Protein AF-0000000079068409 (afdb_homodimer)

Sequence (496 aa):
MTTILVTGATGTLGRQVTERLRGQGADVRGLSRRSPSYAVDLRDGRGLDAAVDGVDAIIHCASAPRGGDDRAAGFLIEAAKRARVPHLVYISIVGVDRVPLGYYTVKHRVERMIEDSGIGATIQRTTQFHDLVLSVVSGAAKLPVLPVPAGVSVQPVDSGEVAGRLAALAAGPPAGRVPDMGGPEVRELTGLAAAYLRATGRKRRVVPVRLAGKAYAAYRSGGHLSPEHAVGTVTFEEFLARRHRRTGMTTILVTGATGTLGRQVTERLRGQGADVRGLSRRSPSYAVDLRDGRGLDAAVDGVDAIIHCASAPRGGDDRAAGFLIEAAKRARVPHLVYISIVGVDRVPLGYYTVKHRVERMIEDSGIGATIQRTTQFHDLVLSVVSGAAKLPVLPVPAGVSVQPVDSGEVAGRLAALAAGPPAGRVPDMGGPEVRELTGLAAAYLRATGRKRRVVPVRLAGKAYAAYRSGGHLSPEHAVGTVTFEEFLARRHRRTG

Secondary structure (DSSP, 8-state):
--EEEEETTTSHHHHHHHHHHHHTT-EEEEEBTT-SS-B--TTT-TTHHHHHTT-SEEEE----TTTTHHHHHHHHHHHHHHHT-S-EEEEEETTTTTS--HHHHHHHHHHHHHHHT-S-EEEEEE--BHHHHHHHHHHHTTSSSEEEETT-EE--B-HHHHHHHHHHHHHS---EEPPPBB-S--EEHHHHHHHHHHHHT----EEEE---SHHHHHHHTTTT--GGGB-----HHHHHHHHHHHH-/--EEEEETTTSHHHHHHHHHHHHTT-EEEEEBTT-SS-B--TTT-TTHHHHHTT-SEEEE----TTTTHHHHHHHHHHHHHHTT-S-EEEEEETTTTTS--HHHHHHHHHHHHHHHH-S-EEEEEE--BHHHHHHHHHHHTTSSSEEEETT-EE--B-HHHHHHHHHHHHHS---EEPPPBB-S--EEHHHHHHHHHHHHT----EEEE---SHHHHHHHTTTT--GGGB-----HHHHHHHHHHHH-

Structure (mmCIF, N/CA/C/O backbone):
data_AF-0000000079068409-model_v1
#
loop_
_entity.id
_entity.type
_entity.pdbx_description
1 polymer 'NAD(P)H-binding protein'
#
loop_
_atom_site.group_PDB
_atom_site.id
_atom_site.type_symbol
_atom_site.label_atom_id
_atom_site.label_alt_id
_atom_site.label_comp_id
_atom_site.label_asym_id
_atom_site.label_entity_id
_atom_site.label_seq_id
_atom_site.pdbx_PDB_ins_code
_atom_site.Cartn_x
_atom_site.Cartn_y
_atom_site.Cartn_z
_atom_site.occupancy
_atom_site.B_iso_or_equiv
_atom_site.auth_seq_id
_atom_site.auth_comp_id
_atom_site.auth_asym_id
_atom_site.auth_atom_id
_atom_site.pdbx_PDB_model_num
ATOM 1 N N . MET A 1 1 ? -12.688 -17.453 -32.406 1 79.94 1 MET A N 1
ATOM 2 C CA . MET A 1 1 ? -12.109 -16.578 -31.406 1 79.94 1 MET A CA 1
ATOM 3 C C . MET A 1 1 ? -12 -17.297 -30.062 1 79.94 1 MET A C 1
ATOM 5 O O . MET A 1 1 ? -12.914 -18.016 -29.656 1 79.94 1 MET A O 1
ATOM 9 N N . THR A 1 2 ? -10.75 -17.391 -29.406 1 92.38 2 THR A N 1
ATOM 10 C CA . THR A 1 2 ? -10.516 -18.109 -28.156 1 92.38 2 THR A CA 1
ATOM 11 C C . THR A 1 2 ? -11.078 -17.312 -26.969 1 92.38 2 THR A C 1
ATOM 13 O O . THR A 1 2 ? -10.875 -16.109 -26.875 1 92.38 2 THR A O 1
ATOM 16 N N . THR A 1 3 ? -11.977 -17.938 -26.219 1 96.69 3 THR A N 1
ATOM 17 C CA . THR A 1 3 ? -12.547 -17.328 -25.031 1 96.69 3 THR A CA 1
ATOM 18 C C . THR A 1 3 ? -11.836 -17.812 -23.766 1 96.69 3 THR A C 1
ATOM 20 O O . THR A 1 3 ? -11.742 -19.031 -23.531 1 96.69 3 THR A O 1
ATOM 23 N N . ILE A 1 4 ? -11.32 -16.891 -23.016 1 97.88 4 ILE A N 1
ATOM 24 C CA . ILE A 1 4 ? -10.555 -17.25 -21.828 1 97.88 4 ILE A CA 1
ATOM 25 C C . ILE A 1 4 ? -11.148 -16.578 -20.594 1 97.88 4 ILE A C 1
ATOM 27 O O . ILE A 1 4 ? -11.43 -15.367 -20.609 1 97.88 4 ILE A O 1
ATOM 31 N N . LEU A 1 5 ? -11.43 -17.344 -19.562 1 97.5 5 LEU A N 1
ATOM 32 C CA . LEU A 1 5 ? -11.852 -16.812 -18.266 1 97.5 5 LEU A CA 1
ATOM 33 C C . LEU A 1 5 ? -10.641 -16.531 -17.375 1 97.5 5 LEU A C 1
ATOM 35 O O . LEU A 1 5 ? -9.773 -17.391 -17.234 1 97.5 5 LEU A O 1
ATOM 39 N N . VAL A 1 6 ? -10.57 -15.359 -16.859 1 97.62 6 VAL A N 1
ATOM 40 C CA . VAL A 1 6 ? -9.523 -14.992 -15.914 1 97.62 6 VAL A CA 1
ATOM 41 C C . VAL A 1 6 ? -10.141 -14.672 -14.562 1 97.62 6 VAL A C 1
ATOM 43 O O . VAL A 1 6 ? -10.938 -13.734 -14.438 1 97.62 6 VAL A O 1
ATOM 46 N N . THR A 1 7 ? -9.812 -15.469 -13.562 1 96.44 7 THR A N 1
ATOM 47 C CA . THR A 1 7 ? -10.234 -15.109 -12.219 1 96.44 7 THR A CA 1
ATOM 48 C C . THR A 1 7 ? -9.227 -14.156 -11.578 1 96.44 7 THR A C 1
ATOM 50 O O . THR A 1 7 ? -8.047 -14.148 -11.945 1 96.44 7 THR A O 1
ATOM 53 N N . GLY A 1 8 ? -9.711 -13.367 -10.609 1 94.62 8 GLY A N 1
ATOM 54 C CA . GLY A 1 8 ? -8.828 -12.352 -10.078 1 94.62 8 GLY A CA 1
ATOM 55 C C . GLY A 1 8 ? -8.438 -11.297 -11.102 1 94.62 8 GLY A C 1
ATOM 56 O O . GLY A 1 8 ? -7.316 -10.797 -11.094 1 94.62 8 GLY A O 1
ATOM 57 N N . ALA A 1 9 ? -9.344 -10.977 -11.953 1 94.12 9 ALA A N 1
ATOM 58 C CA . ALA A 1 9 ? -9.055 -10.188 -13.148 1 94.12 9 ALA A CA 1
ATOM 59 C C . ALA A 1 9 ? -8.719 -8.742 -12.781 1 94.12 9 ALA A C 1
ATOM 61 O O . ALA A 1 9 ? -8.141 -8.016 -13.586 1 94.12 9 ALA A O 1
ATOM 62 N N . THR A 1 10 ? -9 -8.328 -11.57 1 90.44 10 THR A N 1
ATOM 63 C CA . THR A 1 10 ? -8.742 -6.953 -11.172 1 90.44 10 THR A CA 1
ATOM 64 C C . THR A 1 10 ? -7.5 -6.867 -10.289 1 90.44 10 THR A C 1
ATOM 66 O O . THR A 1 10 ? -7.117 -5.781 -9.852 1 90.44 10 THR A O 1
ATOM 69 N N . GLY A 1 11 ? -6.906 -7.973 -10.016 1 92.5 11 GLY A N 1
ATOM 70 C CA . GLY A 1 11 ? -5.715 -7.996 -9.18 1 92.5 11 GLY A CA 1
ATOM 71 C C . GLY A 1 11 ? -4.453 -7.625 -9.93 1 92.5 11 GLY A C 1
ATOM 72 O O . GLY A 1 11 ? -4.496 -7.363 -11.141 1 92.5 11 GLY A O 1
ATOM 73 N N . THR A 1 12 ? -3.357 -7.629 -9.195 1 93.69 12 THR A N 1
ATOM 74 C CA . THR A 1 12 ? -2.051 -7.258 -9.727 1 93.69 12 THR A CA 1
ATOM 75 C C . THR A 1 12 ? -1.719 -8.078 -10.977 1 93.69 12 THR A C 1
ATOM 77 O O . THR A 1 12 ? -1.382 -7.52 -12.023 1 93.69 12 THR A O 1
ATOM 80 N N . LEU A 1 13 ? -1.826 -9.391 -10.852 1 97.19 13 LEU A N 1
ATOM 81 C CA . LEU A 1 13 ? -1.491 -10.273 -11.961 1 97.19 13 LEU A CA 1
ATOM 82 C C . LEU A 1 13 ? -2.646 -10.359 -12.953 1 97.19 13 LEU A C 1
ATOM 84 O O . LEU A 1 13 ? -2.441 -10.242 -14.164 1 97.19 13 LEU A O 1
ATOM 88 N N . GLY A 1 14 ? -3.867 -10.523 -12.469 1 96.81 14 GLY A N 1
ATOM 89 C CA . GLY A 1 14 ? -5.035 -10.734 -13.305 1 96.81 14 GLY A CA 1
ATOM 90 C C . GLY A 1 14 ? -5.266 -9.617 -14.305 1 96.81 14 GLY A C 1
ATOM 91 O O . GLY A 1 14 ? -5.625 -9.875 -15.461 1 96.81 14 GLY A O 1
ATOM 92 N N . ARG A 1 15 ? -5.07 -8.43 -13.883 1 96.19 15 ARG A N 1
ATOM 93 C CA . ARG A 1 15 ? -5.27 -7.297 -14.789 1 96.19 15 ARG A CA 1
ATOM 94 C C . ARG A 1 15 ? -4.297 -7.352 -15.961 1 96.19 15 ARG A C 1
ATOM 96 O O . ARG A 1 15 ? -4.676 -7.078 -17.094 1 96.19 15 ARG A O 1
ATOM 103 N N . GLN A 1 16 ? -3.08 -7.703 -15.688 1 97.69 16 GLN A N 1
ATOM 104 C CA . GLN A 1 16 ? -2.053 -7.77 -16.719 1 97.69 16 GLN A CA 1
ATOM 105 C C . GLN A 1 16 ? -2.307 -8.93 -17.672 1 97.69 16 GLN A C 1
ATOM 107 O O . GLN A 1 16 ? -2.094 -8.805 -18.891 1 97.69 16 GLN A O 1
ATOM 112 N N . VAL A 1 17 ? -2.752 -10.023 -17.109 1 98.19 17 VAL A N 1
ATOM 113 C CA . VAL A 1 17 ? -3.117 -11.164 -17.938 1 98.19 17 VAL A CA 1
ATOM 114 C C . VAL A 1 17 ? -4.258 -10.789 -18.875 1 98.19 17 VAL A C 1
ATOM 116 O O . VAL A 1 17 ? -4.188 -11.039 -20.078 1 98.19 17 VAL A O 1
ATOM 119 N N . THR A 1 18 ? -5.297 -10.148 -18.344 1 96.81 18 THR A N 1
ATOM 120 C CA . THR A 1 18 ? -6.473 -9.75 -19.109 1 96.81 18 THR A CA 1
ATOM 121 C C . THR A 1 18 ? -6.082 -8.797 -20.234 1 96.81 18 THR A C 1
ATOM 123 O O . THR A 1 18 ? -6.488 -8.984 -21.391 1 96.81 18 THR A O 1
ATOM 126 N N . GLU A 1 19 ? -5.25 -7.875 -19.938 1 96.81 19 GLU A N 1
ATOM 127 C CA . GLU A 1 19 ? -4.805 -6.898 -20.922 1 96.81 19 GLU A CA 1
ATOM 128 C C . GLU A 1 19 ? -4.016 -7.566 -22.047 1 96.81 19 GLU A C 1
ATOM 130 O O . GLU A 1 19 ? -4.227 -7.27 -23.234 1 96.81 19 GLU A O 1
ATOM 135 N N . ARG A 1 20 ? -3.162 -8.43 -21.672 1 97.19 20 ARG A N 1
ATOM 136 C CA . ARG A 1 20 ? -2.332 -9.125 -22.641 1 97.19 20 ARG A CA 1
ATOM 137 C C . ARG A 1 20 ? -3.184 -9.984 -23.578 1 97.19 20 ARG A C 1
ATOM 139 O O . ARG A 1 20 ? -2.992 -9.969 -24.797 1 97.19 20 ARG A O 1
ATOM 146 N N . LEU A 1 21 ? -4.078 -10.695 -23.031 1 97.62 21 LEU A N 1
ATOM 147 C CA . LEU A 1 21 ? -4.938 -11.578 -23.812 1 97.62 21 LEU A CA 1
ATOM 148 C C . LEU A 1 21 ? -5.809 -10.781 -24.781 1 97.62 21 LEU A C 1
ATOM 150 O O . LEU A 1 21 ? -5.957 -11.156 -25.938 1 97.62 21 LEU A O 1
ATOM 154 N N . ARG A 1 22 ? -6.348 -9.68 -24.281 1 96.19 22 ARG A N 1
ATOM 155 C CA . ARG A 1 22 ? -7.152 -8.828 -25.141 1 96.19 22 ARG A CA 1
ATOM 156 C C . ARG A 1 22 ? -6.316 -8.266 -26.281 1 96.19 22 ARG A C 1
ATOM 158 O O . ARG A 1 22 ? -6.781 -8.18 -27.422 1 96.19 22 ARG A O 1
ATOM 165 N N . GLY A 1 23 ? -5.137 -7.93 -25.969 1 95.81 23 GLY A N 1
ATOM 166 C CA . GLY A 1 23 ? -4.219 -7.441 -26.984 1 95.81 23 GLY A CA 1
ATOM 167 C C . GLY A 1 23 ? -3.904 -8.477 -28.047 1 95.81 23 GLY A C 1
ATOM 168 O O . GLY A 1 23 ? -3.568 -8.125 -29.172 1 95.81 23 GLY A O 1
ATOM 169 N N . GLN A 1 24 ? -4.059 -9.695 -27.703 1 95.44 24 GLN A N 1
ATOM 170 C CA . GLN A 1 24 ? -3.785 -10.797 -28.625 1 95.44 24 GLN A CA 1
ATOM 171 C C . GLN A 1 24 ? -5.051 -11.227 -29.359 1 95.44 24 GLN A C 1
ATOM 173 O O . GLN A 1 24 ? -5.039 -12.211 -30.109 1 95.44 24 GLN A O 1
ATOM 178 N N . GLY A 1 25 ? -6.148 -10.562 -29.047 1 95 25 GLY A N 1
ATOM 179 C CA . GLY A 1 25 ? -7.375 -10.797 -29.812 1 95 25 GLY A CA 1
ATOM 180 C C . GLY A 1 25 ? -8.297 -11.805 -29.141 1 95 25 GLY A C 1
ATOM 181 O O . GLY A 1 25 ? -9.297 -12.211 -29.734 1 95 25 GLY A O 1
ATOM 182 N N . ALA A 1 26 ? -7.973 -12.227 -27.984 1 96.19 26 ALA A N 1
ATOM 183 C CA . ALA A 1 26 ? -8.828 -13.18 -27.281 1 96.19 26 ALA A CA 1
ATOM 184 C C . ALA A 1 26 ? -10.062 -12.492 -26.703 1 96.19 26 ALA A C 1
ATOM 186 O O . ALA A 1 26 ? -10.031 -11.297 -26.406 1 96.19 26 ALA A O 1
ATOM 187 N N . ASP A 1 27 ? -11.148 -13.18 -26.625 1 96.06 27 ASP A N 1
ATOM 188 C CA . ASP A 1 27 ? -12.297 -12.773 -25.828 1 96.06 27 ASP A CA 1
ATOM 189 C C . ASP A 1 27 ? -12.094 -13.125 -24.359 1 96.06 27 ASP A C 1
ATOM 191 O O . ASP A 1 27 ? -12.062 -14.305 -23.984 1 96.06 27 ASP A O 1
ATOM 195 N N . VAL A 1 28 ? -11.977 -12.094 -23.516 1 96.5 28 VAL A N 1
ATOM 196 C CA . VAL A 1 28 ? -11.625 -12.352 -22.125 1 96.5 28 VAL A CA 1
ATOM 197 C C . VAL A 1 28 ? -12.836 -12.078 -21.234 1 96.5 28 VAL A C 1
ATOM 199 O O . VAL A 1 28 ? -13.438 -11.008 -21.297 1 96.5 28 VAL A O 1
ATOM 202 N N . ARG A 1 29 ? -13.219 -13.031 -20.438 1 95.12 29 ARG A N 1
ATOM 203 C CA . ARG A 1 29 ? -14.156 -12.883 -19.328 1 95.12 29 ARG A CA 1
ATOM 204 C C . ARG A 1 29 ? -13.414 -12.711 -18.016 1 95.12 29 ARG A C 1
ATOM 206 O O . ARG A 1 29 ? -12.789 -13.648 -17.516 1 95.12 29 ARG A O 1
ATOM 213 N N . GLY A 1 30 ? -13.5 -11.539 -17.484 1 94.56 30 GLY A N 1
ATOM 214 C CA . GLY A 1 30 ? -12.836 -11.273 -16.219 1 94.56 30 GLY A CA 1
ATOM 215 C C . GLY A 1 30 ? -13.742 -11.445 -15.023 1 94.56 30 GLY A C 1
ATOM 216 O O . GLY A 1 30 ? -14.789 -10.805 -14.93 1 94.56 30 GLY A O 1
ATOM 217 N N . LEU A 1 31 ? -13.328 -12.344 -14.203 1 91.62 31 LEU A N 1
ATOM 218 C CA . LEU A 1 31 ? -14.086 -12.594 -12.984 1 91.62 31 LEU A CA 1
ATOM 219 C C . LEU A 1 31 ? -13.414 -11.945 -11.773 1 91.62 31 LEU A C 1
ATOM 221 O O . LEU A 1 31 ? -12.211 -12.117 -11.562 1 91.62 31 LEU A O 1
ATOM 225 N N . SER A 1 32 ? -14.102 -11.148 -11.117 1 86.75 32 SER A N 1
ATOM 226 C CA . SER A 1 32 ? -13.695 -10.586 -9.836 1 86.75 32 SER A CA 1
ATOM 227 C C . SER A 1 32 ? -14.898 -10.125 -9.023 1 86.75 32 SER A C 1
ATOM 229 O O . SER A 1 32 ? -16.016 -10.039 -9.547 1 86.75 32 SER A O 1
ATOM 231 N N . ARG A 1 33 ? -14.656 -9.836 -7.711 1 78.38 33 ARG A N 1
ATOM 232 C CA . ARG A 1 33 ? -15.727 -9.297 -6.875 1 78.38 33 ARG A CA 1
ATOM 233 C C . ARG A 1 33 ? -16.141 -7.91 -7.34 1 78.38 33 ARG A C 1
ATOM 235 O O . ARG A 1 33 ? -17.281 -7.484 -7.105 1 78.38 33 ARG A O 1
ATOM 242 N N . ARG A 1 34 ? -15.242 -7.254 -8.18 1 69.62 34 ARG A N 1
ATOM 243 C CA . ARG A 1 34 ? -15.484 -5.863 -8.547 1 69.62 34 ARG A CA 1
ATOM 244 C C . ARG A 1 34 ? -15.797 -5.734 -10.031 1 69.62 34 ARG A C 1
ATOM 246 O O . ARG A 1 34 ? -16.031 -4.633 -10.531 1 69.62 34 ARG A O 1
ATOM 253 N N . SER A 1 35 ? -15.766 -6.879 -10.656 1 71.81 35 SER A N 1
ATOM 254 C CA . SER A 1 35 ? -16.016 -6.852 -12.094 1 71.81 35 SER A CA 1
ATOM 255 C C . SER A 1 35 ? -17.469 -6.52 -12.406 1 71.81 35 SER A C 1
ATOM 257 O O . SER A 1 35 ? -18.375 -7.062 -11.773 1 71.81 35 SER A O 1
ATOM 259 N N . PRO A 1 36 ? -17.656 -5.59 -13.266 1 68.75 36 PRO A N 1
ATOM 260 C CA . PRO A 1 36 ? -19.047 -5.262 -13.617 1 68.75 36 PRO A CA 1
ATOM 261 C C . PRO A 1 36 ? -19.766 -6.41 -14.312 1 68.75 36 PRO A C 1
ATOM 263 O O . PRO A 1 36 ? -20.953 -6.633 -14.078 1 68.75 36 PRO A O 1
ATOM 266 N N . SER A 1 37 ? -19.125 -7.156 -15.164 1 69.81 37 SER A N 1
ATOM 267 C CA . SER A 1 37 ? -19.781 -8.156 -16 1 69.81 37 SER A CA 1
ATOM 268 C C . SER A 1 37 ? -19.906 -9.484 -15.266 1 69.81 37 SER A C 1
ATOM 270 O O . SER A 1 37 ? -20.922 -10.188 -15.414 1 69.81 37 SER A O 1
ATOM 272 N N . TYR A 1 38 ? -18.953 -9.906 -14.531 1 74.69 38 TYR A N 1
ATOM 273 C CA . TYR A 1 38 ? -18.969 -11.18 -13.812 1 74.69 38 TYR A CA 1
ATOM 274 C C . TYR A 1 38 ? -18.531 -10.984 -12.367 1 74.69 38 TYR A C 1
ATOM 276 O O . TYR A 1 38 ? -17.438 -11.398 -11.984 1 74.69 38 TYR A O 1
ATOM 284 N N . ALA A 1 39 ? -19.438 -10.312 -11.625 1 74.19 39 ALA A N 1
ATOM 285 C CA . ALA A 1 39 ? -19.188 -10.086 -10.203 1 74.19 39 ALA A CA 1
ATOM 286 C C . ALA A 1 39 ? -19.453 -11.359 -9.391 1 74.19 39 ALA A C 1
ATOM 288 O O . ALA A 1 39 ? -20.578 -11.602 -8.953 1 74.19 39 ALA A O 1
ATOM 289 N N . VAL A 1 40 ? -18.5 -12.25 -9.391 1 76 40 VAL A N 1
ATOM 290 C CA . VAL A 1 40 ? -18.625 -13.555 -8.742 1 76 40 VAL A CA 1
ATOM 291 C C . VAL A 1 40 ? -17.656 -13.641 -7.57 1 76 40 VAL A C 1
ATOM 293 O O . VAL A 1 40 ? -16.469 -13.336 -7.715 1 76 40 VAL A O 1
ATOM 296 N N . ASP A 1 41 ? -18.25 -13.898 -6.465 1 77.19 41 ASP A N 1
ATOM 297 C CA . ASP A 1 41 ? -17.422 -14.336 -5.352 1 77.19 41 ASP A CA 1
ATOM 298 C C . ASP A 1 41 ? -17.141 -15.836 -5.426 1 77.19 41 ASP A C 1
ATOM 300 O O . ASP A 1 41 ? -18.047 -16.641 -5.203 1 77.19 41 ASP A O 1
ATOM 304 N N . LEU A 1 42 ? -15.914 -16.203 -5.723 1 84.62 42 LEU A N 1
ATOM 305 C CA . LEU A 1 42 ? -15.547 -17.594 -5.945 1 84.62 42 LEU A CA 1
ATOM 306 C C . LEU A 1 42 ? -15.805 -18.422 -4.699 1 84.62 42 LEU A C 1
ATOM 308 O O . LEU A 1 42 ? -15.898 -19.656 -4.781 1 84.62 42 LEU A O 1
ATOM 312 N N . ARG A 1 43 ? -15.992 -17.734 -3.541 1 80.25 43 ARG A N 1
ATOM 313 C CA . ARG A 1 43 ? -16.156 -18.469 -2.293 1 80.25 43 ARG A CA 1
ATOM 314 C C . ARG A 1 43 ? -17.609 -18.922 -2.117 1 80.25 43 ARG A C 1
ATOM 316 O O . ARG A 1 43 ? -17.891 -19.781 -1.278 1 80.25 43 ARG A O 1
ATOM 323 N N . ASP A 1 44 ? -18.438 -18.375 -2.941 1 83.12 44 ASP A N 1
ATOM 324 C CA . ASP A 1 44 ? -19.828 -18.812 -2.84 1 83.12 44 ASP A CA 1
ATOM 325 C C . ASP A 1 44 ? -20.25 -19.578 -4.098 1 83.12 44 ASP A C 1
ATOM 327 O O . ASP A 1 44 ? -21.297 -20.234 -4.113 1 83.12 44 ASP A O 1
ATOM 331 N N . GLY A 1 45 ? -19.516 -19.547 -5.074 1 81.06 45 GLY A N 1
ATOM 332 C CA . GLY A 1 45 ? -19.703 -20.344 -6.277 1 81.06 45 GLY A CA 1
ATOM 333 C C . GLY A 1 45 ? -20.844 -19.859 -7.145 1 81.06 45 GLY A C 1
ATOM 334 O O . GLY A 1 45 ? -21.062 -20.375 -8.242 1 81.06 45 GLY A O 1
ATOM 335 N N . ARG A 1 46 ? -21.547 -18.844 -6.672 1 81.56 46 ARG A N 1
ATOM 336 C CA . ARG A 1 46 ? -22.703 -18.359 -7.418 1 81.56 46 ARG A CA 1
ATOM 337 C C . ARG A 1 46 ? -22.266 -17.672 -8.703 1 81.56 46 ARG A C 1
ATOM 339 O O . ARG A 1 46 ? -21.328 -16.875 -8.703 1 81.56 46 ARG A O 1
ATOM 346 N N . GLY A 1 47 ? -22.859 -18.109 -9.828 1 87.25 47 GLY A N 1
ATOM 347 C CA . GLY A 1 47 ? -22.625 -17.453 -11.102 1 87.25 47 GLY A CA 1
ATOM 348 C C . GLY A 1 47 ? -21.469 -18.062 -11.883 1 87.25 47 GLY A C 1
ATOM 349 O O . GLY A 1 47 ? -21.219 -17.672 -13.023 1 87.25 47 GLY A O 1
ATOM 350 N N . LEU A 1 48 ? -20.891 -19.109 -11.383 1 92.25 48 LEU A N 1
ATOM 351 C CA . LEU A 1 48 ? -19.688 -19.688 -11.992 1 92.25 48 LEU A CA 1
ATOM 352 C C . LEU A 1 48 ? -20.047 -20.469 -13.25 1 92.25 48 LEU A C 1
ATOM 354 O O . LEU A 1 48 ? -19.297 -20.453 -14.227 1 92.25 48 LEU A O 1
ATOM 358 N N . ASP A 1 49 ? -21.203 -21.109 -13.18 1 93.31 49 ASP A N 1
ATOM 359 C CA . ASP A 1 49 ? -21.594 -21.922 -14.32 1 93.31 49 ASP A CA 1
ATOM 360 C C . ASP A 1 49 ? -21.703 -21.062 -15.586 1 93.31 49 ASP A C 1
ATOM 362 O O . ASP A 1 49 ? -21.203 -21.453 -16.641 1 93.31 49 ASP A O 1
ATOM 366 N N . ALA A 1 50 ? -22.328 -19.922 -15.438 1 92.12 50 ALA A N 1
ATOM 367 C CA . ALA A 1 50 ? -22.438 -19.016 -16.578 1 92.12 50 ALA A CA 1
ATOM 368 C C . ALA A 1 50 ? -21.078 -18.484 -17 1 92.12 50 ALA A C 1
ATOM 370 O O . ALA A 1 50 ? -20.812 -18.328 -18.203 1 92.12 50 ALA A O 1
ATOM 371 N N . ALA A 1 51 ? -20.234 -18.281 -16.125 1 93.12 51 ALA A N 1
ATOM 372 C CA . ALA A 1 51 ? -18.922 -17.703 -16.391 1 93.12 51 ALA A CA 1
ATOM 373 C C . ALA A 1 51 ? -18.031 -18.672 -17.156 1 93.12 51 ALA A C 1
ATOM 375 O O . ALA A 1 51 ? -17.266 -18.281 -18.031 1 93.12 51 ALA A O 1
ATOM 376 N N . VAL A 1 52 ? -18.188 -19.969 -16.844 1 95.94 52 VAL A N 1
ATOM 377 C CA . VAL A 1 52 ? -17.266 -20.938 -17.406 1 95.94 52 VAL A CA 1
ATOM 378 C C . VAL A 1 52 ? -17.844 -21.531 -18.688 1 95.94 52 VAL A C 1
ATOM 380 O O . VAL A 1 52 ? -17.156 -22.25 -19.422 1 95.94 52 VAL A O 1
ATOM 383 N N . ASP A 1 53 ? -19.031 -21.203 -18.938 1 95.06 53 ASP A N 1
ATOM 384 C CA . ASP A 1 53 ? -19.719 -21.812 -20.078 1 95.06 53 ASP A CA 1
ATOM 385 C C . ASP A 1 53 ? -19.016 -21.438 -21.391 1 95.06 53 ASP A C 1
ATOM 387 O O . ASP A 1 53 ? -18.859 -20.266 -21.703 1 95.06 53 ASP A O 1
ATOM 391 N N . GLY A 1 54 ? -18.578 -22.469 -22.094 1 96.25 54 GLY A N 1
ATOM 392 C CA . GLY A 1 54 ? -18.062 -22.281 -23.438 1 96.25 54 GLY A CA 1
ATOM 393 C C . GLY A 1 54 ? -16.641 -21.734 -23.469 1 96.25 54 GLY A C 1
ATOM 394 O O . GLY A 1 54 ? -16.141 -21.375 -24.531 1 96.25 54 GLY A O 1
ATOM 395 N N . VAL A 1 55 ? -16.016 -21.625 -22.344 1 96.81 55 VAL A N 1
ATOM 396 C CA . VAL A 1 55 ? -14.672 -21.062 -22.359 1 96.81 55 VAL A CA 1
ATOM 397 C C . VAL A 1 55 ? -13.672 -22.141 -22.797 1 96.81 55 VAL A C 1
ATOM 399 O O . VAL A 1 55 ? -13.867 -23.328 -22.5 1 96.81 55 VAL A O 1
ATOM 402 N N . ASP A 1 56 ? -12.617 -21.609 -23.469 1 97.81 56 ASP A N 1
ATOM 403 C CA . ASP A 1 56 ? -11.586 -22.516 -23.953 1 97.81 56 ASP A CA 1
ATOM 404 C C . ASP A 1 56 ? -10.523 -22.781 -22.891 1 97.81 56 ASP A C 1
ATOM 406 O O . ASP A 1 56 ? -9.875 -23.828 -22.891 1 97.81 56 ASP A O 1
ATOM 410 N N . ALA A 1 57 ? -10.336 -21.859 -22.016 1 98.56 57 ALA A N 1
ATOM 411 C CA . ALA A 1 57 ? -9.367 -22 -20.938 1 98.56 57 ALA A CA 1
ATOM 412 C C . ALA A 1 57 ? -9.734 -21.094 -19.766 1 98.56 57 ALA A C 1
ATOM 414 O O . ALA A 1 57 ? -10.43 -20.094 -19.938 1 98.56 57 ALA A O 1
ATOM 415 N N . ILE A 1 58 ? -9.289 -21.469 -18.594 1 98.5 58 ILE A N 1
ATOM 416 C CA . ILE A 1 58 ? -9.367 -20.672 -17.375 1 98.5 58 ILE A CA 1
ATOM 417 C C . ILE A 1 58 ? -7.961 -20.359 -16.875 1 98.5 58 ILE A C 1
ATOM 419 O O . ILE A 1 58 ? -7.117 -21.25 -16.766 1 98.5 58 ILE A O 1
ATOM 423 N N . ILE A 1 59 ? -7.684 -19.125 -16.688 1 98.75 59 ILE A N 1
ATOM 424 C CA . ILE A 1 59 ? -6.5 -18.734 -15.93 1 98.75 59 ILE A CA 1
ATOM 425 C C . ILE A 1 59 ? -6.91 -18.297 -14.531 1 98.75 59 ILE A C 1
ATOM 427 O O . ILE A 1 59 ? -7.531 -17.234 -14.359 1 98.75 59 ILE A O 1
ATOM 431 N N . HIS A 1 60 ? -6.559 -19.109 -13.57 1 98.31 60 HIS A N 1
ATOM 432 C CA . HIS A 1 60 ? -6.957 -18.875 -12.188 1 98.31 60 HIS A CA 1
ATOM 433 C C . HIS A 1 60 ? -5.902 -18.062 -11.438 1 98.31 60 HIS A C 1
ATOM 435 O O . HIS A 1 60 ? -4.973 -18.625 -10.859 1 98.31 60 HIS A O 1
ATOM 441 N N . CYS A 1 61 ? -6.152 -16.781 -11.336 1 97.44 61 CYS A N 1
ATOM 442 C CA . CYS A 1 61 ? -5.23 -15.859 -10.672 1 97.44 61 CYS A CA 1
ATOM 443 C C . CYS A 1 61 ? -5.781 -15.422 -9.32 1 97.44 61 CYS A C 1
ATOM 445 O O . CYS A 1 61 ? -5.074 -14.789 -8.531 1 97.44 61 CYS A O 1
ATOM 447 N N . ALA A 1 62 ? -6.984 -15.75 -9.086 1 92.06 62 ALA A N 1
ATOM 448 C CA . ALA A 1 62 ? -7.602 -15.32 -7.836 1 92.06 62 ALA A CA 1
ATOM 449 C C . ALA A 1 62 ? -6.906 -15.953 -6.633 1 92.06 62 ALA A C 1
ATOM 451 O O . ALA A 1 62 ? -6.59 -17.141 -6.652 1 92.06 62 ALA A O 1
ATOM 452 N N . SER A 1 63 ? -6.57 -15.164 -5.73 1 85.88 63 SER A N 1
ATOM 453 C CA . SER A 1 63 ? -5.988 -15.625 -4.477 1 85.88 63 SER A CA 1
ATOM 454 C C . SER A 1 63 ? -6.652 -14.961 -3.277 1 85.88 63 SER A C 1
ATOM 456 O O . SER A 1 63 ? -7.094 -13.812 -3.361 1 85.88 63 SER A O 1
ATOM 458 N N . ALA A 1 64 ? -6.922 -15.766 -2.303 1 76.56 64 ALA A N 1
ATOM 459 C CA . ALA A 1 64 ? -7.441 -15.273 -1.028 1 76.56 64 ALA A CA 1
ATOM 460 C C . ALA A 1 64 ? -6.496 -15.617 0.118 1 76.56 64 ALA A C 1
ATOM 462 O O . ALA A 1 64 ? -6.738 -16.562 0.876 1 76.56 64 ALA A O 1
ATOM 463 N N . PRO A 1 65 ? -5.484 -14.758 0.289 1 64.31 65 PRO A N 1
ATOM 464 C CA . PRO A 1 65 ? -4.516 -15.086 1.342 1 64.31 65 PRO A CA 1
ATOM 465 C C . PRO A 1 65 ? -5.141 -15.094 2.734 1 64.31 65 PRO A C 1
ATOM 467 O O . PRO A 1 65 ? -4.555 -15.625 3.676 1 64.31 65 PRO A O 1
ATOM 470 N N . ARG A 1 66 ? -6.359 -14.57 2.785 1 66.06 66 ARG A N 1
ATOM 471 C CA . ARG A 1 66 ? -7.074 -14.516 4.055 1 66.06 66 ARG A CA 1
ATOM 472 C C . ARG A 1 66 ? -7.828 -15.812 4.32 1 66.06 66 ARG A C 1
ATOM 474 O O . ARG A 1 66 ? -8.461 -15.969 5.371 1 66.06 66 ARG A O 1
ATOM 481 N N . GLY A 1 67 ? -7.699 -16.703 3.414 1 75.12 67 GLY A N 1
ATOM 482 C CA . GLY A 1 67 ? -8.398 -17.969 3.527 1 75.12 67 GLY A CA 1
ATOM 483 C C . GLY A 1 67 ? -9.461 -18.172 2.465 1 75.12 67 GLY A C 1
ATOM 484 O O . GLY A 1 67 ? -9.953 -17.203 1.885 1 75.12 67 GLY A O 1
ATOM 485 N N . GLY A 1 68 ? -9.57 -19.453 2.133 1 82.44 68 GLY A N 1
ATOM 486 C CA . GLY A 1 68 ? -10.672 -19.797 1.25 1 82.44 68 GLY A CA 1
ATOM 487 C C . GLY A 1 68 ? -10.227 -20.094 -0.169 1 82.44 68 GLY A C 1
ATOM 488 O O . GLY A 1 68 ? -11.062 -20.328 -1.049 1 82.44 68 GLY A O 1
ATOM 489 N N . ASP A 1 69 ? -8.898 -20.125 -0.319 1 90 69 ASP A N 1
ATOM 490 C CA . ASP A 1 69 ? -8.398 -20.438 -1.653 1 90 69 ASP A CA 1
ATOM 491 C C . ASP A 1 69 ? -8.828 -21.844 -2.088 1 90 69 ASP A C 1
ATOM 493 O O . ASP A 1 69 ? -9.164 -22.062 -3.256 1 90 69 ASP A O 1
ATOM 497 N N . ASP A 1 70 ? -8.766 -22.734 -1.079 1 93.44 70 ASP A N 1
ATOM 498 C CA . ASP A 1 70 ? -9.141 -24.109 -1.406 1 93.44 70 ASP A CA 1
ATOM 499 C C . ASP A 1 70 ? -10.641 -24.203 -1.693 1 93.44 70 ASP A C 1
ATOM 501 O O . ASP A 1 70 ? -11.047 -24.906 -2.629 1 93.44 70 ASP A O 1
ATOM 505 N N . ARG A 1 71 ? -11.461 -23.516 -0.961 1 92.12 71 ARG A N 1
ATOM 506 C CA . ARG A 1 71 ? -12.898 -23.5 -1.204 1 92.12 71 ARG A CA 1
ATOM 507 C C . ARG A 1 71 ? -13.219 -22.875 -2.561 1 92.12 71 ARG A C 1
ATOM 509 O O . ARG A 1 71 ? -13.992 -23.438 -3.338 1 92.12 71 ARG A O 1
ATOM 516 N N . ALA A 1 72 ? -12.633 -21.766 -2.822 1 92.94 72 ALA A N 1
ATOM 517 C CA . ALA A 1 72 ? -12.82 -21.078 -4.094 1 92.94 72 ALA A CA 1
ATOM 518 C C . ALA A 1 72 ? -12.391 -21.969 -5.266 1 92.94 72 ALA A C 1
ATOM 520 O O . ALA A 1 72 ? -13.109 -22.062 -6.266 1 92.94 72 ALA A O 1
ATOM 521 N N . ALA A 1 73 ? -11.266 -22.594 -5.105 1 95.5 73 ALA A N 1
ATOM 522 C CA . ALA A 1 73 ? -10.766 -23.5 -6.141 1 95.5 73 ALA A CA 1
ATOM 523 C C . ALA A 1 73 ? -11.719 -24.672 -6.348 1 95.5 73 ALA A C 1
ATOM 525 O O . ALA A 1 73 ? -11.938 -25.109 -7.48 1 95.5 73 ALA A O 1
ATOM 526 N N . GLY A 1 74 ? -12.258 -25.125 -5.23 1 96.5 74 GLY A N 1
ATOM 527 C CA . GLY A 1 74 ? -13.219 -26.219 -5.34 1 96.5 74 GLY A CA 1
ATOM 528 C C . GLY A 1 74 ? -14.422 -25.859 -6.191 1 96.5 74 GLY A C 1
ATOM 529 O O . GLY A 1 74 ? -14.805 -26.625 -7.082 1 96.5 74 GLY A O 1
ATOM 530 N N . PHE A 1 75 ? -15.016 -24.781 -5.941 1 95.88 75 PHE A N 1
ATOM 531 C CA . PHE A 1 75 ? -16.156 -24.312 -6.727 1 95.88 75 PHE A CA 1
ATOM 532 C C . PHE A 1 75 ? -15.781 -24.156 -8.195 1 95.88 75 PHE A C 1
ATOM 534 O O . PHE A 1 75 ? -16.531 -24.562 -9.078 1 95.88 75 PHE A O 1
ATOM 541 N N . LEU A 1 76 ? -14.648 -23.609 -8.453 1 96.75 76 LEU A N 1
ATOM 542 C CA . LEU A 1 76 ? -14.195 -23.375 -9.812 1 96.75 76 LEU A CA 1
ATOM 543 C C . LEU A 1 76 ? -13.977 -24.688 -10.547 1 96.75 76 LEU A C 1
ATOM 545 O O . LEU A 1 76 ? -14.383 -24.844 -11.695 1 96.75 76 LEU A O 1
ATOM 549 N N . ILE A 1 77 ? -13.32 -25.609 -9.867 1 97.75 77 ILE A N 1
ATOM 550 C CA . ILE A 1 77 ? -13.016 -26.922 -10.445 1 97.75 77 ILE A CA 1
ATOM 551 C C . ILE A 1 77 ? -14.312 -27.641 -10.812 1 97.75 77 ILE A C 1
ATOM 553 O O . ILE A 1 77 ? -14.453 -28.156 -11.922 1 97.75 77 ILE A O 1
ATOM 557 N N . GLU A 1 78 ? -15.234 -27.625 -9.938 1 97.44 78 GLU A N 1
ATOM 558 C CA . GLU A 1 78 ? -16.5 -28.312 -10.188 1 97.44 78 GLU A CA 1
ATOM 559 C C . GLU A 1 78 ? -17.25 -27.672 -11.352 1 97.44 78 GLU A C 1
ATOM 561 O O . GLU A 1 78 ? -17.781 -28.359 -12.219 1 97.44 78 GLU A O 1
ATOM 566 N N . ALA A 1 79 ? -17.297 -26.391 -11.375 1 96.94 79 ALA A N 1
ATOM 567 C CA . ALA A 1 79 ? -17.938 -25.672 -12.484 1 96.94 79 ALA A CA 1
ATOM 568 C C . ALA A 1 79 ? -17.234 -25.984 -13.805 1 96.94 79 ALA A C 1
ATOM 570 O O . ALA A 1 79 ? -17.891 -26.203 -14.828 1 96.94 79 ALA A O 1
ATOM 571 N N . ALA A 1 80 ? -15.953 -25.984 -13.805 1 97.81 80 ALA A N 1
ATOM 572 C CA . ALA A 1 80 ? -15.156 -26.266 -15 1 97.81 80 ALA A CA 1
ATOM 573 C C . ALA A 1 80 ? -15.414 -27.672 -15.516 1 97.81 80 ALA A C 1
ATOM 575 O O . ALA A 1 80 ? -15.5 -27.891 -16.719 1 97.81 80 ALA A O 1
ATOM 576 N N . LYS A 1 81 ? -15.516 -28.594 -14.594 1 97.44 81 LYS A N 1
ATOM 577 C CA . LYS A 1 81 ? -15.82 -29.969 -14.969 1 97.44 81 LYS A CA 1
ATOM 578 C C . LYS A 1 81 ? -17.188 -30.062 -15.648 1 97.44 81 LYS A C 1
ATOM 580 O O . LYS A 1 81 ? -17.312 -30.703 -16.703 1 97.44 81 LYS A O 1
ATOM 585 N N . ARG A 1 82 ? -18.125 -29.438 -15.016 1 96.75 82 ARG A N 1
ATOM 586 C CA . ARG A 1 82 ? -19.469 -29.469 -15.57 1 96.75 82 ARG A CA 1
ATOM 587 C C . ARG A 1 82 ? -19.5 -28.875 -16.969 1 96.75 82 ARG A C 1
ATOM 589 O O . ARG A 1 82 ? -20.234 -29.375 -17.844 1 96.75 82 ARG A O 1
ATOM 596 N N . ALA A 1 83 ? -18.734 -27.906 -17.172 1 97.31 83 ALA A N 1
ATOM 597 C CA . ALA A 1 83 ? -18.719 -27.203 -18.453 1 97.31 83 ALA A CA 1
ATOM 598 C C . ALA A 1 83 ? -17.734 -27.875 -19.422 1 97.31 83 ALA A C 1
ATOM 600 O O . ALA A 1 83 ? -17.625 -27.469 -20.578 1 97.31 83 ALA A O 1
ATOM 601 N N . ARG A 1 84 ? -16.984 -28.859 -18.953 1 97.5 84 ARG A N 1
ATOM 602 C CA . ARG A 1 84 ? -15.992 -29.578 -19.734 1 97.5 84 ARG A CA 1
ATOM 603 C C . ARG A 1 84 ? -14.945 -28.625 -20.297 1 97.5 84 ARG A C 1
ATOM 605 O O . ARG A 1 84 ? -14.609 -28.703 -21.484 1 97.5 84 ARG A O 1
ATOM 612 N N . VAL A 1 85 ? -14.5 -27.734 -19.469 1 97.81 85 VAL A N 1
ATOM 613 C CA . VAL A 1 85 ? -13.438 -26.812 -19.859 1 97.81 85 VAL A CA 1
ATOM 614 C C . VAL A 1 85 ? -12.172 -27.594 -20.203 1 97.81 85 VAL A C 1
ATOM 616 O O . VAL A 1 85 ? -11.727 -28.438 -19.438 1 97.81 85 VAL A O 1
ATOM 619 N N . PRO A 1 86 ? -11.578 -27.234 -21.328 1 97.69 86 PRO A N 1
ATOM 620 C CA . PRO A 1 86 ? -10.453 -28.047 -21.797 1 97.69 86 PRO A CA 1
ATOM 621 C C . PRO A 1 86 ? -9.172 -27.797 -21.016 1 97.69 86 PRO A C 1
ATOM 623 O O . PRO A 1 86 ? -8.305 -28.672 -20.953 1 97.69 86 PRO A O 1
ATOM 626 N N . HIS A 1 87 ? -8.977 -26.625 -20.453 1 98.75 87 HIS A N 1
ATOM 627 C CA . HIS A 1 87 ? -7.66 -26.266 -19.938 1 98.75 87 HIS A CA 1
ATOM 628 C C . HIS A 1 87 ? -7.773 -25.297 -18.75 1 98.75 87 HIS A C 1
ATOM 630 O O . HIS A 1 87 ? -8.414 -24.25 -18.859 1 98.75 87 HIS A O 1
ATOM 636 N N . LEU A 1 88 ? -7.23 -25.656 -17.609 1 98.75 88 LEU A N 1
ATOM 637 C CA . LEU A 1 88 ? -7.145 -24.828 -16.406 1 98.75 88 LEU A CA 1
ATOM 638 C C . LEU A 1 88 ? -5.691 -24.5 -16.094 1 98.75 88 LEU A C 1
ATOM 640 O O . LEU A 1 88 ? -4.895 -25.391 -15.789 1 98.75 88 LEU A O 1
ATOM 644 N N . VAL A 1 89 ? -5.32 -23.188 -16.219 1 98.88 89 VAL A N 1
ATOM 645 C CA . VAL A 1 89 ? -4 -22.688 -15.852 1 98.88 89 VAL A CA 1
ATOM 646 C C . VAL A 1 89 ? -4.047 -22.094 -14.445 1 98.88 89 VAL A C 1
ATOM 648 O O . VAL A 1 89 ? -4.895 -21.25 -14.148 1 98.88 89 VAL A O 1
ATOM 651 N N . TYR A 1 90 ? -3.158 -22.531 -13.578 1 98.75 90 TYR A N 1
ATOM 652 C CA . TYR A 1 90 ? -3.146 -22.125 -12.18 1 98.75 90 TYR A CA 1
ATOM 653 C C . TYR A 1 90 ? -1.81 -21.5 -11.812 1 98.75 90 TYR A C 1
ATOM 655 O O . TYR A 1 90 ? -0.752 -22.078 -12.047 1 98.75 90 TYR A O 1
ATOM 663 N N . ILE A 1 91 ? -1.855 -20.266 -11.289 1 98.62 91 ILE A N 1
ATOM 664 C CA . ILE A 1 91 ? -0.667 -19.594 -10.773 1 98.62 91 ILE A CA 1
ATOM 665 C C . ILE A 1 91 ? -0.42 -20.016 -9.328 1 98.62 91 ILE A C 1
ATOM 667 O O . ILE A 1 91 ? -1.293 -19.859 -8.469 1 98.62 91 ILE A O 1
ATOM 671 N N . SER A 1 92 ? 0.672 -20.609 -9.062 1 98.38 92 SER A N 1
ATOM 672 C CA . SER A 1 92 ? 1.085 -21.062 -7.738 1 98.38 92 SER A CA 1
ATOM 673 C C . SER A 1 92 ? 2.375 -20.375 -7.301 1 98.38 92 SER A C 1
ATOM 675 O O . SER A 1 92 ? 2.732 -19.312 -7.828 1 98.38 92 SER A O 1
ATOM 677 N N . ILE A 1 93 ? 2.926 -20.828 -6.164 1 97.88 93 ILE A N 1
ATOM 678 C CA . ILE A 1 93 ? 4.066 -20.141 -5.562 1 97.88 93 ILE A CA 1
ATOM 679 C C . ILE A 1 93 ? 5.238 -21.109 -5.426 1 97.88 93 ILE A C 1
ATOM 681 O O . ILE A 1 93 ? 5.055 -22.266 -5.02 1 97.88 93 ILE A O 1
ATOM 685 N N . VAL A 1 94 ? 6.41 -20.625 -5.801 1 98.56 94 VAL A N 1
ATOM 686 C CA . VAL A 1 94 ? 7.621 -21.406 -5.562 1 98.56 94 VAL A CA 1
ATOM 687 C C . VAL A 1 94 ? 7.773 -21.688 -4.066 1 98.56 94 VAL A C 1
ATOM 689 O O . VAL A 1 94 ? 7.668 -20.766 -3.246 1 98.56 94 VAL A O 1
ATOM 692 N N . GLY A 1 95 ? 7.98 -22.938 -3.746 1 97.94 95 GLY A N 1
ATOM 693 C CA . GLY A 1 95 ? 8.273 -23.312 -2.371 1 97.94 95 GLY A CA 1
ATOM 694 C C . GLY A 1 95 ? 7.031 -23.656 -1.571 1 97.94 95 GLY A C 1
ATOM 695 O O . GLY A 1 95 ? 7.105 -23.859 -0.355 1 97.94 95 GLY A O 1
ATOM 696 N N . VAL A 1 96 ? 5.867 -23.75 -2.203 1 96.94 96 VAL A N 1
ATOM 697 C CA . VAL A 1 96 ? 4.621 -24.047 -1.499 1 96.94 96 VAL A CA 1
ATOM 698 C C . VAL A 1 96 ? 4.73 -25.391 -0.799 1 96.94 96 VAL A C 1
ATOM 700 O O . VAL A 1 96 ? 4.023 -25.656 0.176 1 96.94 96 VAL A O 1
ATOM 703 N N . ASP A 1 97 ? 5.613 -26.266 -1.255 1 96.94 97 ASP A N 1
ATOM 704 C CA . ASP A 1 97 ? 5.793 -27.594 -0.685 1 96.94 97 ASP A CA 1
ATOM 705 C C . ASP A 1 97 ? 7.023 -27.641 0.221 1 96.94 97 ASP A C 1
ATOM 707 O O . ASP A 1 97 ? 7.402 -28.703 0.704 1 96.94 97 ASP A O 1
ATOM 711 N N . ARG A 1 98 ? 7.691 -26.531 0.465 1 96.5 98 ARG A N 1
ATOM 712 C CA . ARG A 1 98 ? 8.945 -26.516 1.218 1 96.5 98 ARG A CA 1
ATOM 713 C C . ARG A 1 98 ? 8.836 -25.594 2.43 1 96.5 98 ARG A C 1
ATOM 715 O O . ARG A 1 98 ? 9.391 -25.891 3.492 1 96.5 98 ARG A O 1
ATOM 722 N N . VAL A 1 99 ? 8.188 -24.484 2.318 1 95.06 99 VAL A N 1
ATOM 723 C CA . VAL A 1 99 ? 8.086 -23.484 3.373 1 95.06 99 VAL A CA 1
ATOM 724 C C . VAL A 1 99 ? 6.84 -23.75 4.219 1 95.06 99 VAL A C 1
ATOM 726 O O . VAL A 1 99 ? 5.723 -23.781 3.695 1 95.06 99 VAL A O 1
ATOM 729 N N . PRO A 1 100 ? 7.031 -23.969 5.488 1 93.44 100 PRO A N 1
ATOM 730 C CA . PRO A 1 100 ? 5.887 -24.281 6.348 1 93.44 100 PRO A CA 1
ATOM 731 C C . PRO A 1 100 ? 5.078 -23.047 6.727 1 93.44 100 PRO A C 1
ATOM 733 O O . PRO A 1 100 ? 5.102 -22.625 7.883 1 93.44 100 PRO A O 1
ATOM 736 N N . LEU A 1 101 ? 4.383 -22.531 5.852 1 90.56 101 LEU A N 1
ATOM 737 C CA . LEU A 1 101 ? 3.447 -21.422 6.004 1 90.56 101 LEU A CA 1
ATOM 738 C C . LEU A 1 101 ? 2.031 -21.859 5.629 1 90.56 101 LEU A C 1
ATOM 740 O O . LEU A 1 101 ? 1.83 -22.547 4.629 1 90.56 101 LEU A O 1
ATOM 744 N N . GLY A 1 102 ? 1.046 -21.484 6.477 1 88.19 102 GLY A N 1
ATOM 745 C CA . GLY A 1 102 ? -0.335 -21.875 6.242 1 88.19 102 GLY A CA 1
ATOM 746 C C . GLY A 1 102 ? -0.822 -21.531 4.844 1 88.19 102 GLY A C 1
ATOM 747 O O . GLY A 1 102 ? -1.408 -22.375 4.16 1 88.19 102 GLY A O 1
ATOM 748 N N . TYR A 1 103 ? -0.559 -20.391 4.414 1 89.81 103 TYR A N 1
ATOM 749 C CA . TYR A 1 103 ? -0.953 -19.938 3.082 1 89.81 103 TYR A CA 1
ATOM 750 C C . TYR A 1 103 ? -0.341 -20.828 2.006 1 89.81 103 TYR A C 1
ATOM 752 O O . TYR A 1 103 ? -1.019 -21.203 1.05 1 89.81 103 TYR A O 1
ATOM 760 N N . TYR A 1 104 ? 0.933 -21.109 2.135 1 93.56 104 TYR A N 1
ATOM 761 C CA . TYR A 1 104 ? 1.621 -22 1.199 1 93.56 104 TYR A CA 1
ATOM 762 C C . TYR A 1 104 ? 0.984 -23.375 1.187 1 93.56 104 TYR A C 1
ATOM 764 O O . TYR A 1 104 ? 0.767 -23.953 0.12 1 93.56 104 TYR A O 1
ATOM 772 N N . THR A 1 105 ? 0.651 -23.812 2.352 1 93.88 105 THR A N 1
ATOM 773 C CA . THR A 1 105 ? 0.023 -25.125 2.461 1 93.88 105 THR A CA 1
ATOM 774 C C . THR A 1 105 ? -1.295 -25.156 1.693 1 93.88 105 THR A C 1
ATOM 776 O O . THR A 1 105 ? -1.587 -26.141 0.995 1 93.88 105 THR A O 1
ATOM 779 N N . VAL A 1 106 ? -2.049 -24.156 1.802 1 94.12 106 VAL A N 1
ATOM 780 C CA . VAL A 1 106 ? -3.336 -24.062 1.116 1 94.12 106 VAL A CA 1
ATOM 781 C C . VAL A 1 106 ? -3.113 -24.031 -0.394 1 94.12 106 VAL A C 1
ATOM 783 O O . VAL A 1 106 ? -3.807 -24.719 -1.146 1 94.12 106 VAL A O 1
ATOM 786 N N . LYS A 1 107 ? -2.141 -23.25 -0.791 1 96 107 LYS A N 1
ATOM 787 C CA . LYS A 1 107 ? -1.84 -23.188 -2.219 1 96 107 LYS A CA 1
ATOM 788 C C . LYS A 1 107 ? -1.383 -24.547 -2.738 1 96 107 LYS A C 1
ATOM 790 O O . LYS A 1 107 ? -1.742 -24.953 -3.848 1 96 107 LYS A O 1
ATOM 795 N N . HIS A 1 108 ? -0.636 -25.203 -1.969 1 97.56 108 HIS A N 1
ATOM 796 C CA . HIS A 1 108 ? -0.21 -26.547 -2.344 1 97.56 108 HIS A CA 1
ATOM 797 C C . HIS A 1 108 ? -1.399 -27.5 -2.438 1 97.56 108 HIS A C 1
ATOM 799 O O . HIS A 1 108 ? -1.471 -28.328 -3.352 1 97.56 108 HIS A O 1
ATOM 805 N N . ARG A 1 109 ? -2.293 -27.406 -1.541 1 97.25 109 ARG A N 1
ATOM 806 C CA . ARG A 1 109 ? -3.514 -28.203 -1.577 1 97.25 109 ARG A CA 1
ATOM 807 C C . ARG A 1 109 ? -4.312 -27.922 -2.846 1 97.25 109 ARG A C 1
ATOM 809 O O . ARG A 1 109 ? -4.844 -28.844 -3.465 1 97.25 109 ARG A O 1
ATOM 816 N N . VAL A 1 110 ? -4.387 -26.688 -3.242 1 97.81 110 VAL A N 1
ATOM 817 C CA . VAL A 1 110 ? -5.109 -26.312 -4.453 1 97.81 110 VAL A CA 1
ATOM 818 C C . VAL A 1 110 ? -4.445 -26.953 -5.668 1 97.81 110 VAL A C 1
ATOM 820 O O . VAL A 1 110 ? -5.129 -27.438 -6.574 1 97.81 110 VAL A O 1
ATOM 823 N N . GLU A 1 111 ? -3.117 -27 -5.695 1 98.5 111 GLU A N 1
ATOM 824 C CA . GLU A 1 111 ? -2.432 -27.719 -6.762 1 98.5 111 GLU A CA 1
ATOM 825 C C . GLU A 1 111 ? -2.932 -29.156 -6.859 1 98.5 111 GLU A C 1
ATOM 827 O O . GLU A 1 111 ? -3.264 -29.641 -7.949 1 98.5 111 GLU A O 1
ATOM 832 N N . ARG A 1 112 ? -3.002 -29.781 -5.754 1 98.25 112 ARG A N 1
ATOM 833 C CA . ARG A 1 112 ? -3.41 -31.188 -5.715 1 98.25 112 ARG A CA 1
ATOM 834 C C . ARG A 1 112 ? -4.855 -31.344 -6.168 1 98.25 112 ARG A C 1
ATOM 836 O O . ARG A 1 112 ? -5.184 -32.281 -6.898 1 98.25 112 ARG A O 1
ATOM 843 N N . MET A 1 113 ? -5.684 -30.469 -5.691 1 98.31 113 MET A N 1
ATOM 844 C CA . MET A 1 113 ? -7.086 -30.5 -6.105 1 98.31 113 MET A CA 1
ATOM 845 C C . MET A 1 113 ? -7.203 -30.422 -7.625 1 98.31 113 MET A C 1
ATOM 847 O O . MET A 1 113 ? -7.988 -31.156 -8.227 1 98.31 113 MET A O 1
ATOM 851 N N . ILE A 1 114 ? -6.43 -29.594 -8.227 1 98.5 114 ILE A N 1
ATOM 852 C CA . ILE A 1 114 ? -6.461 -29.406 -9.672 1 98.5 114 ILE A CA 1
ATOM 853 C C . ILE A 1 114 ? -5.91 -30.641 -10.367 1 98.5 114 ILE A C 1
ATOM 855 O O . ILE A 1 114 ? -6.516 -31.156 -11.305 1 98.5 114 ILE A O 1
ATOM 859 N N . GLU A 1 115 ? -4.812 -31.141 -9.883 1 97.88 115 GLU A N 1
ATOM 860 C CA . GLU A 1 115 ? -4.188 -32.344 -10.453 1 97.88 115 GLU A CA 1
ATOM 861 C C . GLU A 1 115 ? -5.125 -33.531 -10.391 1 97.88 115 GLU A C 1
ATOM 863 O O . GLU A 1 115 ? -5.18 -34.344 -11.32 1 97.88 115 GLU A O 1
ATOM 868 N N . ASP A 1 116 ? -5.891 -33.562 -9.336 1 97.62 116 ASP A N 1
ATOM 869 C CA . ASP A 1 116 ? -6.758 -34.719 -9.102 1 97.62 116 ASP A CA 1
ATOM 870 C C . ASP A 1 116 ? -8.102 -34.562 -9.797 1 97.62 116 ASP A C 1
ATOM 872 O O . ASP A 1 116 ? -8.898 -35.5 -9.859 1 97.62 116 ASP A O 1
ATOM 876 N N . SER A 1 117 ? -8.383 -33.438 -10.32 1 97.69 117 SER A N 1
ATOM 877 C CA . SER A 1 117 ? -9.703 -33.094 -10.836 1 97.69 117 SER A CA 1
ATOM 878 C C . SER A 1 117 ? -9.984 -33.812 -12.164 1 97.69 117 SER A C 1
ATOM 880 O O . SER A 1 117 ? -11.141 -33.969 -12.562 1 97.69 117 SER A O 1
ATOM 882 N N . GLY A 1 118 ? -8.898 -34.156 -12.891 1 96.94 118 GLY A N 1
ATOM 883 C CA . GLY A 1 118 ? -9.047 -34.719 -14.219 1 96.94 118 GLY A CA 1
ATOM 884 C C . GLY A 1 118 ? -9.133 -33.688 -15.32 1 96.94 118 GLY A C 1
ATOM 885 O O . GLY A 1 118 ? -9.109 -34.031 -16.5 1 96.94 118 GLY A O 1
ATOM 886 N N . ILE A 1 119 ? -9.258 -32.438 -15 1 97.94 119 ILE A N 1
ATOM 887 C CA . ILE A 1 119 ? -9.211 -31.375 -15.984 1 97.94 119 ILE A CA 1
ATOM 888 C C . ILE A 1 119 ? -7.785 -31.234 -16.516 1 97.94 119 ILE A C 1
ATOM 890 O O . ILE A 1 119 ? -6.82 -31.328 -15.758 1 97.94 119 ILE A O 1
ATOM 894 N N . GLY A 1 120 ? -7.621 -31.141 -17.938 1 98.44 120 GLY A N 1
ATOM 895 C CA . GLY A 1 120 ? -6.309 -30.719 -18.422 1 98.44 120 GLY A CA 1
ATOM 896 C C . GLY A 1 120 ? -5.812 -29.453 -17.75 1 98.44 120 GLY A C 1
ATOM 897 O O . GLY A 1 120 ? -6.484 -28.406 -17.797 1 98.44 120 GLY A O 1
ATOM 898 N N . ALA A 1 121 ? -4.602 -29.562 -17.109 1 98.75 121 ALA A N 1
ATOM 899 C CA . ALA A 1 121 ? -4.191 -28.406 -16.312 1 98.75 121 ALA A CA 1
ATOM 900 C C . ALA A 1 121 ? -2.713 -28.094 -16.531 1 98.75 121 ALA A C 1
ATOM 902 O O . ALA A 1 121 ? -1.94 -28.953 -16.953 1 98.75 121 ALA A O 1
ATOM 903 N N . THR A 1 122 ? -2.396 -26.828 -16.344 1 98.88 122 THR A N 1
ATOM 904 C CA . THR A 1 122 ? -1.036 -26.312 -16.266 1 98.88 122 THR A CA 1
ATOM 905 C C . THR A 1 122 ? -0.824 -25.531 -14.977 1 98.88 122 THR A C 1
ATOM 907 O O . THR A 1 122 ? -1.643 -24.688 -14.609 1 98.88 122 THR A O 1
ATOM 910 N N . ILE A 1 123 ? 0.228 -25.906 -14.219 1 98.88 123 ILE A N 1
ATOM 911 C CA . ILE A 1 123 ? 0.549 -25.234 -12.969 1 98.88 123 ILE A CA 1
ATOM 912 C C . ILE A 1 123 ? 1.88 -24.5 -13.102 1 98.88 123 ILE A C 1
ATOM 914 O O . ILE A 1 123 ? 2.904 -25.109 -13.414 1 98.88 123 ILE A O 1
ATOM 918 N N . GLN A 1 124 ? 1.846 -23.172 -12.922 1 98.88 124 GLN A N 1
ATOM 919 C CA . GLN A 1 124 ? 3.029 -22.328 -12.961 1 98.88 124 GLN A CA 1
ATOM 920 C C . GLN A 1 124 ? 3.334 -21.75 -11.586 1 98.88 124 GLN A C 1
ATOM 922 O O . GLN A 1 124 ? 2.553 -20.953 -11.047 1 98.88 124 GLN A O 1
ATOM 927 N N . ARG A 1 125 ? 4.453 -22.203 -11 1 98.88 125 ARG A N 1
ATOM 928 C CA . ARG A 1 125 ? 4.938 -21.578 -9.781 1 98.88 125 ARG A CA 1
ATOM 929 C C . ARG A 1 125 ? 5.852 -20.406 -10.094 1 98.88 125 ARG A C 1
ATOM 931 O O . ARG A 1 125 ? 6.664 -20.469 -11.016 1 98.88 125 ARG A O 1
ATOM 938 N N . THR A 1 126 ? 5.609 -19.344 -9.352 1 98.75 126 THR A N 1
ATOM 939 C CA . THR A 1 126 ? 6.492 -18.203 -9.5 1 98.75 126 THR A CA 1
ATOM 940 C C . THR A 1 126 ? 7.051 -17.766 -8.141 1 98.75 126 THR A C 1
ATOM 942 O O . THR A 1 126 ? 6.48 -18.094 -7.102 1 98.75 126 THR A O 1
ATOM 945 N N . THR A 1 127 ? 8.227 -17.125 -8.188 1 98.69 127 THR A N 1
ATOM 946 C CA . THR A 1 127 ? 8.727 -16.438 -7.004 1 98.69 127 THR A CA 1
ATOM 947 C C . THR A 1 127 ? 7.945 -15.141 -6.758 1 98.69 127 THR A C 1
ATOM 949 O O . THR A 1 127 ? 6.895 -14.922 -7.367 1 98.69 127 THR A O 1
ATOM 952 N N . GLN A 1 128 ? 8.352 -14.375 -5.82 1 97.88 128 GLN A N 1
ATOM 953 C CA . GLN A 1 128 ? 7.602 -13.203 -5.375 1 97.88 128 GLN A CA 1
ATOM 954 C C . GLN A 1 128 ? 7.52 -12.148 -6.477 1 97.88 128 GLN A C 1
ATOM 956 O O . GLN A 1 128 ? 8.453 -12.008 -7.273 1 97.88 128 GLN A O 1
ATOM 961 N N . PHE A 1 129 ? 6.457 -11.422 -6.578 1 98.25 129 PHE A N 1
ATOM 962 C CA . PHE A 1 129 ? 6.363 -10.297 -7.5 1 98.25 129 PHE A CA 1
ATOM 963 C C . PHE A 1 129 ? 7.129 -9.094 -6.961 1 98.25 129 PHE A C 1
ATOM 965 O O . PHE A 1 129 ? 7.137 -8.844 -5.754 1 98.25 129 PHE A O 1
ATOM 972 N N . HIS A 1 130 ? 7.676 -8.312 -7.902 1 98.56 130 HIS A N 1
ATOM 973 C CA . HIS A 1 130 ? 8.258 -7.035 -7.504 1 98.56 130 HIS A CA 1
ATOM 974 C C . HIS A 1 130 ? 7.266 -6.203 -6.703 1 98.56 130 HIS A C 1
ATOM 976 O O . HIS A 1 130 ? 7.645 -5.523 -5.746 1 98.56 130 HIS A O 1
ATOM 982 N N . ASP A 1 131 ? 5.98 -6.289 -7.047 1 97.12 131 ASP A N 1
ATOM 983 C CA . ASP A 1 131 ? 4.922 -5.531 -6.387 1 97.12 131 ASP A CA 1
ATOM 984 C C . ASP A 1 131 ? 4.832 -5.887 -4.906 1 97.12 131 ASP A C 1
ATOM 986 O O . ASP A 1 131 ? 4.578 -5.016 -4.07 1 97.12 131 ASP A O 1
ATOM 990 N N . LEU A 1 132 ? 4.961 -7.152 -4.621 1 96.06 132 LEU A N 1
ATOM 991 C CA . LEU A 1 132 ? 4.898 -7.609 -3.236 1 96.06 132 LEU A CA 1
ATOM 992 C C . LEU A 1 132 ? 6.062 -7.051 -2.426 1 96.06 132 LEU A C 1
ATOM 994 O O . LEU A 1 132 ? 5.867 -6.543 -1.32 1 96.06 132 LEU A O 1
ATOM 998 N N . VAL A 1 133 ? 7.254 -7.137 -2.984 1 97.5 133 VAL A N 1
ATOM 999 C CA . VAL A 1 133 ? 8.445 -6.629 -2.314 1 97.5 133 VAL A CA 1
ATOM 1000 C C . VAL A 1 133 ? 8.305 -5.129 -2.064 1 97.5 133 VAL A C 1
ATOM 1002 O O . VAL A 1 133 ? 8.57 -4.648 -0.961 1 97.5 133 VAL A O 1
ATOM 1005 N N . LEU A 1 134 ? 7.848 -4.449 -3.094 1 97 134 LEU A N 1
ATOM 1006 C CA . LEU A 1 134 ? 7.625 -3.014 -2.951 1 97 134 LEU A CA 1
ATOM 1007 C C . LEU A 1 134 ? 6.66 -2.727 -1.808 1 97 134 LEU A C 1
ATOM 1009 O O . LEU A 1 134 ? 6.891 -1.821 -1.004 1 97 134 LEU A O 1
ATOM 1013 N N . SER A 1 135 ? 5.57 -3.434 -1.752 1 94.88 135 SER A N 1
ATOM 1014 C CA . SER A 1 135 ? 4.57 -3.219 -0.712 1 94.88 135 SER A CA 1
ATOM 1015 C C . SER A 1 135 ? 5.168 -3.406 0.678 1 94.88 135 SER A C 1
ATOM 1017 O O . SER A 1 135 ? 4.891 -2.621 1.588 1 94.88 135 SER A O 1
ATOM 1019 N N . VAL A 1 136 ? 5.996 -4.395 0.88 1 94.69 136 VAL A N 1
ATOM 1020 C CA . VAL A 1 136 ? 6.621 -4.699 2.162 1 94.69 136 VAL A CA 1
ATOM 1021 C C . VAL A 1 136 ? 7.574 -3.574 2.557 1 94.69 136 VAL A C 1
ATOM 1023 O O . VAL A 1 136 ? 7.457 -3.008 3.646 1 94.69 136 VAL A O 1
ATOM 1026 N N . VAL A 1 137 ? 8.438 -3.17 1.618 1 96 137 VAL A N 1
ATOM 1027 C CA . VAL A 1 137 ? 9.484 -2.219 1.987 1 96 137 VAL A CA 1
ATOM 1028 C C . VAL A 1 137 ? 8.891 -0.814 2.086 1 96 137 VAL A C 1
ATOM 1030 O O . VAL A 1 137 ? 9.32 -0.012 2.92 1 96 137 VAL A O 1
ATOM 1033 N N . SER A 1 138 ? 7.965 -0.489 1.223 1 93.94 138 SER A N 1
ATOM 1034 C CA . SER A 1 138 ? 7.359 0.837 1.298 1 93.94 138 SER A CA 1
ATOM 1035 C C . SER A 1 138 ? 6.539 0.998 2.572 1 93.94 138 SER A C 1
ATOM 1037 O O . SER A 1 138 ? 6.5 2.082 3.158 1 93.94 138 SER A O 1
ATOM 1039 N N . GLY A 1 139 ? 5.824 -0.091 2.982 1 91.25 139 GLY A N 1
ATOM 1040 C CA . GLY A 1 139 ? 5.129 -0.069 4.262 1 91.25 139 GLY A CA 1
ATOM 1041 C C . GLY A 1 139 ? 6.062 0.147 5.441 1 91.25 139 GLY A C 1
ATOM 1042 O O . GLY A 1 139 ? 5.781 0.966 6.316 1 91.25 139 GLY A O 1
ATOM 1043 N N . ALA A 1 140 ? 7.172 -0.542 5.387 1 92 140 ALA A N 1
ATOM 1044 C CA . ALA A 1 140 ? 8.172 -0.439 6.449 1 92 140 ALA A CA 1
ATOM 1045 C C . ALA A 1 140 ? 8.82 0.94 6.457 1 92 140 ALA A C 1
ATOM 1047 O O . ALA A 1 140 ? 9.172 1.46 7.52 1 92 140 ALA A O 1
ATOM 1048 N N . ALA A 1 141 ? 8.93 1.535 5.359 1 91.19 141 ALA A N 1
ATOM 1049 C CA . ALA A 1 141 ? 9.617 2.816 5.207 1 91.19 141 ALA A CA 1
ATOM 1050 C C . ALA A 1 141 ? 8.781 3.957 5.781 1 91.19 141 ALA A C 1
ATOM 1052 O O . ALA A 1 141 ? 9.266 5.082 5.91 1 91.19 141 ALA A O 1
ATOM 1053 N N . LYS A 1 142 ? 7.574 3.69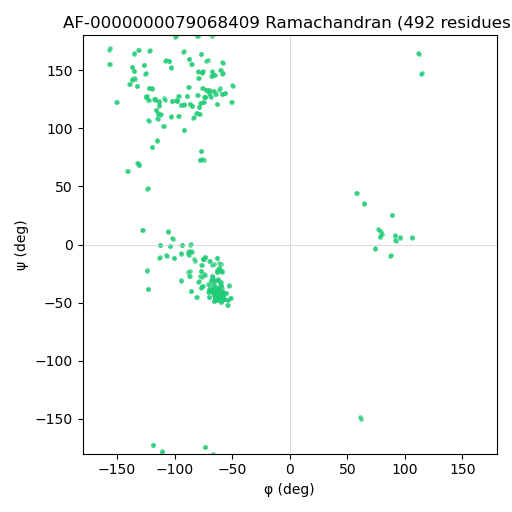9 6.105 1 87.19 142 LYS A N 1
ATOM 1054 C CA . LYS A 1 142 ? 6.738 4.719 6.734 1 87.19 142 LYS A CA 1
ATOM 1055 C C . LYS A 1 142 ? 7.125 4.926 8.195 1 87.19 142 LYS A C 1
ATOM 1057 O O . LYS A 1 142 ? 6.723 5.914 8.812 1 87.19 142 LYS A O 1
ATOM 1062 N N . LEU A 1 143 ? 7.934 4.023 8.734 1 84.62 143 LEU A N 1
ATOM 1063 C CA . LEU A 1 143 ? 8.484 4.121 10.078 1 84.62 143 LEU A CA 1
ATOM 1064 C C . LEU A 1 143 ? 9.781 4.922 10.086 1 84.62 143 LEU A C 1
ATOM 1066 O O . LEU A 1 143 ? 10.391 5.125 9.031 1 84.62 143 LEU A O 1
ATOM 1070 N N . PRO A 1 144 ? 10.203 5.469 11.258 1 84.44 144 PRO A N 1
ATOM 1071 C CA . PRO A 1 144 ? 11.43 6.266 11.328 1 84.44 144 PRO A CA 1
ATOM 1072 C C . PRO A 1 144 ? 12.672 5.457 10.969 1 84.44 144 PRO A C 1
ATOM 1074 O O . PRO A 1 144 ? 13.727 6.035 10.688 1 84.44 144 PRO A O 1
ATOM 1077 N N . VAL A 1 145 ? 12.586 4.207 11.094 1 86.38 145 VAL A N 1
ATOM 1078 C CA . VAL A 1 145 ? 13.547 3.242 10.562 1 86.38 145 VAL A CA 1
ATOM 1079 C C . VAL A 1 145 ? 12.836 2.273 9.617 1 86.38 145 VAL A C 1
ATOM 1081 O O . VAL A 1 145 ? 11.602 2.303 9.5 1 86.38 145 VAL A O 1
ATOM 1084 N N . LEU A 1 146 ? 13.609 1.549 8.891 1 91.81 146 LEU A N 1
ATOM 1085 C CA . LEU A 1 146 ? 13.039 0.575 7.969 1 91.81 146 LEU A CA 1
ATOM 1086 C C . LEU A 1 146 ? 13.422 -0.846 8.375 1 91.81 146 LEU A C 1
ATOM 1088 O O . LEU A 1 146 ? 14.453 -1.361 7.941 1 91.81 146 LEU A O 1
ATOM 1092 N N . PRO A 1 147 ? 12.609 -1.483 9.211 1 90.94 147 PRO A N 1
ATOM 1093 C CA . PRO A 1 147 ? 12.922 -2.852 9.625 1 90.94 147 PRO A CA 1
ATOM 1094 C C . PRO A 1 147 ? 12.617 -3.883 8.539 1 90.94 147 PRO A C 1
ATOM 1096 O O . PRO A 1 147 ? 11.562 -3.824 7.906 1 90.94 147 PRO A O 1
ATOM 1099 N N . VAL A 1 148 ? 13.531 -4.809 8.312 1 93.38 148 VAL A N 1
ATOM 1100 C CA . VAL A 1 148 ? 13.312 -5.938 7.41 1 93.38 148 VAL A CA 1
ATOM 1101 C C . VAL A 1 148 ? 13.82 -7.219 8.062 1 93.38 148 VAL A C 1
ATOM 1103 O O . VAL A 1 148 ? 14.75 -7.188 8.875 1 93.38 148 VAL A O 1
ATOM 1106 N N . PRO A 1 149 ? 13.227 -8.367 7.77 1 93.44 149 PRO A N 1
ATOM 1107 C CA . PRO A 1 149 ? 13.766 -9.617 8.305 1 93.44 149 PRO A CA 1
ATOM 1108 C C . PRO A 1 149 ? 15.234 -9.836 7.945 1 93.44 149 PRO A C 1
ATOM 1110 O O . PRO A 1 149 ? 15.602 -9.742 6.773 1 93.44 149 PRO A O 1
ATOM 1113 N N . ALA A 1 150 ? 15.984 -10.156 8.984 1 94.56 150 ALA A N 1
ATOM 1114 C CA . ALA A 1 150 ? 17.422 -10.344 8.797 1 94.56 150 ALA A CA 1
ATOM 1115 C C . ALA A 1 150 ? 17.703 -11.648 8.055 1 94.56 150 ALA A C 1
ATOM 1117 O O . ALA A 1 150 ? 17.156 -12.695 8.398 1 94.56 150 ALA A O 1
ATOM 1118 N N . GLY A 1 151 ? 18.516 -11.594 7.09 1 95.81 151 GLY A N 1
ATOM 1119 C CA . GLY A 1 151 ? 19.031 -12.797 6.461 1 95.81 151 GLY A CA 1
ATOM 1120 C C . GLY A 1 151 ? 18.078 -13.422 5.477 1 95.81 151 GLY A C 1
ATOM 1121 O O . GLY A 1 151 ? 18.266 -14.57 5.059 1 95.81 151 GLY A O 1
ATOM 1122 N N . VAL A 1 152 ? 17.016 -12.789 5.133 1 95.69 152 VAL A N 1
ATOM 1123 C CA . VAL A 1 152 ? 16.047 -13.328 4.188 1 95.69 152 VAL A CA 1
ATOM 1124 C C . VAL A 1 152 ? 16.312 -12.75 2.797 1 95.69 152 VAL A C 1
ATOM 1126 O O . VAL A 1 152 ? 16.391 -11.531 2.629 1 95.69 152 VAL A O 1
ATOM 1129 N N . SER A 1 153 ? 16.484 -13.633 1.887 1 98 153 SER A N 1
ATOM 1130 C CA . SER A 1 153 ? 16.578 -13.258 0.479 1 98 153 SER A CA 1
ATOM 1131 C C . SER A 1 153 ? 15.281 -13.562 -0.262 1 98 153 SER A C 1
ATOM 1133 O O . SER A 1 153 ? 14.523 -14.438 0.145 1 98 153 SER A O 1
ATOM 1135 N N . VAL A 1 154 ? 15.031 -12.805 -1.317 1 98.31 154 VAL A N 1
ATOM 1136 C CA . VAL A 1 154 ? 13.922 -13.07 -2.223 1 98.31 154 VAL A CA 1
ATOM 1137 C C . VAL A 1 154 ? 14.406 -13.031 -3.668 1 98.31 154 VAL A C 1
ATOM 1139 O O . VAL A 1 154 ? 15.547 -12.633 -3.936 1 98.31 154 VAL A O 1
ATOM 1142 N N . GLN A 1 155 ? 13.625 -13.477 -4.555 1 98.81 155 GLN A N 1
ATOM 1143 C CA . GLN A 1 155 ? 13.891 -13.523 -5.988 1 98.81 155 GLN A CA 1
ATOM 1144 C C . GLN A 1 155 ? 12.727 -12.945 -6.789 1 98.81 155 GLN A C 1
ATOM 1146 O O . GLN A 1 155 ? 12.047 -13.672 -7.516 1 98.81 155 GLN A O 1
ATOM 1151 N N . PRO A 1 156 ? 12.555 -11.648 -6.648 1 98.69 156 PRO A N 1
ATOM 1152 C CA . PRO A 1 156 ? 11.328 -11.07 -7.191 1 98.69 156 PRO A CA 1
ATOM 1153 C C . PRO A 1 156 ? 11.281 -11.109 -8.719 1 98.69 156 PRO A C 1
ATOM 1155 O O . PRO A 1 156 ? 12.312 -10.945 -9.375 1 98.69 156 PRO A O 1
ATOM 1158 N N . VAL A 1 157 ? 10.094 -11.312 -9.234 1 98.88 157 VAL A N 1
ATOM 1159 C CA . VAL A 1 157 ? 9.844 -11.438 -10.664 1 98.88 157 VAL A CA 1
ATOM 1160 C C . VAL A 1 157 ? 8.781 -10.43 -11.102 1 98.88 157 VAL A C 1
ATOM 1162 O O . VAL A 1 157 ? 7.906 -10.062 -10.312 1 98.88 157 VAL A O 1
ATOM 1165 N N . ASP A 1 158 ? 8.883 -9.953 -12.273 1 98.75 158 ASP A N 1
ATOM 1166 C CA . ASP A 1 158 ? 7.953 -8.977 -12.828 1 98.75 158 ASP A CA 1
ATOM 1167 C C . ASP A 1 158 ? 6.613 -9.625 -13.172 1 98.75 158 ASP A C 1
ATOM 1169 O O . ASP A 1 158 ? 6.57 -10.609 -13.914 1 98.75 158 ASP A O 1
ATOM 1173 N N . SER A 1 159 ? 5.543 -9.055 -12.664 1 98.44 159 SER A N 1
ATOM 1174 C CA . SER A 1 159 ? 4.227 -9.648 -12.883 1 98.44 159 SER A CA 1
ATOM 1175 C C . SER A 1 159 ? 3.816 -9.57 -14.344 1 98.44 159 SER A C 1
ATOM 1177 O O . SER A 1 159 ? 3.045 -10.406 -14.82 1 98.44 159 SER A O 1
ATOM 1179 N N . GLY A 1 160 ? 4.32 -8.586 -15.094 1 98.38 160 GLY A N 1
ATOM 1180 C CA . GLY A 1 160 ? 4.082 -8.539 -16.531 1 98.38 160 GLY A CA 1
ATOM 1181 C C . GLY A 1 160 ? 4.684 -9.711 -17.281 1 98.38 160 GLY A C 1
ATOM 1182 O O . GLY A 1 160 ? 4.062 -10.25 -18.188 1 98.38 160 GLY A O 1
ATOM 1183 N N . GLU A 1 161 ? 5.879 -10.031 -16.891 1 98.62 161 GLU A N 1
ATOM 1184 C CA . GLU A 1 161 ? 6.512 -11.203 -17.5 1 98.62 161 GLU A CA 1
ATOM 1185 C C . GLU A 1 161 ? 5.746 -12.477 -17.156 1 98.62 161 GLU A C 1
ATOM 1187 O O . GLU A 1 161 ? 5.578 -13.352 -18.016 1 98.62 161 GLU A O 1
ATOM 1192 N N . VAL A 1 162 ? 5.273 -12.57 -15.93 1 98.81 162 VAL A N 1
ATOM 1193 C CA . VAL A 1 162 ? 4.477 -13.719 -15.516 1 98.81 162 VAL A CA 1
ATOM 1194 C C . VAL A 1 162 ? 3.172 -13.758 -16.312 1 98.81 162 VAL A C 1
ATOM 1196 O O . VAL A 1 162 ? 2.738 -14.828 -16.766 1 98.81 162 VAL A O 1
ATOM 1199 N N . ALA A 1 163 ? 2.568 -12.586 -16.5 1 98.81 163 ALA A N 1
ATOM 1200 C CA . ALA A 1 163 ? 1.34 -12.5 -17.281 1 98.81 163 ALA A CA 1
ATOM 1201 C C . ALA A 1 163 ? 1.555 -13.031 -18.703 1 98.81 163 ALA A C 1
ATOM 1203 O O . ALA A 1 163 ? 0.712 -13.758 -19.234 1 98.81 163 ALA A O 1
ATOM 1204 N N . GLY A 1 164 ? 2.67 -12.633 -19.281 1 98.5 164 GLY A N 1
ATOM 1205 C CA . GLY A 1 164 ? 3.002 -13.148 -20.594 1 98.5 164 GLY A CA 1
ATOM 1206 C C . GLY A 1 164 ? 3.123 -14.656 -20.641 1 98.5 164 GLY A C 1
ATOM 1207 O O . GLY A 1 164 ? 2.619 -15.305 -21.562 1 98.5 164 GLY A O 1
ATOM 1208 N N . ARG A 1 165 ? 3.779 -15.188 -19.641 1 98.62 165 ARG A N 1
ATOM 1209 C CA . ARG A 1 165 ? 3.951 -16.625 -19.547 1 98.62 165 ARG A CA 1
ATOM 1210 C C . ARG A 1 165 ? 2.605 -17.328 -19.406 1 98.62 165 ARG A C 1
ATOM 1212 O O . ARG A 1 165 ? 2.354 -18.344 -20.062 1 98.62 165 ARG A O 1
ATOM 1219 N N . LEU A 1 166 ? 1.733 -16.812 -18.562 1 98.75 166 LEU A N 1
ATOM 1220 C CA . LEU A 1 166 ? 0.428 -17.438 -18.344 1 98.75 166 LEU A CA 1
ATOM 1221 C C . LEU A 1 166 ? -0.412 -17.375 -19.625 1 98.75 166 LEU A C 1
ATOM 1223 O O . LEU A 1 166 ? -1.091 -18.359 -19.969 1 98.75 166 LEU A O 1
ATOM 1227 N N . ALA A 1 167 ? -0.378 -16.266 -20.312 1 98.44 167 ALA A N 1
ATOM 1228 C CA . ALA A 1 167 ? -1.111 -16.125 -21.578 1 98.44 167 ALA A CA 1
ATOM 1229 C C . ALA A 1 167 ? -0.627 -17.141 -22.609 1 98.44 167 ALA A C 1
ATOM 1231 O O . ALA A 1 167 ? -1.435 -17.781 -23.281 1 98.44 167 ALA A O 1
ATOM 1232 N N . ALA A 1 168 ? 0.669 -17.281 -22.688 1 97.94 168 ALA A N 1
ATOM 1233 C CA . ALA A 1 168 ? 1.247 -18.25 -23.625 1 97.94 168 ALA A CA 1
ATOM 1234 C C . ALA A 1 168 ? 0.846 -19.672 -23.266 1 97.94 168 ALA A C 1
ATOM 1236 O O . ALA A 1 168 ? 0.514 -20.469 -24.141 1 97.94 168 ALA A O 1
ATOM 1237 N N . LEU A 1 169 ? 0.898 -19.984 -22 1 98.38 169 LEU A N 1
ATOM 1238 C CA . LEU A 1 169 ? 0.525 -21.328 -21.547 1 98.38 169 LEU A CA 1
ATOM 1239 C C . LEU A 1 169 ? -0.943 -21.609 -21.844 1 98.38 169 LEU A C 1
ATOM 1241 O O . LEU A 1 169 ? -1.294 -22.719 -22.25 1 98.38 169 LEU A O 1
ATOM 1245 N N . ALA A 1 170 ? -1.802 -20.656 -21.625 1 97.94 170 ALA A N 1
ATOM 1246 C CA . ALA A 1 170 ? -3.236 -20.812 -21.844 1 97.94 170 ALA A CA 1
ATOM 1247 C C . ALA A 1 170 ? -3.541 -21.094 -23.328 1 97.94 170 ALA A C 1
ATOM 1249 O O . ALA A 1 170 ? -4.531 -21.75 -23.641 1 97.94 170 ALA A O 1
ATOM 1250 N N . ALA A 1 171 ? -2.717 -20.562 -24.219 1 95.75 171 ALA A N 1
ATOM 1251 C CA . ALA A 1 171 ? -2.906 -20.719 -25.656 1 95.75 171 ALA A CA 1
ATOM 1252 C C . ALA A 1 171 ? -2.48 -22.109 -26.109 1 95.75 171 ALA A C 1
ATOM 1254 O O . ALA A 1 171 ? -2.814 -22.531 -27.219 1 95.75 171 ALA A O 1
ATOM 1255 N N . GLY A 1 172 ? -1.72 -22.781 -25.297 1 96 172 GLY A N 1
ATOM 1256 C CA . GLY A 1 172 ? -1.261 -24.125 -25.609 1 96 172 GLY A CA 1
ATOM 1257 C C . GLY A 1 172 ? -2.074 -25.219 -24.922 1 96 172 GLY A C 1
ATOM 1258 O O . GLY A 1 172 ? -3.037 -24.922 -24.219 1 96 172 GLY A O 1
ATOM 1259 N N . PRO A 1 173 ? -1.714 -26.453 -25.203 1 97.62 173 PRO A N 1
ATOM 1260 C CA . PRO A 1 173 ? -2.381 -27.562 -24.5 1 97.62 173 PRO A CA 1
ATOM 1261 C C . PRO A 1 173 ? -1.974 -27.656 -23.031 1 97.62 173 PRO A C 1
ATOM 1263 O O . PRO A 1 173 ? -0.949 -27.109 -22.641 1 97.62 173 PRO A O 1
ATOM 1266 N N . PRO A 1 174 ? -2.787 -28.297 -22.188 1 98.69 174 PRO A N 1
ATOM 1267 C CA . PRO A 1 174 ? -2.373 -28.547 -20.797 1 98.69 174 PRO A CA 1
ATOM 1268 C C . PRO A 1 174 ? -0.978 -29.156 -20.703 1 98.69 174 PRO A C 1
ATOM 1270 O O . PRO A 1 174 ? -0.644 -30.078 -21.469 1 98.69 174 PRO A O 1
ATOM 1273 N N . ALA A 1 175 ? -0.156 -28.672 -19.766 1 98.62 175 ALA A N 1
ATOM 1274 C CA . ALA A 1 175 ? 1.258 -29.047 -19.75 1 98.62 175 ALA A CA 1
ATOM 1275 C C . ALA A 1 175 ? 1.67 -29.547 -18.375 1 98.62 175 ALA A C 1
ATOM 1277 O O . ALA A 1 175 ? 2.857 -29.734 -18.094 1 98.62 175 ALA A O 1
ATOM 1278 N N . GLY A 1 176 ? 0.728 -29.828 -17.484 1 98.38 176 GLY A N 1
ATOM 1279 C CA . GLY A 1 176 ? 1.069 -30.25 -16.141 1 98.38 176 GLY A CA 1
ATOM 1280 C C . GLY A 1 176 ? 1.849 -29.203 -15.375 1 98.38 176 GLY A C 1
ATOM 1281 O O . GLY A 1 176 ? 1.603 -28 -15.523 1 98.38 176 GLY A O 1
ATOM 1282 N N . ARG A 1 177 ? 2.711 -29.641 -14.445 1 98.44 177 ARG A N 1
ATOM 1283 C CA . ARG A 1 177 ? 3.58 -28.719 -13.711 1 98.44 177 ARG A CA 1
ATOM 1284 C C . ARG A 1 177 ? 4.77 -28.297 -14.57 1 98.44 177 ARG A C 1
ATOM 1286 O O . ARG A 1 177 ? 5.641 -29.109 -14.883 1 98.44 177 ARG A O 1
ATOM 1293 N N . VAL A 1 178 ? 4.773 -27.062 -14.922 1 98.62 178 VAL A N 1
ATOM 1294 C CA . VAL A 1 178 ? 5.848 -26.547 -15.766 1 98.62 178 VAL A CA 1
ATOM 1295 C C . VAL A 1 178 ? 6.961 -25.984 -14.891 1 98.62 178 VAL A C 1
ATOM 1297 O O . VAL A 1 178 ? 6.789 -25.812 -13.68 1 98.62 178 VAL A O 1
ATOM 1300 N N . PRO A 1 179 ? 8.148 -25.703 -15.438 1 98.56 179 PRO A N 1
ATOM 1301 C CA . PRO A 1 179 ? 9.266 -25.188 -14.648 1 98.56 179 PRO A CA 1
ATOM 1302 C C . PRO A 1 179 ? 8.93 -23.875 -13.938 1 98.56 179 PRO A C 1
ATOM 1304 O O . PRO A 1 179 ? 8.219 -23.047 -14.484 1 98.56 179 PRO A O 1
ATOM 1307 N N . ASP A 1 180 ? 9.547 -23.766 -12.773 1 98.69 180 ASP A N 1
ATOM 1308 C CA . ASP A 1 180 ? 9.344 -22.562 -11.984 1 98.69 180 ASP A CA 1
ATOM 1309 C C . ASP A 1 180 ? 9.797 -21.312 -12.75 1 98.69 180 ASP A C 1
ATOM 1311 O O . ASP A 1 180 ? 10.633 -21.406 -13.648 1 98.69 180 ASP A O 1
ATOM 1315 N N . MET A 1 181 ? 9.148 -20.266 -12.438 1 98.62 181 MET A N 1
ATOM 1316 C CA . MET A 1 181 ? 9.562 -18.969 -12.977 1 98.62 181 MET A CA 1
ATOM 1317 C C . MET A 1 181 ? 10.039 -18.047 -11.859 1 98.62 181 MET A C 1
ATOM 1319 O O . MET A 1 181 ? 9.242 -17.578 -11.039 1 98.62 181 MET A O 1
ATOM 1323 N N . GLY A 1 182 ? 11.359 -17.797 -11.805 1 98.69 182 GLY A N 1
ATOM 1324 C CA . GLY A 1 182 ? 11.961 -16.875 -10.852 1 98.69 182 GLY A CA 1
ATOM 1325 C C . GLY A 1 182 ? 12.461 -15.594 -11.5 1 98.69 182 GLY A C 1
ATOM 1326 O O . GLY A 1 182 ? 12.625 -15.531 -12.719 1 98.69 182 GLY A O 1
ATOM 1327 N N . GLY A 1 183 ? 12.594 -14.523 -10.703 1 98.75 183 GLY A N 1
ATOM 1328 C CA . GLY A 1 183 ? 13.195 -13.289 -11.188 1 98.75 183 GLY A CA 1
ATOM 1329 C C . GLY A 1 183 ? 14.672 -13.43 -11.516 1 98.75 183 GLY A C 1
ATOM 1330 O O . GLY A 1 183 ? 15.258 -14.5 -11.328 1 98.75 183 GLY A O 1
ATOM 1331 N N . PRO A 1 184 ? 15.242 -12.344 -11.953 1 98.5 184 PRO A N 1
ATOM 1332 C CA . PRO A 1 184 ? 16.594 -12.438 -12.5 1 98.5 184 PRO A CA 1
ATOM 1333 C C . PRO A 1 184 ? 17.672 -12.555 -11.414 1 98.5 184 PRO A C 1
ATOM 1335 O O . PRO A 1 184 ? 18.766 -13.031 -11.68 1 98.5 184 PRO A O 1
ATOM 1338 N N . GLU A 1 185 ? 17.328 -12.07 -10.141 1 98.31 185 GLU A N 1
ATOM 1339 C CA . GLU A 1 185 ? 18.344 -12 -9.102 1 98.31 185 GLU A CA 1
ATOM 1340 C C . GLU A 1 185 ? 17.781 -12.445 -7.75 1 98.31 185 GLU A C 1
ATOM 1342 O O . GLU A 1 185 ? 16.641 -12.156 -7.426 1 98.31 185 GLU A O 1
ATOM 1347 N N . VAL A 1 186 ? 18.562 -13.203 -7.047 1 98.56 186 VAL A N 1
ATOM 1348 C CA . VAL A 1 186 ? 18.312 -13.414 -5.625 1 98.56 186 VAL A CA 1
ATOM 1349 C C . VAL A 1 186 ? 18.969 -12.305 -4.816 1 98.56 186 VAL A C 1
ATOM 1351 O O . VAL A 1 186 ? 20.188 -12.078 -4.922 1 98.56 186 VAL A O 1
ATOM 1354 N N . ARG A 1 187 ? 18.172 -11.57 -4.059 1 98.19 187 ARG A N 1
ATOM 1355 C CA . ARG A 1 187 ? 18.672 -10.43 -3.303 1 98.19 187 ARG A CA 1
ATOM 1356 C C . ARG A 1 187 ? 18.125 -10.438 -1.875 1 98.19 187 ARG A C 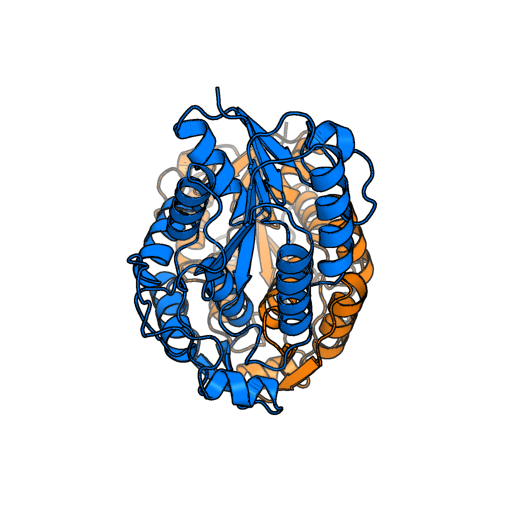1
ATOM 1358 O O . ARG A 1 187 ? 16.969 -10.789 -1.644 1 98.19 187 ARG A O 1
ATOM 1365 N N . GLU A 1 188 ? 19 -10.031 -0.968 1 98 188 GLU A N 1
ATOM 1366 C CA . GLU A 1 188 ? 18.516 -9.852 0.402 1 98 188 GLU A CA 1
ATOM 1367 C C . GLU A 1 188 ? 17.531 -8.695 0.496 1 98 188 GLU A C 1
ATOM 1369 O O . GLU A 1 188 ? 17.688 -7.676 -0.177 1 98 188 GLU A O 1
ATOM 1374 N N . LEU A 1 189 ? 16.562 -8.844 1.442 1 97.38 189 LEU A N 1
ATOM 1375 C CA . LEU A 1 189 ? 15.578 -7.789 1.656 1 97.38 189 LEU A CA 1
ATOM 1376 C C . LEU A 1 189 ? 16.25 -6.484 2.057 1 97.38 189 LEU A C 1
ATOM 1378 O O . LEU A 1 189 ? 15.773 -5.402 1.701 1 97.38 189 LEU A O 1
ATOM 1382 N N . THR A 1 190 ? 17.391 -6.551 2.781 1 96.94 190 THR A N 1
ATOM 1383 C CA . THR A 1 190 ? 18.125 -5.352 3.166 1 96.94 190 THR A CA 1
ATOM 1384 C C . THR A 1 190 ? 18.594 -4.586 1.933 1 96.94 190 THR A C 1
ATOM 1386 O O . THR A 1 190 ? 18.469 -3.359 1.873 1 96.94 190 THR A O 1
ATOM 1389 N N . GLY A 1 191 ? 19.078 -5.332 0.993 1 97.69 191 GLY A N 1
ATOM 1390 C CA . GLY A 1 191 ? 19.531 -4.711 -0.246 1 97.69 191 GLY A CA 1
ATOM 1391 C C . GLY A 1 191 ? 18.391 -4.113 -1.051 1 97.69 191 GLY A C 1
ATOM 1392 O O . GLY A 1 191 ? 18.531 -3.041 -1.641 1 97.69 191 GLY A O 1
ATOM 1393 N N . LEU A 1 192 ? 17.281 -4.777 -1.104 1 98.06 192 LEU A N 1
ATOM 1394 C CA . LEU A 1 192 ? 16.109 -4.285 -1.83 1 98.06 192 LEU A CA 1
ATOM 1395 C C . LEU A 1 192 ? 15.523 -3.059 -1.146 1 98.06 192 LEU A C 1
ATOM 1397 O O . LEU A 1 192 ? 15.07 -2.127 -1.814 1 98.06 192 LEU A O 1
ATOM 1401 N N . ALA A 1 193 ? 15.531 -3.09 0.146 1 97.5 193 ALA A N 1
ATOM 1402 C CA . ALA A 1 193 ? 15.125 -1.908 0.898 1 97.5 193 ALA A CA 1
ATOM 1403 C C . ALA A 1 193 ? 16 -0.709 0.563 1 97.5 193 ALA A C 1
ATOM 1405 O O . ALA A 1 193 ? 15.508 0.396 0.344 1 97.5 193 ALA A O 1
ATOM 1406 N N . ALA A 1 194 ? 17.312 -0.92 0.504 1 97.56 194 ALA A N 1
ATOM 1407 C CA . ALA A 1 194 ? 18.25 0.144 0.155 1 97.56 194 ALA A CA 1
ATOM 1408 C C . ALA A 1 194 ? 17.969 0.674 -1.25 1 97.56 194 ALA A C 1
ATOM 1410 O O . ALA A 1 194 ? 18.016 1.884 -1.483 1 97.56 194 ALA A O 1
ATOM 1411 N N . ALA A 1 195 ? 17.719 -0.205 -2.182 1 97.5 195 ALA A N 1
ATOM 1412 C CA . ALA A 1 195 ? 17.391 0.188 -3.551 1 97.5 195 ALA A CA 1
ATOM 1413 C C . ALA A 1 195 ? 16.141 1.059 -3.592 1 97.5 195 ALA A C 1
ATOM 1415 O O . ALA A 1 195 ? 16.094 2.057 -4.316 1 97.5 195 ALA A O 1
ATOM 1416 N N . TYR A 1 196 ? 15.141 0.675 -2.875 1 97.44 196 TYR A N 1
ATOM 1417 C CA . TYR A 1 196 ? 13.898 1.442 -2.779 1 97.44 196 TYR A CA 1
ATOM 1418 C C . TYR A 1 196 ? 14.164 2.84 -2.236 1 97.44 196 TYR A C 1
ATOM 1420 O O . TYR A 1 196 ? 13.68 3.83 -2.785 1 97.44 196 TYR A O 1
ATOM 1428 N N . LEU A 1 197 ? 14.969 2.881 -1.11 1 95.12 197 LEU A N 1
ATOM 1429 C CA . LEU A 1 197 ? 15.289 4.168 -0.505 1 95.12 197 LEU A CA 1
ATOM 1430 C C . LEU A 1 197 ? 16.031 5.062 -1.491 1 95.12 197 LEU A C 1
ATOM 1432 O O . LEU A 1 197 ? 15.742 6.254 -1.602 1 95.12 197 LEU A O 1
ATOM 1436 N N . ARG A 1 198 ? 16.938 4.492 -2.207 1 95 198 ARG A N 1
ATOM 1437 C CA . ARG A 1 198 ? 17.688 5.254 -3.207 1 95 198 ARG A CA 1
ATOM 1438 C C . ARG A 1 198 ? 16.75 5.77 -4.301 1 95 198 ARG A C 1
ATOM 1440 O O . ARG A 1 198 ? 16.828 6.934 -4.695 1 95 198 ARG A O 1
ATOM 1447 N N . ALA A 1 199 ? 15.891 4.957 -4.758 1 93.56 199 ALA A N 1
ATOM 1448 C CA . ALA A 1 199 ? 14.992 5.293 -5.863 1 93.56 199 ALA A CA 1
ATOM 1449 C C . ALA A 1 199 ? 14.016 6.395 -5.465 1 93.56 199 ALA A C 1
ATOM 1451 O O . ALA A 1 199 ? 13.578 7.184 -6.305 1 93.56 199 ALA A O 1
ATOM 1452 N N . THR A 1 200 ? 13.68 6.406 -4.18 1 90 200 THR A N 1
ATOM 1453 C CA . THR A 1 200 ? 12.648 7.332 -3.729 1 90 200 THR A CA 1
ATOM 1454 C C . THR A 1 200 ? 13.273 8.555 -3.068 1 90 200 THR A C 1
ATOM 1456 O O . THR A 1 200 ? 12.57 9.523 -2.752 1 90 200 THR A O 1
ATOM 1459 N N . GLY A 1 201 ? 14.547 8.484 -2.791 1 88 201 GLY A N 1
ATOM 1460 C CA . GLY A 1 201 ? 15.234 9.594 -2.139 1 88 201 GLY A CA 1
ATOM 1461 C C . GLY A 1 201 ? 14.953 9.672 -0.651 1 88 201 GLY A C 1
ATOM 1462 O O . GLY A 1 201 ? 15.266 10.68 -0.008 1 88 201 GLY A O 1
ATOM 1463 N N . ARG A 1 202 ? 14.383 8.648 -0.127 1 86.19 202 ARG A N 1
ATOM 1464 C CA . ARG A 1 202 ? 14.094 8.609 1.304 1 86.19 202 ARG A CA 1
ATOM 1465 C C . ARG A 1 202 ? 15.352 8.273 2.102 1 86.19 202 ARG A C 1
ATOM 1467 O O . ARG A 1 202 ? 16.172 7.473 1.662 1 86.19 202 ARG A O 1
ATOM 1474 N N . LYS A 1 203 ? 15.398 8.93 3.223 1 86.12 203 LYS A N 1
ATOM 1475 C CA . LYS A 1 203 ? 16.516 8.648 4.109 1 86.12 203 LYS A CA 1
ATOM 1476 C C . LYS A 1 203 ? 16.062 7.887 5.352 1 86.12 203 LYS A C 1
ATOM 1478 O O . LYS A 1 203 ? 15.422 8.461 6.234 1 86.12 203 LYS A O 1
ATOM 1483 N N . ARG A 1 204 ? 16.297 6.594 5.352 1 87.44 204 ARG A N 1
ATOM 1484 C CA . ARG A 1 204 ? 16 5.711 6.473 1 87.44 204 ARG A CA 1
ATOM 1485 C C . ARG A 1 204 ? 17.141 4.73 6.711 1 87.44 204 ARG A C 1
ATOM 1487 O O . ARG A 1 204 ? 17.812 4.305 5.766 1 87.44 204 ARG A O 1
ATOM 1494 N N . ARG A 1 205 ? 17.375 4.504 7.93 1 89.62 205 ARG A N 1
ATOM 1495 C CA . ARG A 1 205 ? 18.297 3.418 8.242 1 89.62 205 ARG A CA 1
ATOM 1496 C C . ARG A 1 205 ? 17.609 2.062 8.086 1 89.62 205 ARG A C 1
ATOM 1498 O O . ARG A 1 205 ? 16.562 1.812 8.695 1 89.62 205 ARG A O 1
ATOM 1505 N N . VAL A 1 206 ? 18.125 1.226 7.262 1 94.12 206 VAL A N 1
ATOM 1506 C CA . VAL A 1 206 ? 17.641 -0.144 7.152 1 94.12 206 VAL A CA 1
ATOM 1507 C C . VAL A 1 206 ? 18.094 -0.958 8.359 1 94.12 206 VAL A C 1
ATOM 1509 O O . VAL A 1 206 ? 19.297 -1.018 8.648 1 94.12 206 VAL A O 1
ATOM 1512 N N . VAL A 1 207 ? 17.188 -1.619 9.055 1 91.12 207 VAL A N 1
ATOM 1513 C CA . VAL A 1 207 ? 17.516 -2.348 10.281 1 91.12 207 VAL A CA 1
ATOM 1514 C C . VAL A 1 207 ? 17.109 -3.812 10.125 1 91.12 207 VAL A C 1
ATOM 1516 O O . VAL A 1 207 ? 15.922 -4.148 10.172 1 91.12 207 VAL A O 1
ATOM 1519 N N . PRO A 1 208 ? 18.109 -4.676 9.977 1 93.38 208 PRO A N 1
ATOM 1520 C CA . PRO A 1 208 ? 17.766 -6.102 9.969 1 93.38 208 PRO A CA 1
ATOM 1521 C C . PRO A 1 208 ? 17.234 -6.594 11.312 1 93.38 208 PRO A C 1
ATOM 1523 O O . PRO A 1 208 ? 17.828 -6.309 12.352 1 93.38 208 PRO A O 1
ATOM 1526 N N . VAL A 1 209 ? 16.141 -7.293 11.242 1 90.94 209 VAL A N 1
ATOM 1527 C CA . VAL A 1 209 ? 15.484 -7.789 12.453 1 90.94 209 VAL A CA 1
ATOM 1528 C C . VAL A 1 209 ? 15.477 -9.312 12.453 1 90.94 209 VAL A C 1
ATOM 1530 O O . VAL A 1 209 ? 14.977 -9.938 11.508 1 90.94 209 VAL A O 1
ATOM 1533 N N . ARG A 1 210 ? 16 -9.867 13.469 1 90.81 210 ARG A N 1
ATOM 1534 C CA . ARG A 1 210 ? 15.953 -11.32 13.594 1 90.81 210 ARG A CA 1
ATOM 1535 C C . ARG A 1 210 ? 14.602 -11.789 14.109 1 90.81 210 ARG A C 1
ATOM 1537 O O . ARG A 1 210 ? 14.062 -11.227 15.062 1 90.81 210 ARG A O 1
ATOM 1544 N N . LEU A 1 211 ? 14.07 -12.734 13.359 1 89.56 211 LEU A N 1
ATOM 1545 C CA . LEU A 1 211 ? 12.797 -13.336 13.742 1 89.56 211 LEU A CA 1
ATOM 1546 C C . LEU A 1 211 ? 12.992 -14.781 14.18 1 89.56 211 LEU A C 1
ATOM 1548 O O . LEU A 1 211 ? 14.125 -15.219 14.406 1 89.56 211 LEU A O 1
ATOM 1552 N N . ALA A 1 212 ? 11.898 -15.406 14.5 1 86.75 212 ALA A N 1
ATOM 1553 C CA . ALA A 1 212 ? 11.969 -16.797 14.93 1 86.75 212 ALA A CA 1
ATOM 1554 C C . ALA A 1 212 ? 10.883 -17.641 14.258 1 86.75 212 ALA A C 1
ATOM 1556 O O . ALA A 1 212 ? 10.031 -17.109 13.547 1 86.75 212 ALA A O 1
ATOM 1557 N N . GLY A 1 213 ? 11.102 -18.969 14.336 1 88.5 213 GLY A N 1
ATOM 1558 C CA . GLY A 1 213 ? 10.078 -19.875 13.844 1 88.5 213 GLY A CA 1
ATOM 1559 C C . GLY A 1 213 ? 10.508 -20.641 12.602 1 88.5 213 GLY A C 1
ATOM 1560 O O . GLY A 1 213 ? 11.469 -20.25 11.93 1 88.5 213 GLY A O 1
ATOM 1561 N N . LYS A 1 214 ? 9.773 -21.641 12.352 1 91.19 214 LYS A N 1
ATOM 1562 C CA . LYS A 1 214 ? 10.109 -22.562 11.266 1 91.19 214 LYS A CA 1
ATOM 1563 C C . LYS A 1 214 ? 9.969 -21.875 9.906 1 91.19 214 LYS A C 1
ATOM 1565 O O . LYS A 1 214 ? 10.758 -22.125 8.992 1 91.19 214 LYS A O 1
ATOM 1570 N N . ALA A 1 215 ? 8.953 -21.109 9.773 1 91.56 215 ALA A N 1
ATOM 1571 C CA . ALA A 1 215 ? 8.766 -20.422 8.508 1 91.56 215 ALA A CA 1
ATOM 1572 C C . ALA A 1 215 ? 9.938 -19.469 8.219 1 91.56 215 ALA A C 1
ATOM 1574 O O . ALA A 1 215 ? 10.477 -19.469 7.109 1 91.56 215 ALA A O 1
ATOM 1575 N N . TYR A 1 216 ? 10.312 -18.703 9.203 1 92.25 216 TYR A N 1
ATOM 1576 C CA . TYR A 1 216 ? 11.453 -17.797 9.062 1 92.25 216 TYR A CA 1
ATOM 1577 C C . TYR A 1 216 ? 12.719 -18.547 8.703 1 92.25 216 TYR A C 1
ATOM 1579 O O . TYR A 1 216 ? 13.461 -18.141 7.805 1 92.25 216 TYR A O 1
ATOM 1587 N N . ALA A 1 217 ? 12.961 -19.656 9.359 1 94.31 217 ALA A N 1
ATOM 1588 C CA . ALA A 1 217 ? 14.125 -20.484 9.062 1 94.31 217 ALA A CA 1
ATOM 1589 C C . ALA A 1 217 ? 14.086 -21 7.625 1 94.31 217 ALA A C 1
ATOM 1591 O O . ALA A 1 217 ? 15.117 -21.031 6.949 1 94.31 217 ALA A O 1
ATOM 1592 N N . ALA A 1 218 ? 12.938 -21.359 7.176 1 95 218 ALA A N 1
ATOM 1593 C CA . ALA A 1 218 ? 12.781 -21.859 5.812 1 95 218 ALA A CA 1
ATOM 1594 C C . ALA A 1 218 ? 13.039 -20.75 4.793 1 95 218 ALA A C 1
ATOM 1596 O O . ALA A 1 218 ? 13.648 -21 3.75 1 95 218 ALA A O 1
ATOM 1597 N N . TYR A 1 219 ? 12.594 -19.578 5.086 1 94.75 219 TYR A N 1
ATOM 1598 C CA . TYR A 1 219 ? 12.875 -18.453 4.215 1 94.75 219 TYR A CA 1
ATOM 1599 C C . TYR A 1 219 ? 14.367 -18.156 4.168 1 94.75 219 TYR A C 1
ATOM 1601 O O . TYR A 1 219 ? 14.922 -17.891 3.098 1 94.75 219 TYR A O 1
ATOM 1609 N N . ARG A 1 220 ? 15 -18.172 5.293 1 95.44 220 ARG A N 1
ATOM 1610 C CA . ARG A 1 220 ? 16.438 -17.906 5.359 1 95.44 220 ARG A CA 1
ATOM 1611 C C . ARG A 1 220 ? 17.219 -18.953 4.574 1 95.44 220 ARG A C 1
ATOM 1613 O O . ARG A 1 220 ? 18.281 -18.641 4.012 1 95.44 220 ARG A O 1
ATOM 1620 N N . SER A 1 221 ? 16.625 -20.125 4.562 1 96.44 221 SER A N 1
ATOM 1621 C CA . SER A 1 221 ? 17.312 -21.203 3.855 1 96.44 221 SER A CA 1
ATOM 1622 C C . SER A 1 221 ? 16.984 -21.188 2.365 1 96.44 221 SER A C 1
ATOM 1624 O O . SER A 1 221 ? 17.547 -21.969 1.593 1 96.44 221 SER A O 1
ATOM 1626 N N . GLY A 1 222 ? 16.094 -20.344 1.932 1 96.69 222 GLY A N 1
ATOM 1627 C CA . GLY A 1 222 ? 15.828 -20.125 0.518 1 96.69 222 GLY A CA 1
ATOM 1628 C C . GLY A 1 222 ? 14.773 -21.078 -0.039 1 96.69 222 GLY A C 1
ATOM 1629 O O . GLY A 1 222 ? 14.758 -21.359 -1.238 1 96.69 222 GLY A O 1
ATOM 1630 N N . GLY A 1 223 ? 13.922 -21.562 0.791 1 96.25 223 GLY A N 1
ATOM 1631 C CA . GLY A 1 223 ? 12.898 -22.5 0.369 1 96.25 223 GLY A CA 1
ATOM 1632 C C . GLY A 1 223 ? 11.945 -21.938 -0.665 1 96.25 223 GLY A C 1
ATOM 1633 O O . GLY A 1 223 ? 11.305 -22.688 -1.402 1 96.25 223 GLY A O 1
ATOM 1634 N N . HIS A 1 224 ? 11.859 -20.656 -0.76 1 97.44 224 HIS A N 1
ATOM 1635 C CA . HIS A 1 224 ? 10.914 -19.969 -1.629 1 97.44 224 HIS A CA 1
ATOM 1636 C C . HIS A 1 224 ? 11.609 -19.375 -2.852 1 97.44 224 HIS A C 1
ATOM 1638 O O . HIS A 1 224 ? 11.047 -18.547 -3.557 1 97.44 224 HIS A O 1
ATOM 1644 N N . LEU A 1 225 ? 12.867 -19.75 -3.086 1 98.44 225 LEU A N 1
ATOM 1645 C CA . LEU A 1 225 ? 13.672 -19.281 -4.211 1 98.44 225 LEU A CA 1
ATOM 1646 C C . LEU A 1 225 ? 13.797 -20.359 -5.281 1 98.44 225 LEU A C 1
ATOM 1648 O O . LEU A 1 225 ? 13.516 -21.531 -5.023 1 98.44 225 LEU A O 1
ATOM 1652 N N . SER A 1 226 ? 14.086 -19.922 -6.48 1 98.44 226 SER A N 1
ATOM 1653 C CA . SER A 1 226 ? 14.359 -20.812 -7.602 1 98.44 226 SER A CA 1
ATOM 1654 C C . SER A 1 226 ? 15.484 -20.281 -8.477 1 98.44 226 SER A C 1
ATOM 1656 O O . SER A 1 226 ? 15.273 -20 -9.664 1 98.44 226 SER A O 1
ATOM 1658 N N . PRO A 1 227 ? 16.719 -20.172 -7.871 1 97.44 227 PRO A N 1
ATOM 1659 C CA . PRO A 1 227 ? 17.828 -19.562 -8.609 1 97.44 227 PRO A CA 1
ATOM 1660 C C . PRO A 1 227 ? 18.141 -20.312 -9.906 1 97.44 227 PRO A C 1
ATOM 1662 O O . PRO A 1 227 ? 18.672 -19.719 -10.852 1 97.44 227 PRO A O 1
ATOM 1665 N N . GLU A 1 228 ? 17.781 -21.578 -10 1 97.12 228 GLU A N 1
ATOM 1666 C CA . GLU A 1 228 ? 18.031 -22.375 -11.203 1 97.12 228 GLU A CA 1
ATOM 1667 C C . GLU A 1 228 ? 17.062 -22 -12.32 1 97.12 228 GLU A C 1
ATOM 1669 O O . GLU A 1 228 ? 17.25 -22.375 -13.477 1 97.12 228 GLU A O 1
ATOM 1674 N N . HIS A 1 229 ? 15.984 -21.234 -12.016 1 97.75 229 HIS A N 1
ATOM 1675 C CA . HIS A 1 229 ? 14.984 -20.797 -12.992 1 97.75 229 HIS A CA 1
ATOM 1676 C C . HIS A 1 229 ? 14.859 -19.281 -13.008 1 97.75 229 HIS A C 1
ATOM 1678 O O . HIS A 1 229 ? 13.75 -18.75 -12.93 1 97.75 229 HIS A O 1
ATOM 1684 N N . ALA A 1 230 ? 15.984 -18.625 -13.086 1 97.44 230 ALA A N 1
ATOM 1685 C CA . ALA A 1 230 ? 16.016 -17.156 -13.188 1 97.44 230 ALA A CA 1
ATOM 1686 C C . ALA A 1 230 ? 15.641 -16.703 -14.594 1 97.44 230 ALA A C 1
ATOM 1688 O O . ALA A 1 230 ? 16.469 -16.141 -15.32 1 97.44 230 ALA A O 1
ATOM 1689 N N . VAL A 1 231 ? 14.367 -16.812 -14.914 1 97.62 231 VAL A N 1
ATOM 1690 C CA . VAL A 1 231 ? 13.914 -16.609 -16.281 1 97.62 231 VAL A CA 1
ATOM 1691 C C . VAL A 1 231 ? 13.453 -15.156 -16.453 1 97.62 231 VAL A C 1
ATOM 1693 O O . VAL A 1 231 ? 13.469 -14.625 -17.562 1 97.62 231 VAL A O 1
ATOM 1696 N N . GLY A 1 232 ? 12.93 -14.539 -15.375 1 98.25 232 GLY A N 1
ATOM 1697 C CA . GLY A 1 232 ? 12.602 -13.125 -15.461 1 98.25 232 GLY A CA 1
ATOM 1698 C C . GLY A 1 232 ? 13.797 -12.258 -15.805 1 98.25 232 GLY A C 1
ATOM 1699 O O . GLY A 1 232 ? 14.938 -12.617 -15.516 1 98.25 232 GLY A O 1
ATOM 1700 N N . THR A 1 233 ? 13.508 -11.055 -16.375 1 98.5 233 THR A N 1
ATOM 1701 C CA . THR A 1 233 ? 14.617 -10.219 -16.828 1 98.5 233 THR A CA 1
ATOM 1702 C C . THR A 1 233 ? 14.547 -8.836 -16.172 1 98.5 233 THR A C 1
ATOM 1704 O O . THR A 1 233 ? 15.539 -8.109 -16.141 1 98.5 233 THR A O 1
ATOM 1707 N N . VAL A 1 234 ? 13.43 -8.43 -15.734 1 98.5 234 VAL A N 1
ATOM 1708 C CA . VAL A 1 234 ? 13.258 -7.098 -15.164 1 98.5 234 VAL A CA 1
ATOM 1709 C C . VAL A 1 234 ? 13.781 -7.078 -13.727 1 98.5 234 VAL A C 1
ATOM 1711 O O . VAL A 1 234 ? 13.281 -7.812 -12.867 1 98.5 234 VAL A O 1
ATOM 1714 N N . THR A 1 235 ? 14.758 -6.289 -13.461 1 98.44 235 THR A N 1
ATOM 1715 C CA . THR A 1 235 ? 15.297 -6.164 -12.109 1 98.44 235 THR A CA 1
ATOM 1716 C C . THR A 1 235 ? 14.375 -5.309 -11.242 1 98.44 235 THR A C 1
ATOM 1718 O O . THR A 1 235 ? 13.492 -4.621 -11.758 1 98.44 235 THR A O 1
ATOM 1721 N N . PHE A 1 236 ? 14.594 -5.41 -9.945 1 98.44 236 PHE A N 1
ATOM 1722 C CA . PHE A 1 236 ? 13.805 -4.594 -9.023 1 98.44 236 PHE A CA 1
ATOM 1723 C C . PHE A 1 236 ? 14.039 -3.109 -9.289 1 98.44 236 PHE A C 1
ATOM 1725 O O . PHE A 1 236 ? 13.094 -2.314 -9.25 1 98.44 236 PHE A O 1
ATOM 1732 N N . GLU A 1 237 ? 15.273 -2.684 -9.586 1 98.12 237 GLU A N 1
ATOM 1733 C CA . GLU A 1 237 ? 15.594 -1.29 -9.883 1 98.12 237 GLU A CA 1
ATOM 1734 C C . GLU A 1 237 ? 14.875 -0.817 -11.148 1 98.12 237 GLU A C 1
ATOM 1736 O O . GLU A 1 237 ? 14.359 0.302 -11.188 1 98.12 237 GLU A O 1
ATOM 1741 N N . GLU A 1 238 ? 14.828 -1.704 -12.141 1 97.88 238 GLU A N 1
ATOM 1742 C CA . GLU A 1 238 ? 14.109 -1.361 -13.367 1 97.88 238 GLU A CA 1
ATOM 1743 C C . GLU A 1 238 ? 12.617 -1.221 -13.109 1 97.88 238 GLU A C 1
ATOM 1745 O O . GLU A 1 238 ? 11.969 -0.308 -13.625 1 97.88 238 GLU A O 1
ATOM 1750 N N . PHE A 1 239 ? 12.086 -2.119 -12.344 1 98.12 239 PHE A N 1
ATOM 1751 C CA . PHE A 1 239 ? 10.68 -2.061 -11.945 1 98.12 239 PHE A CA 1
ATOM 1752 C C . PHE A 1 239 ? 10.383 -0.752 -11.227 1 98.12 239 PHE A C 1
ATOM 1754 O O . PHE A 1 239 ? 9.398 -0.076 -11.539 1 98.12 239 PHE A O 1
ATOM 1761 N N . LEU A 1 240 ? 11.258 -0.341 -10.25 1 97.31 240 LEU A N 1
ATOM 1762 C CA . LEU A 1 240 ? 11.078 0.902 -9.508 1 97.31 240 LEU A CA 1
ATOM 1763 C C . LEU A 1 240 ? 11.141 2.107 -10.445 1 97.31 240 LEU A C 1
ATOM 1765 O O . LEU A 1 240 ? 10.367 3.057 -10.289 1 97.31 240 LEU A O 1
ATOM 1769 N N . ALA A 1 241 ? 12.031 2.07 -11.398 1 94.81 241 ALA A N 1
ATOM 1770 C CA . ALA A 1 241 ? 12.18 3.172 -12.344 1 94.81 241 ALA A CA 1
ATOM 1771 C C . ALA A 1 241 ? 10.922 3.342 -13.195 1 94.81 241 ALA A C 1
ATOM 1773 O O . ALA A 1 241 ? 10.5 4.469 -13.469 1 94.81 241 ALA A O 1
ATOM 1774 N N . ARG A 1 242 ? 10.297 2.234 -13.555 1 92.5 242 ARG A N 1
ATOM 1775 C CA . ARG A 1 242 ? 9.07 2.271 -14.352 1 92.5 242 ARG A CA 1
ATOM 1776 C C . ARG A 1 242 ? 7.902 2.812 -13.531 1 92.5 242 ARG A C 1
ATOM 1778 O O . ARG A 1 242 ? 7.066 3.553 -14.055 1 92.5 242 ARG A O 1
ATOM 1785 N N . ARG A 1 243 ? 7.871 2.383 -12.312 1 87 243 ARG A N 1
ATOM 1786 C CA . ARG A 1 243 ? 6.797 2.826 -11.43 1 87 243 ARG A CA 1
ATOM 1787 C C . ARG A 1 243 ? 6.895 4.324 -11.156 1 87 243 ARG A C 1
ATOM 1789 O O . ARG A 1 243 ? 5.875 5.012 -11.078 1 87 243 ARG A O 1
ATOM 1796 N N . HIS A 1 244 ? 8.047 4.844 -10.906 1 76.44 244 HIS A N 1
ATOM 1797 C CA . HIS A 1 244 ? 8.273 6.266 -10.664 1 76.44 244 HIS A CA 1
ATOM 1798 C C . HIS A 1 244 ? 7.879 7.098 -11.883 1 76.44 244 HIS A C 1
ATOM 1800 O O . HIS A 1 244 ? 7.352 8.203 -11.734 1 76.44 244 HIS A O 1
ATOM 1806 N N . ARG A 1 245 ? 8.164 6.516 -13.031 1 64 245 ARG A N 1
ATOM 1807 C CA . ARG A 1 245 ? 7.793 7.211 -14.266 1 64 245 ARG A CA 1
ATOM 1808 C C . ARG A 1 245 ? 6.277 7.293 -14.414 1 64 245 ARG A C 1
ATOM 1810 O O . ARG A 1 245 ? 5.75 8.281 -14.93 1 64 245 ARG A O 1
ATOM 1817 N N . ARG A 1 246 ? 5.551 6.324 -13.852 1 55.88 246 ARG A N 1
ATOM 1818 C CA . ARG A 1 246 ? 4.094 6.297 -13.969 1 55.88 246 ARG A CA 1
ATOM 1819 C C . ARG A 1 246 ? 3.449 7.262 -12.977 1 55.88 246 ARG A C 1
ATOM 1821 O O . ARG A 1 246 ? 2.363 7.789 -13.234 1 55.88 246 ARG A O 1
ATOM 1828 N N . THR A 1 247 ? 4.09 7.445 -11.797 1 48.16 247 THR A N 1
ATOM 1829 C CA . THR A 1 247 ? 3.537 8.32 -10.773 1 48.16 247 THR A CA 1
ATOM 1830 C C . THR A 1 247 ? 3.982 9.766 -10.992 1 48.16 247 THR A C 1
ATOM 1832 O O . THR A 1 247 ? 3.41 10.688 -10.414 1 48.16 247 THR A O 1
ATOM 1835 N N . GLY A 1 248 ? 5.078 10.078 -11.688 1 41.94 248 GLY A N 1
ATOM 1836 C CA . GLY A 1 248 ? 5.539 11.414 -12.031 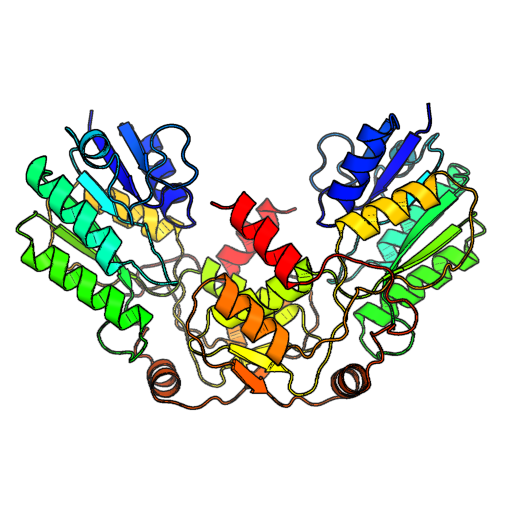1 41.94 248 GLY A CA 1
ATOM 1837 C C . GLY A 1 248 ? 4.848 11.984 -13.25 1 41.94 248 GLY A C 1
ATOM 1838 O O . GLY A 1 248 ? 4.262 11.25 -14.047 1 41.94 248 GLY A O 1
ATOM 1839 N N . MET B 1 1 ? -18.406 33.594 -5.547 1 80 1 MET B N 1
ATOM 1840 C CA . MET B 1 1 ? -18 32.219 -5.367 1 80 1 MET B CA 1
ATOM 1841 C C . MET B 1 1 ? -16.562 32.125 -4.855 1 80 1 MET B C 1
ATOM 1843 O O . MET B 1 1 ? -15.695 32.875 -5.316 1 80 1 MET B O 1
ATOM 1847 N N . THR B 1 2 ? -16.266 31.422 -3.662 1 92.38 2 THR B N 1
ATOM 1848 C CA . THR B 1 2 ? -14.938 31.328 -3.049 1 92.38 2 THR B CA 1
ATOM 1849 C C . THR B 1 2 ? -14.039 30.375 -3.834 1 92.38 2 THR B C 1
ATOM 1851 O O . THR B 1 2 ? -14.469 29.281 -4.211 1 92.38 2 THR B O 1
ATOM 1854 N N . THR B 1 3 ? -12.906 30.875 -4.293 1 96.69 3 THR B N 1
ATOM 1855 C CA . THR B 1 3 ? -11.93 30.062 -5.012 1 96.69 3 THR B CA 1
ATOM 1856 C C . THR B 1 3 ? -10.82 29.609 -4.078 1 96.69 3 THR B C 1
ATOM 1858 O O . THR B 1 3 ? -10.164 30.422 -3.428 1 96.69 3 THR B O 1
ATOM 1861 N N . ILE B 1 4 ? -10.625 28.312 -4.008 1 97.88 4 ILE B N 1
ATOM 1862 C CA . ILE B 1 4 ? -9.641 27.766 -3.088 1 97.88 4 ILE B CA 1
ATOM 1863 C C . ILE B 1 4 ? -8.656 26.891 -3.854 1 97.88 4 ILE B C 1
ATOM 1865 O O . ILE B 1 4 ? -9.062 26.047 -4.656 1 97.88 4 ILE B O 1
ATOM 1869 N N . LEU B 1 5 ? -7.375 27.141 -3.684 1 97.5 5 LEU B N 1
ATOM 1870 C CA . LEU B 1 5 ? -6.328 26.281 -4.219 1 97.5 5 LEU B CA 1
ATOM 1871 C C . LEU B 1 5 ? -5.961 25.188 -3.223 1 97.5 5 LEU B C 1
ATOM 1873 O O . LEU B 1 5 ? -5.727 25.469 -2.045 1 97.5 5 LEU B O 1
ATOM 1877 N N . VAL B 1 6 ? -5.969 23.984 -3.662 1 97.62 6 VAL B N 1
ATOM 1878 C CA . VAL B 1 6 ? -5.543 22.859 -2.846 1 97.62 6 VAL B CA 1
ATOM 1879 C C . VAL B 1 6 ? -4.301 22.203 -3.461 1 97.62 6 VAL B C 1
ATOM 1881 O O . VAL B 1 6 ? -4.348 21.719 -4.59 1 97.62 6 VAL B O 1
ATOM 1884 N N . THR B 1 7 ? -3.197 22.266 -2.75 1 96.44 7 THR B N 1
ATOM 1885 C CA . THR B 1 7 ? -2.031 21.516 -3.203 1 96.44 7 THR B CA 1
ATOM 1886 C C . THR B 1 7 ? -2.09 20.078 -2.707 1 96.44 7 THR B C 1
ATOM 1888 O O . THR B 1 7 ? -2.723 19.781 -1.688 1 96.44 7 THR B O 1
ATOM 1891 N N . GLY B 1 8 ? -1.413 19.188 -3.438 1 94.62 8 GLY B N 1
ATOM 1892 C CA . GLY B 1 8 ? -1.565 17.781 -3.086 1 94.62 8 GLY B CA 1
ATOM 1893 C C . GLY B 1 8 ? -2.977 17.266 -3.295 1 94.62 8 GLY B C 1
ATOM 1894 O O . GLY B 1 8 ? -3.453 16.422 -2.531 1 94.62 8 GLY B O 1
ATOM 1895 N N . ALA B 1 9 ? -3.617 17.75 -4.297 1 94.12 9 ALA B N 1
ATOM 1896 C CA . ALA B 1 9 ? -5.051 17.547 -4.48 1 94.12 9 ALA B CA 1
ATOM 1897 C C . ALA B 1 9 ? -5.367 16.094 -4.824 1 94.12 9 ALA B C 1
ATOM 1899 O O . ALA B 1 9 ? -6.512 15.656 -4.703 1 94.12 9 ALA B O 1
ATOM 1900 N N . THR B 1 10 ? -4.391 15.336 -5.184 1 90.44 10 THR B N 1
ATOM 1901 C CA . THR B 1 10 ? -4.629 13.945 -5.566 1 90.44 10 THR B CA 1
ATOM 1902 C C . THR B 1 10 ? -4.199 12.992 -4.453 1 90.44 10 THR B C 1
ATOM 1904 O O . THR B 1 10 ? -4.328 11.773 -4.582 1 90.44 10 THR B O 1
ATOM 1907 N N . GLY B 1 11 ? -3.686 13.516 -3.404 1 92.38 11 GLY B N 1
ATOM 1908 C CA . GLY B 1 11 ? -3.252 12.695 -2.285 1 92.38 11 GLY B CA 1
ATOM 1909 C C . GLY B 1 11 ? -4.395 12.25 -1.391 1 92.38 11 GLY B C 1
ATOM 1910 O O . GLY B 1 11 ? -5.551 12.617 -1.624 1 92.38 11 GLY B O 1
ATOM 1911 N N . THR B 1 12 ? -4.031 11.5 -0.371 1 93.62 12 THR B N 1
ATOM 1912 C CA . THR B 1 12 ? -4.988 10.938 0.58 1 93.62 12 THR B CA 1
ATOM 1913 C C . THR B 1 12 ? -5.863 12.039 1.173 1 93.62 12 THR B C 1
ATOM 1915 O O . THR B 1 12 ? -7.094 11.945 1.148 1 93.62 12 THR B O 1
ATOM 1918 N N . LEU B 1 13 ? -5.219 13.078 1.685 1 97.19 13 LEU B N 1
ATOM 1919 C CA . LEU B 1 13 ? -5.949 14.164 2.322 1 97.19 13 LEU B CA 1
ATOM 1920 C C . LEU B 1 13 ? -6.488 15.141 1.28 1 97.19 13 LEU B C 1
ATOM 1922 O O . LEU B 1 13 ? -7.66 15.523 1.334 1 97.19 13 LEU B O 1
ATOM 1926 N N . GLY B 1 14 ? -5.684 15.516 0.308 1 96.81 14 GLY B N 1
ATOM 1927 C CA . GLY B 1 14 ? -6.039 16.516 -0.678 1 96.81 14 GLY B CA 1
ATOM 1928 C C . GLY B 1 14 ? -7.293 16.172 -1.461 1 96.81 14 GLY B C 1
ATOM 1929 O O . GLY B 1 14 ? -8.117 17.047 -1.732 1 96.81 14 GLY B O 1
ATOM 1930 N N . ARG B 1 15 ? -7.426 14.961 -1.815 1 96.19 15 ARG B N 1
ATOM 1931 C CA . ARG B 1 15 ? -8.602 14.547 -2.57 1 96.19 15 ARG B CA 1
ATOM 1932 C C . ARG B 1 15 ? -9.875 14.75 -1.756 1 96.19 15 ARG B C 1
ATOM 1934 O O . ARG B 1 15 ? -10.891 15.211 -2.287 1 96.19 15 ARG B O 1
ATOM 1941 N N . GLN B 1 16 ? -9.82 14.438 -0.49 1 97.69 16 GLN B N 1
ATOM 1942 C CA . GLN B 1 16 ? -10.977 14.57 0.384 1 97.69 16 GLN B CA 1
ATOM 1943 C C . GLN B 1 16 ? -11.312 16.031 0.636 1 97.69 16 GLN B C 1
ATOM 1945 O O . GLN B 1 16 ? -12.484 16.406 0.692 1 97.69 16 GLN B O 1
ATOM 1950 N N . VAL B 1 17 ? -10.281 16.812 0.775 1 98.19 17 VAL B N 1
ATOM 1951 C CA . VAL B 1 17 ? -10.469 18.25 0.93 1 98.19 17 VAL B CA 1
ATOM 1952 C C . VAL B 1 17 ? -11.148 18.812 -0.314 1 98.19 17 VAL B C 1
ATOM 1954 O O . VAL B 1 17 ? -12.141 19.547 -0.211 1 98.19 17 VAL B O 1
ATOM 1957 N N . THR B 1 18 ? -10.664 18.469 -1.496 1 96.88 18 THR B N 1
ATOM 1958 C CA . THR B 1 18 ? -11.188 18.953 -2.768 1 96.88 18 THR B CA 1
ATOM 1959 C C . THR B 1 18 ? -12.656 18.562 -2.932 1 96.88 18 THR B C 1
ATOM 1961 O O . THR B 1 18 ? -13.492 19.391 -3.277 1 96.88 18 THR B O 1
ATOM 1964 N N . GLU B 1 19 ? -12.953 17.375 -2.6 1 96.81 19 GLU B N 1
ATOM 1965 C CA . GLU B 1 19 ? -14.32 16.875 -2.719 1 96.81 19 GLU B CA 1
ATOM 1966 C C . GLU B 1 19 ? -15.266 17.625 -1.781 1 96.81 19 GLU B C 1
ATOM 1968 O O . GLU B 1 19 ? -16.375 18 -2.178 1 96.81 19 GLU B O 1
ATOM 1973 N N . ARG B 1 20 ? -14.82 17.797 -0.605 1 97.19 20 ARG B N 1
ATOM 1974 C CA . ARG B 1 20 ? -15.641 18.484 0.389 1 97.19 20 ARG B CA 1
ATOM 1975 C C . ARG B 1 20 ? -15.914 19.938 -0.023 1 97.19 20 ARG B C 1
ATOM 1977 O O . ARG B 1 20 ? -17.047 20.406 0.067 1 97.19 20 ARG B O 1
ATOM 1984 N N . LEU B 1 21 ? -14.93 20.578 -0.449 1 97.62 21 LEU B N 1
ATOM 1985 C CA . LEU B 1 21 ? -15.055 21.984 -0.85 1 97.62 21 LEU B CA 1
ATOM 1986 C C . LEU B 1 21 ? -15.984 22.125 -2.049 1 97.62 21 LEU B C 1
ATOM 1988 O O . LEU B 1 21 ? -16.828 23.016 -2.076 1 97.62 21 LEU B O 1
ATOM 1992 N N . ARG B 1 22 ? -15.82 21.234 -3.01 1 96.19 22 ARG B N 1
ATOM 1993 C CA . ARG B 1 22 ? -16.703 21.25 -4.168 1 96.19 22 ARG B CA 1
ATOM 1994 C C . ARG B 1 22 ? -18.156 21 -3.76 1 96.19 22 ARG B C 1
ATOM 1996 O O . ARG B 1 22 ? -19.062 21.641 -4.277 1 96.19 22 ARG B O 1
ATOM 2003 N N . GLY B 1 23 ? -18.297 20.125 -2.84 1 95.88 23 GLY B N 1
ATOM 2004 C CA . GLY B 1 23 ? -19.625 19.859 -2.314 1 95.88 23 GLY B CA 1
ATOM 2005 C C . GLY B 1 23 ? -20.266 21.047 -1.625 1 95.88 23 GLY B C 1
ATOM 2006 O O . GLY B 1 23 ? -21.484 21.156 -1.561 1 95.88 23 GLY B O 1
ATOM 2007 N N . GLN B 1 24 ? -19.453 21.922 -1.186 1 95.44 24 GLN B N 1
ATOM 2008 C CA . GLN B 1 24 ? -19.922 23.125 -0.49 1 95.44 24 GLN B CA 1
ATOM 2009 C C . GLN B 1 24 ? -20.078 24.297 -1.457 1 95.44 24 GLN B C 1
ATOM 2011 O O . GLN B 1 24 ? -20.359 25.422 -1.037 1 95.44 24 GLN B O 1
ATOM 2016 N N . GLY B 1 25 ? -19.766 24.031 -2.719 1 95 25 GLY B N 1
ATOM 2017 C CA . GLY B 1 25 ? -20.031 25.031 -3.738 1 95 25 GLY B CA 1
ATOM 2018 C C . GLY B 1 25 ? -18.812 25.891 -4.055 1 95 25 GLY B C 1
ATOM 2019 O O . GLY B 1 25 ? -18.922 26.875 -4.785 1 95 25 GLY B O 1
ATOM 2020 N N . ALA B 1 26 ? -17.703 25.578 -3.508 1 96.25 26 ALA B N 1
ATOM 2021 C CA . ALA B 1 26 ? -16.484 26.344 -3.785 1 96.25 26 ALA B CA 1
ATOM 2022 C C . ALA B 1 26 ? -15.93 26.016 -5.16 1 96.25 26 ALA B C 1
ATOM 2024 O O . ALA B 1 26 ? -16.125 24.906 -5.664 1 96.25 26 ALA B O 1
ATOM 2025 N N . ASP B 1 27 ? -15.297 26.938 -5.797 1 96.06 27 ASP B N 1
ATOM 2026 C CA . ASP B 1 27 ? -14.445 26.688 -6.953 1 96.06 27 ASP B CA 1
ATOM 2027 C C . ASP B 1 27 ? -13.055 26.219 -6.523 1 96.06 27 ASP B C 1
ATOM 2029 O O . ASP B 1 27 ? -12.297 26.984 -5.926 1 96.06 27 ASP B O 1
ATOM 2033 N N . VAL B 1 28 ? -12.75 24.969 -6.84 1 96.5 28 VAL B N 1
ATOM 2034 C CA . VAL B 1 28 ? -11.508 24.391 -6.324 1 96.5 28 VAL B CA 1
ATOM 2035 C C . VAL B 1 28 ? -10.5 24.234 -7.461 1 96.5 28 VAL B C 1
ATOM 2037 O O . VAL B 1 28 ? -10.812 23.641 -8.5 1 96.5 28 VAL B O 1
ATOM 2040 N N . ARG B 1 29 ? -9.344 24.797 -7.312 1 95.06 29 ARG B N 1
ATOM 2041 C CA . ARG B 1 29 ? -8.172 24.516 -8.141 1 95.06 29 ARG B CA 1
ATOM 2042 C C . ARG B 1 29 ? -7.262 23.484 -7.484 1 95.06 29 ARG B C 1
ATOM 2044 O O . ARG B 1 29 ? -6.625 23.781 -6.469 1 95.06 29 ARG B O 1
ATOM 2051 N N . GLY B 1 30 ? -7.227 22.344 -8.062 1 94.5 30 GLY B N 1
ATOM 2052 C CA . GLY B 1 30 ? -6.383 21.297 -7.512 1 94.5 30 GLY B CA 1
ATOM 2053 C C . GLY B 1 30 ? -5.012 21.234 -8.164 1 94.5 30 GLY B C 1
ATOM 2054 O O . GLY B 1 30 ? -4.902 21.062 -9.383 1 94.5 30 GLY B O 1
ATOM 2055 N N . LEU B 1 31 ? -4.047 21.422 -7.332 1 91.62 31 LEU B N 1
ATOM 2056 C CA . LEU B 1 31 ? -2.674 21.344 -7.816 1 91.62 31 LEU B CA 1
ATOM 2057 C C . LEU B 1 31 ? -2.033 20.016 -7.441 1 91.62 31 LEU B C 1
ATOM 2059 O O . LEU B 1 31 ? -2.09 19.594 -6.285 1 91.62 31 LEU B O 1
ATOM 2063 N N . SER B 1 32 ? -1.584 19.328 -8.383 1 86.88 32 SER B N 1
ATOM 2064 C CA . SER B 1 32 ? -0.767 18.141 -8.195 1 86.88 32 SER B CA 1
ATOM 2065 C C . SER B 1 32 ? 0.084 17.859 -9.43 1 86.88 32 SER B C 1
ATOM 2067 O O . SER B 1 32 ? -0.129 18.453 -10.492 1 86.88 32 SER B O 1
ATOM 2069 N N . ARG B 1 33 ? 1.064 16.906 -9.281 1 78.25 33 ARG B N 1
ATOM 2070 C CA . ARG B 1 33 ? 1.877 16.516 -10.43 1 78.25 33 ARG B CA 1
ATOM 2071 C C . ARG B 1 33 ? 1.038 15.781 -11.469 1 78.25 33 ARG B C 1
ATOM 2073 O O . ARG B 1 33 ? 1.375 15.766 -12.648 1 78.25 33 ARG B O 1
ATOM 2080 N N . ARG B 1 34 ? -0.185 15.281 -11.016 1 69.5 34 ARG B N 1
ATOM 2081 C CA . ARG B 1 34 ? -0.98 14.43 -11.891 1 69.5 34 ARG B CA 1
ATOM 2082 C C . ARG B 1 34 ? -2.268 15.125 -12.312 1 69.5 34 ARG B C 1
ATOM 2084 O O . ARG B 1 34 ? -3.076 14.562 -13.055 1 69.5 34 ARG B O 1
ATOM 2091 N N . SER B 1 35 ? -2.385 16.312 -11.805 1 71.88 35 SER B N 1
ATOM 2092 C CA . SER B 1 35 ? -3.605 17.062 -12.125 1 71.88 35 SER B CA 1
ATOM 2093 C C . SER B 1 35 ? -3.625 17.484 -13.586 1 71.88 35 SER B C 1
ATOM 2095 O O . SER B 1 35 ? -2.625 17.984 -14.102 1 71.88 35 SER B O 1
ATOM 2097 N N . PRO B 1 36 ? -4.688 17.219 -14.227 1 68.69 36 PRO B N 1
ATOM 2098 C CA . PRO B 1 36 ? -4.766 17.656 -15.625 1 68.69 36 PRO B CA 1
ATOM 2099 C C . PRO B 1 36 ? -4.758 19.172 -15.773 1 68.69 36 PRO B C 1
ATOM 2101 O O . PRO B 1 36 ? -4.16 19.703 -16.719 1 68.69 36 PRO B O 1
ATOM 2104 N N . SER B 1 37 ? -5.391 19.906 -14.906 1 69.94 37 SER B N 1
ATOM 2105 C CA . SER B 1 37 ? -5.578 21.344 -15.078 1 69.94 37 SER B CA 1
ATOM 2106 C C . SER B 1 37 ? -4.383 22.125 -14.53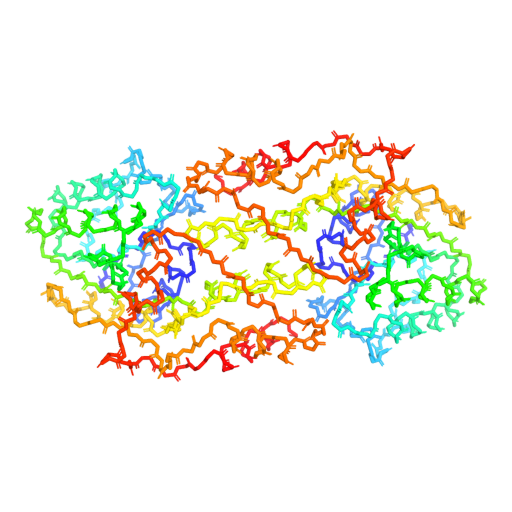9 1 69.94 37 SER B C 1
ATOM 2108 O O . SER B 1 37 ? -3.979 23.125 -15.117 1 69.94 37 SER B O 1
ATOM 2110 N N . TYR B 1 38 ? -3.816 21.766 -13.453 1 74.56 38 TYR B N 1
ATOM 2111 C CA . TYR B 1 38 ? -2.686 22.453 -12.836 1 74.56 38 TYR B CA 1
ATOM 2112 C C . TYR B 1 38 ? -1.592 21.469 -12.445 1 74.56 38 TYR B C 1
ATOM 2114 O O . TYR B 1 38 ? -1.372 21.219 -11.266 1 74.56 38 TYR B O 1
ATOM 2122 N N . ALA B 1 39 ? -0.959 20.938 -13.516 1 74.25 39 ALA B N 1
ATOM 2123 C CA . ALA B 1 39 ? 0.147 20 -13.312 1 74.25 39 ALA B CA 1
ATOM 2124 C C . ALA B 1 39 ? 1.419 20.75 -12.906 1 74.25 39 ALA B C 1
ATOM 2126 O O . ALA B 1 39 ? 2.199 21.172 -13.766 1 74.25 39 ALA B O 1
ATOM 2127 N N . VAL B 1 40 ? 1.515 21.109 -11.648 1 76.06 40 VAL B N 1
ATOM 2128 C CA . VAL B 1 40 ? 2.623 21.891 -11.117 1 76.06 40 VAL B CA 1
ATOM 2129 C C . VAL B 1 40 ? 3.441 21.047 -10.148 1 76.06 40 VAL B C 1
ATOM 2131 O O . VAL B 1 40 ? 2.887 20.406 -9.25 1 76.06 40 VAL B O 1
ATOM 2134 N N . ASP B 1 41 ? 4.676 20.984 -10.477 1 77.38 41 ASP B N 1
ATOM 2135 C CA . ASP B 1 41 ? 5.617 20.5 -9.477 1 77.38 41 ASP B CA 1
ATOM 2136 C C . ASP B 1 41 ? 6.055 21.641 -8.547 1 77.38 41 ASP B C 1
ATOM 2138 O O . ASP B 1 41 ? 6.793 22.531 -8.961 1 77.38 41 ASP B O 1
ATOM 2142 N N . LEU B 1 42 ? 5.602 21.594 -7.32 1 84.88 42 LEU B N 1
ATOM 2143 C CA . LEU B 1 42 ? 5.844 22.672 -6.363 1 84.88 42 LEU B CA 1
ATOM 2144 C C . LEU B 1 42 ? 7.34 22.875 -6.137 1 84.88 42 LEU B C 1
ATOM 2146 O O . LEU B 1 42 ? 7.762 23.938 -5.668 1 84.88 42 LEU B O 1
ATOM 2150 N N . ARG B 1 43 ? 8.148 21.859 -6.535 1 80.88 43 ARG B N 1
ATOM 2151 C CA . ARG B 1 43 ? 9.586 21.938 -6.273 1 80.88 43 ARG B CA 1
ATOM 2152 C C . ARG B 1 43 ? 10.289 22.781 -7.336 1 80.88 43 ARG B C 1
ATOM 2154 O O . ARG B 1 43 ? 11.438 23.188 -7.148 1 80.88 43 ARG B O 1
ATOM 2161 N N . ASP B 1 44 ? 9.57 23.016 -8.391 1 83.19 44 ASP B N 1
ATOM 2162 C CA . ASP B 1 44 ? 10.188 23.859 -9.406 1 83.19 44 ASP B CA 1
ATOM 2163 C C . ASP B 1 44 ? 9.469 25.203 -9.516 1 83.19 44 ASP B C 1
ATOM 2165 O O . ASP B 1 44 ? 9.977 26.125 -10.148 1 83.19 44 ASP B O 1
ATOM 2169 N N . GLY B 1 45 ? 8.398 25.344 -8.945 1 81 45 GLY B N 1
ATOM 2170 C CA . GLY B 1 45 ? 7.676 26.609 -8.812 1 81 45 GLY B CA 1
ATOM 2171 C C . GLY B 1 45 ? 7.02 27.047 -10.102 1 81 45 GLY B C 1
ATOM 2172 O O . GLY B 1 45 ? 6.305 28.062 -10.125 1 81 45 GLY B O 1
ATOM 2173 N N . ARG B 1 46 ? 7.246 26.297 -11.164 1 81.62 46 ARG B N 1
ATOM 2174 C CA . ARG B 1 46 ? 6.691 26.688 -12.461 1 81.62 46 ARG B CA 1
ATOM 2175 C C . ARG B 1 46 ? 5.172 26.562 -12.469 1 81.62 46 ARG B C 1
ATOM 2177 O O . ARG B 1 46 ? 4.629 25.562 -11.992 1 81.62 46 ARG B O 1
ATOM 2184 N N . GLY B 1 47 ? 4.5 27.672 -12.852 1 87.25 47 GLY B N 1
ATOM 2185 C CA . GLY B 1 47 ? 3.055 27.641 -13.016 1 87.25 47 GLY B CA 1
ATOM 2186 C C . GLY B 1 47 ? 2.305 28.047 -11.758 1 87.25 47 GLY B C 1
ATOM 2187 O O . GLY B 1 47 ? 1.078 28.156 -11.773 1 87.25 47 GLY B O 1
ATOM 2188 N N . LEU B 1 48 ? 2.994 28.422 -10.734 1 92.19 48 LEU B N 1
ATOM 2189 C CA . LEU B 1 48 ? 2.369 28.703 -9.445 1 92.19 48 LEU B CA 1
ATOM 2190 C C . LEU B 1 48 ? 1.647 30.047 -9.469 1 92.19 48 LEU B C 1
ATOM 2192 O O . LEU B 1 48 ? 0.583 30.203 -8.867 1 92.19 48 LEU B O 1
ATOM 2196 N N . ASP B 1 49 ? 2.264 30.969 -10.211 1 93.19 49 ASP B N 1
ATOM 2197 C CA . ASP B 1 49 ? 1.665 32.312 -10.258 1 93.19 49 ASP B CA 1
ATOM 2198 C C . ASP B 1 49 ? 0.248 32.25 -10.828 1 93.19 49 ASP B C 1
ATOM 2200 O O . ASP B 1 49 ? -0.671 32.844 -10.273 1 93.19 49 ASP B O 1
ATOM 2204 N N . ALA B 1 50 ? 0.093 31.484 -11.891 1 92 50 ALA B N 1
ATOM 2205 C CA . ALA B 1 50 ? -1.232 31.328 -12.484 1 92 50 ALA B CA 1
ATOM 2206 C C . ALA B 1 50 ? -2.172 30.594 -11.539 1 92 50 ALA B C 1
ATOM 2208 O O . ALA B 1 50 ? -3.357 30.906 -11.445 1 92 50 ALA B O 1
ATOM 2209 N N . ALA B 1 51 ? -1.686 29.703 -10.828 1 93 51 ALA B N 1
ATOM 2210 C CA . ALA B 1 51 ? -2.492 28.859 -9.953 1 93 51 ALA B CA 1
ATOM 2211 C C . ALA B 1 51 ? -3.016 29.641 -8.758 1 93 51 ALA B C 1
ATOM 2213 O O . ALA B 1 51 ? -4.145 29.438 -8.312 1 93 51 ALA B O 1
ATOM 2214 N N . VAL B 1 52 ? -2.207 30.594 -8.289 1 95.88 52 VAL B N 1
ATOM 2215 C CA . VAL B 1 52 ? -2.568 31.266 -7.051 1 95.88 52 VAL B CA 1
ATOM 2216 C C . VAL B 1 52 ? -3.334 32.562 -7.371 1 95.88 52 VAL B C 1
ATOM 2218 O O . VAL B 1 52 ? -3.885 33.188 -6.477 1 95.88 52 VAL B O 1
ATOM 2221 N N . ASP B 1 53 ? -3.361 32.875 -8.594 1 95.06 53 ASP B N 1
ATOM 2222 C CA . ASP B 1 53 ? -3.961 34.156 -8.977 1 95.06 53 ASP B CA 1
ATOM 2223 C C . ASP B 1 53 ? -5.445 34.188 -8.625 1 95.06 53 ASP B C 1
ATOM 2225 O O . ASP B 1 53 ? -6.215 33.312 -9.047 1 95.06 53 ASP B O 1
ATOM 2229 N N . GLY B 1 54 ? -5.801 35.156 -7.789 1 96.25 54 GLY B N 1
ATOM 2230 C CA . GLY B 1 54 ? -7.195 35.438 -7.5 1 96.25 54 GLY B CA 1
ATOM 2231 C C . GLY B 1 54 ? -7.809 34.469 -6.512 1 96.25 54 GLY B C 1
ATOM 2232 O O . GLY B 1 54 ? -9.023 34.469 -6.285 1 96.25 54 GLY B O 1
ATOM 2233 N N . VAL B 1 55 ? -7.012 33.625 -5.938 1 96.81 55 VAL B N 1
ATOM 2234 C CA . VAL B 1 55 ? -7.598 32.656 -5.004 1 96.81 55 VAL B CA 1
ATOM 2235 C C . VAL B 1 55 ? -7.828 33.344 -3.652 1 96.81 55 VAL B C 1
ATOM 2237 O O . VAL B 1 55 ? -7.07 34.219 -3.258 1 96.81 55 VAL B O 1
ATOM 2240 N N . ASP B 1 56 ? -8.898 32.812 -2.992 1 97.81 56 ASP B N 1
ATOM 2241 C CA . ASP B 1 56 ? -9.258 33.375 -1.689 1 97.81 56 ASP B CA 1
ATOM 2242 C C . ASP B 1 56 ? -8.492 32.688 -0.567 1 97.81 56 ASP B C 1
ATOM 2244 O O . ASP B 1 56 ? -8.273 33.25 0.496 1 97.81 56 ASP B O 1
ATOM 2248 N N . ALA B 1 57 ? -8.109 31.453 -0.781 1 98.56 57 ALA B N 1
ATOM 2249 C CA . ALA B 1 57 ? -7.348 30.703 0.202 1 98.56 57 ALA B CA 1
ATOM 2250 C C . ALA B 1 57 ? -6.562 29.578 -0.466 1 98.56 57 ALA B C 1
ATOM 2252 O O . ALA B 1 57 ? -6.922 29.109 -1.554 1 98.56 57 ALA B O 1
ATOM 2253 N N . ILE B 1 58 ? -5.492 29.172 0.174 1 98.5 58 ILE B N 1
ATOM 2254 C CA . ILE B 1 58 ? -4.699 28 -0.19 1 98.5 58 ILE B CA 1
ATOM 2255 C C . ILE B 1 58 ? -4.734 26.984 0.944 1 98.5 58 ILE B C 1
ATOM 2257 O O . ILE B 1 58 ? -4.523 27.328 2.107 1 98.5 58 ILE B O 1
ATOM 2261 N N . ILE B 1 59 ? -5.125 25.812 0.63 1 98.75 59 ILE B N 1
ATOM 2262 C CA . ILE B 1 59 ? -4.914 24.703 1.543 1 98.75 59 ILE B CA 1
ATOM 2263 C C . ILE B 1 59 ? -3.734 23.859 1.062 1 98.75 59 ILE B C 1
ATOM 2265 O O . ILE B 1 59 ? -3.828 23.172 0.038 1 98.75 59 ILE B O 1
ATOM 2269 N N . HIS B 1 60 ? -2.666 23.922 1.803 1 98.31 60 HIS B N 1
ATOM 2270 C CA . HIS B 1 60 ? -1.424 23.25 1.43 1 98.31 60 HIS B CA 1
ATOM 2271 C C . HIS B 1 60 ? -1.349 21.859 2.035 1 98.31 60 HIS B C 1
ATOM 2273 O O . HIS B 1 60 ? -0.865 21.688 3.156 1 98.31 60 HIS B O 1
ATOM 2279 N N . CYS B 1 61 ? -1.681 20.875 1.232 1 97.38 61 CYS B N 1
ATOM 2280 C CA . CYS B 1 61 ? -1.684 19.484 1.668 1 97.38 61 CYS B CA 1
ATOM 2281 C C . CYS B 1 61 ? -0.514 18.719 1.06 1 97.38 61 CYS B C 1
ATOM 2283 O O . CYS B 1 61 ? -0.253 17.578 1.434 1 97.38 61 CYS B O 1
ATOM 2285 N N . ALA B 1 62 ? 0.131 19.344 0.163 1 92 62 ALA B N 1
ATOM 2286 C CA . ALA B 1 62 ? 1.235 18.656 -0.503 1 92 62 ALA B CA 1
ATOM 2287 C C . ALA B 1 62 ? 2.359 18.344 0.48 1 92 62 ALA B C 1
ATOM 2289 O O . ALA B 1 62 ? 2.717 19.188 1.312 1 92 62 ALA B O 1
ATOM 2290 N N . SER B 1 63 ? 2.77 17.156 0.472 1 86.06 63 SER B N 1
ATOM 2291 C CA . SER B 1 63 ? 3.904 16.734 1.281 1 86.06 63 SER B CA 1
ATOM 2292 C C . SER B 1 63 ? 4.887 15.906 0.46 1 86.06 63 SER B C 1
ATOM 2294 O O . SER B 1 63 ? 4.488 15.195 -0.467 1 86.06 63 SER B O 1
ATOM 2296 N N . ALA B 1 64 ? 6.133 16.203 0.657 1 76.75 64 ALA B N 1
ATOM 2297 C CA . ALA B 1 64 ? 7.207 15.414 0.05 1 76.75 64 ALA B CA 1
ATOM 2298 C C . ALA B 1 64 ? 8.109 14.797 1.117 1 76.75 64 ALA B C 1
ATOM 2300 O O . ALA B 1 64 ? 9.203 15.297 1.38 1 76.75 64 ALA B O 1
ATOM 2301 N N . PRO B 1 65 ? 7.672 13.648 1.633 1 64.81 65 PRO B N 1
ATOM 2302 C CA . PRO B 1 65 ? 8.484 13.055 2.699 1 64.81 65 PRO B CA 1
ATOM 2303 C C . PRO B 1 65 ? 9.883 12.664 2.23 1 64.81 65 PRO B C 1
ATOM 2305 O O . PRO B 1 65 ? 10.773 12.438 3.055 1 64.81 65 PRO B O 1
ATOM 2308 N N . ARG B 1 66 ? 10.039 12.703 0.925 1 66.31 66 ARG B N 1
ATOM 2309 C CA . ARG B 1 66 ? 11.328 12.344 0.336 1 66.31 66 ARG B CA 1
ATOM 2310 C C . ARG B 1 66 ? 12.258 13.555 0.276 1 66.31 66 ARG B C 1
ATOM 2312 O O . ARG B 1 66 ? 13.406 13.438 -0.149 1 66.31 66 ARG B O 1
ATOM 2319 N N . GLY B 1 67 ? 11.75 14.641 0.735 1 75.44 67 GLY B N 1
ATOM 2320 C CA . GLY B 1 67 ? 12.523 15.867 0.706 1 75.44 67 GLY B CA 1
ATOM 2321 C C . GLY B 1 67 ? 11.93 16.922 -0.208 1 75.44 67 GLY B C 1
ATOM 2322 O O . GLY B 1 67 ? 11.156 16.609 -1.112 1 75.44 67 GLY B O 1
ATOM 2323 N N . GLY B 1 68 ? 12.156 18.141 0.25 1 82.81 68 GLY B N 1
ATOM 2324 C CA . GLY B 1 68 ? 11.789 19.234 -0.625 1 82.81 68 GLY B CA 1
ATOM 2325 C C . GLY B 1 68 ? 10.531 19.969 -0.173 1 82.81 68 GLY B C 1
ATOM 2326 O O . GLY B 1 68 ? 10.055 20.875 -0.853 1 82.81 68 GLY B O 1
ATOM 2327 N N . ASP B 1 69 ? 10.078 19.547 1.012 1 90.06 69 ASP B N 1
ATOM 2328 C CA . ASP B 1 69 ? 8.883 20.234 1.523 1 90.06 69 ASP B CA 1
ATOM 2329 C C . ASP B 1 69 ? 9.148 21.719 1.755 1 90.06 69 ASP B C 1
ATOM 2331 O O . ASP B 1 69 ? 8.289 22.547 1.492 1 90.06 69 ASP B O 1
ATOM 2335 N N . ASP B 1 70 ? 10.359 21.938 2.281 1 93.44 70 ASP B N 1
ATOM 2336 C CA . ASP B 1 70 ? 10.703 23.328 2.562 1 93.44 70 ASP B CA 1
ATOM 2337 C C . ASP B 1 70 ? 10.875 24.125 1.27 1 93.44 70 ASP B C 1
ATOM 2339 O O . ASP B 1 70 ? 10.422 25.266 1.17 1 93.44 70 ASP B O 1
ATOM 2343 N N . ARG B 1 71 ? 11.469 23.547 0.262 1 92.25 71 ARG B N 1
ATOM 2344 C CA . ARG B 1 71 ? 11.625 24.203 -1.034 1 92.25 71 ARG B CA 1
ATOM 2345 C C . ARG B 1 71 ? 10.266 24.453 -1.683 1 92.25 71 ARG B C 1
ATOM 2347 O O . ARG B 1 71 ? 9.992 25.547 -2.16 1 92.25 71 ARG B O 1
ATOM 2354 N N . ALA B 1 72 ? 9.461 23.453 -1.69 1 93 72 ALA B N 1
ATOM 2355 C CA . ALA B 1 72 ? 8.117 23.562 -2.246 1 93 72 ALA B CA 1
ATOM 2356 C C . ALA B 1 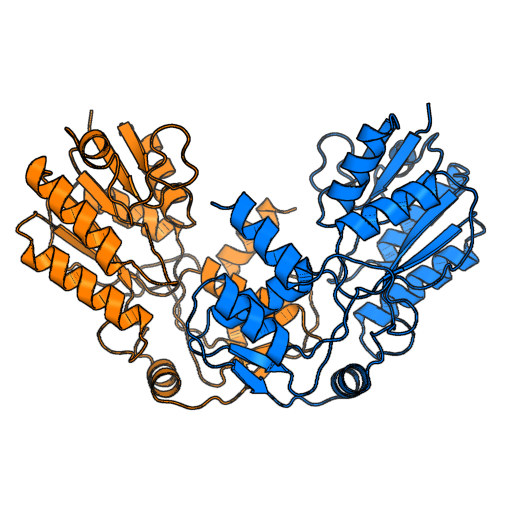72 ? 7.312 24.641 -1.532 1 93 72 ALA B C 1
ATOM 2358 O O . ALA B 1 72 ? 6.652 25.469 -2.178 1 93 72 ALA B O 1
ATOM 2359 N N . ALA B 1 73 ? 7.395 24.641 -0.233 1 95.5 73 ALA B N 1
ATOM 2360 C CA . ALA B 1 73 ? 6.695 25.656 0.561 1 95.5 73 ALA B CA 1
ATOM 2361 C C . ALA B 1 73 ? 7.211 27.047 0.247 1 95.5 73 ALA B C 1
ATOM 2363 O O . ALA B 1 73 ? 6.434 28 0.182 1 95.5 73 ALA B O 1
ATOM 2364 N N . GLY B 1 74 ? 8.516 27.109 0.046 1 96.5 74 GLY B N 1
ATOM 2365 C CA . GLY B 1 74 ? 9.094 28.391 -0.306 1 96.5 74 GLY B CA 1
ATOM 2366 C C . GLY B 1 74 ? 8.516 28.969 -1.586 1 96.5 74 GLY B C 1
ATOM 2367 O O . GLY B 1 74 ? 8.125 30.141 -1.623 1 96.5 74 GLY B O 1
ATOM 2368 N N . PHE B 1 75 ? 8.469 28.219 -2.602 1 95.88 75 PHE B N 1
ATOM 2369 C CA . PHE B 1 75 ? 7.898 28.656 -3.871 1 95.88 75 PHE B CA 1
ATOM 2370 C C . PHE B 1 75 ? 6.438 29.047 -3.699 1 95.88 75 PHE B C 1
ATOM 2372 O O . PHE B 1 75 ? 6.004 30.078 -4.23 1 95.88 75 PHE B O 1
ATOM 2379 N N . LEU B 1 76 ? 5.703 28.297 -2.967 1 96.75 76 LEU B N 1
ATOM 2380 C CA . LEU B 1 76 ? 4.285 28.562 -2.748 1 96.75 76 LEU B CA 1
ATOM 2381 C C . LEU B 1 76 ? 4.086 29.859 -1.99 1 96.75 76 LEU B C 1
ATOM 2383 O O . LEU B 1 76 ? 3.234 30.672 -2.355 1 96.75 76 LEU B O 1
ATOM 2387 N N . ILE B 1 77 ? 4.871 30.031 -0.946 1 97.75 77 ILE B N 1
ATOM 2388 C CA . ILE B 1 77 ? 4.785 31.234 -0.11 1 97.75 77 ILE B CA 1
ATOM 2389 C C . ILE B 1 77 ? 5.07 32.469 -0.951 1 97.75 77 ILE B C 1
ATOM 2391 O O . ILE B 1 77 ? 4.32 33.438 -0.901 1 97.75 77 ILE B O 1
ATOM 2395 N N . GLU B 1 78 ? 6.082 32.406 -1.725 1 97.38 78 GLU B N 1
ATOM 2396 C CA . GLU B 1 78 ? 6.449 33.562 -2.543 1 97.38 78 GLU B CA 1
ATOM 2397 C C . GLU B 1 78 ? 5.367 33.875 -3.574 1 97.38 78 GLU B C 1
ATOM 2399 O O . GLU B 1 78 ? 5.008 35.031 -3.775 1 97.38 78 GLU B O 1
ATOM 2404 N N . ALA B 1 79 ? 4.867 32.875 -4.211 1 96.94 79 ALA B N 1
ATOM 2405 C CA . ALA B 1 79 ? 3.783 33.062 -5.172 1 96.94 79 ALA B CA 1
ATOM 2406 C C . ALA B 1 79 ? 2.543 33.656 -4.492 1 96.94 79 ALA B C 1
ATOM 2408 O O . ALA B 1 79 ? 1.892 34.531 -5.035 1 96.94 79 ALA B O 1
ATOM 2409 N N . ALA B 1 80 ? 2.209 33.156 -3.352 1 97.81 80 ALA B N 1
ATOM 2410 C CA . ALA B 1 80 ? 1.052 33.625 -2.592 1 97.81 80 ALA B CA 1
ATOM 2411 C C . ALA B 1 80 ? 1.204 35.094 -2.201 1 97.81 80 ALA B C 1
ATOM 2413 O O . ALA B 1 80 ? 0.239 35.844 -2.25 1 97.81 80 ALA B O 1
ATOM 2414 N N . LYS B 1 81 ? 2.396 35.438 -1.82 1 97.44 81 LYS B N 1
ATOM 2415 C CA . LYS B 1 81 ? 2.676 36.844 -1.475 1 97.44 81 LYS B CA 1
ATOM 2416 C C . LYS B 1 81 ? 2.467 37.75 -2.676 1 97.44 81 LYS B C 1
ATOM 2418 O O . LYS B 1 81 ? 1.822 38.781 -2.562 1 97.44 81 LYS B O 1
ATOM 2423 N N . ARG B 1 82 ? 3.023 37.312 -3.758 1 96.75 82 ARG B N 1
ATOM 2424 C CA . ARG B 1 82 ? 2.904 38.094 -4.973 1 96.75 82 ARG B CA 1
ATOM 2425 C C . ARG B 1 82 ? 1.44 38.312 -5.359 1 96.75 82 ARG B C 1
ATOM 2427 O O . ARG B 1 82 ? 1.052 39.375 -5.832 1 96.75 82 ARG B O 1
ATOM 2434 N N . ALA B 1 83 ? 0.692 37.312 -5.137 1 97.31 83 ALA B N 1
ATOM 2435 C CA . ALA B 1 83 ? -0.718 37.344 -5.516 1 97.31 83 ALA B CA 1
ATOM 2436 C C . ALA B 1 83 ? -1.573 37.938 -4.398 1 97.31 83 ALA B C 1
ATOM 2438 O O . ALA B 1 83 ? -2.785 38.094 -4.559 1 97.31 83 ALA B O 1
ATOM 2439 N N . ARG B 1 84 ? -0.97 38.219 -3.254 1 97.5 84 ARG B N 1
ATOM 2440 C CA . ARG B 1 84 ? -1.647 38.781 -2.086 1 97.5 84 ARG B CA 1
ATOM 2441 C C . ARG B 1 84 ? -2.787 37.875 -1.633 1 97.5 84 ARG B C 1
ATOM 2443 O O . ARG B 1 84 ? -3.896 38.344 -1.372 1 97.5 84 ARG B O 1
ATOM 2450 N N . VAL B 1 85 ? -2.506 36.594 -1.595 1 97.81 85 VAL B N 1
ATOM 2451 C CA . VAL B 1 85 ? -3.48 35.625 -1.11 1 97.81 85 VAL B CA 1
ATOM 2452 C C . VAL B 1 85 ? -3.826 35.938 0.347 1 97.81 85 VAL B C 1
ATOM 2454 O O . VAL B 1 85 ? -2.934 36.094 1.184 1 97.81 85 VAL B O 1
ATOM 2457 N N . PRO B 1 86 ? -5.117 35.906 0.634 1 97.69 86 PRO B N 1
ATOM 2458 C CA . PRO B 1 86 ? -5.523 36.375 1.971 1 97.69 86 PRO B CA 1
ATOM 2459 C C . PRO B 1 86 ? -5.258 35.312 3.045 1 97.69 86 PRO B C 1
ATOM 2461 O O . PRO B 1 86 ? -5.102 35.656 4.219 1 97.69 86 PRO B O 1
ATOM 2464 N N . HIS B 1 87 ? -5.246 34.031 2.709 1 98.75 87 HIS B N 1
ATOM 2465 C CA . HIS B 1 87 ? -5.273 33 3.738 1 98.75 87 HIS B CA 1
ATOM 2466 C C . HIS B 1 87 ? -4.562 31.734 3.27 1 98.75 87 HIS B C 1
ATOM 2468 O O . HIS B 1 87 ? -4.891 31.188 2.213 1 98.75 87 HIS B O 1
ATOM 2474 N N . LEU B 1 88 ? -3.547 31.281 3.99 1 98.75 88 LEU B N 1
ATOM 2475 C CA . LEU B 1 88 ? -2.828 30.031 3.758 1 98.75 88 LEU B CA 1
ATOM 2476 C C . LEU B 1 88 ? -3.051 29.062 4.906 1 98.75 88 LEU B C 1
ATOM 2478 O O . LEU B 1 88 ? -2.66 29.328 6.043 1 98.75 88 LEU B O 1
ATOM 2482 N N . VAL B 1 89 ? -3.775 27.938 4.617 1 98.88 89 VAL B N 1
ATOM 2483 C CA . VAL B 1 89 ? -3.979 26.859 5.582 1 98.88 89 VAL B CA 1
ATOM 2484 C C . VAL B 1 89 ? -2.945 25.75 5.352 1 98.88 89 VAL B C 1
ATOM 2486 O O . VAL B 1 89 ? -2.781 25.266 4.23 1 98.88 89 VAL B O 1
ATOM 2489 N N . TYR B 1 90 ? -2.246 25.359 6.398 1 98.75 90 TYR B N 1
ATOM 2490 C CA . TYR B 1 90 ? -1.169 24.391 6.305 1 98.75 90 TYR B CA 1
ATOM 2491 C C . TYR B 1 90 ? -1.431 23.203 7.223 1 98.75 90 TYR B C 1
ATOM 2493 O O . TYR B 1 90 ? -1.688 23.375 8.414 1 98.75 90 TYR B O 1
ATOM 2501 N N . ILE B 1 91 ? -1.433 21.984 6.648 1 98.62 91 ILE B N 1
ATOM 2502 C CA . ILE B 1 91 ? -1.543 20.766 7.422 1 98.62 91 ILE B CA 1
ATOM 2503 C C . ILE B 1 91 ? -0.163 20.344 7.922 1 98.62 91 ILE B C 1
ATOM 2505 O O . ILE B 1 91 ? 0.762 20.156 7.129 1 98.62 91 ILE B O 1
ATOM 2509 N N . SER B 1 92 ? 0.021 20.281 9.188 1 98.38 92 SER B N 1
ATOM 2510 C CA . SER B 1 92 ? 1.261 19.875 9.836 1 98.38 92 SER B CA 1
ATOM 2511 C C . SER B 1 92 ? 1.051 18.625 10.688 1 98.38 92 SER B C 1
ATOM 2513 O O . SER B 1 92 ? 0.086 17.891 10.484 1 98.38 92 SER B O 1
ATOM 2515 N N . ILE B 1 93 ? 2.084 18.25 11.445 1 97.88 93 ILE B N 1
ATOM 2516 C CA . ILE B 1 93 ? 2.057 16.984 12.18 1 97.88 93 ILE B CA 1
ATOM 2517 C C . ILE B 1 93 ? 2.244 17.25 13.672 1 97.88 93 ILE B C 1
ATOM 2519 O O . ILE B 1 93 ? 3.09 18.062 14.062 1 97.88 93 ILE B O 1
ATOM 2523 N N . VAL B 1 94 ? 1.424 16.594 14.461 1 98.56 94 VAL B N 1
ATOM 2524 C CA . VAL B 1 94 ? 1.618 16.641 15.906 1 98.56 94 VAL B CA 1
ATOM 2525 C C . VAL B 1 94 ? 3.01 16.109 16.25 1 98.56 94 VAL B C 1
ATOM 2527 O O . VAL B 1 94 ? 3.412 15.047 15.789 1 98.56 94 VAL B O 1
ATOM 2530 N N . GLY B 1 95 ? 3.719 16.891 17.047 1 97.94 95 GLY B N 1
ATOM 2531 C CA . GLY B 1 95 ? 5.004 16.438 17.547 1 97.94 95 GLY B CA 1
ATOM 2532 C C . GLY B 1 95 ? 6.172 16.828 16.672 1 97.94 95 GLY B C 1
ATOM 2533 O O . GLY B 1 95 ? 7.305 16.406 16.906 1 97.94 95 GLY B O 1
ATOM 2534 N N . VAL B 1 96 ? 5.953 17.641 15.641 1 96.94 96 VAL B N 1
ATOM 2535 C CA . VAL B 1 96 ? 7.016 18.031 14.727 1 96.94 96 VAL B CA 1
ATOM 2536 C C . VAL B 1 96 ? 8.125 18.766 15.492 1 96.94 96 VAL B C 1
ATOM 2538 O O . VAL B 1 96 ? 9.273 18.797 15.047 1 96.94 96 VAL B O 1
ATOM 2541 N N . ASP B 1 97 ? 7.816 19.312 16.641 1 96.88 97 ASP B N 1
ATOM 2542 C CA . ASP B 1 97 ? 8.781 20.047 17.453 1 96.88 97 ASP B CA 1
ATOM 2543 C C . ASP B 1 97 ? 9.273 19.203 18.625 1 96.88 97 ASP B C 1
ATOM 2545 O O . ASP B 1 97 ? 10.008 19.688 19.484 1 96.88 97 ASP B O 1
ATOM 2549 N N . ARG B 1 98 ? 8.891 17.922 18.719 1 96.5 98 ARG B N 1
ATOM 2550 C CA . ARG B 1 98 ? 9.219 17.078 19.859 1 96.5 98 ARG B CA 1
ATOM 2551 C C . ARG B 1 98 ? 9.969 15.828 19.422 1 96.5 98 ARG B C 1
ATOM 2553 O O . ARG B 1 98 ? 10.875 15.359 20.125 1 96.5 98 ARG B O 1
ATOM 2560 N N . VAL B 1 99 ? 9.625 15.258 18.328 1 95.06 99 VAL B N 1
ATOM 2561 C CA . VAL B 1 99 ? 10.203 14.008 17.828 1 95.06 99 VAL B CA 1
ATOM 2562 C C . VAL B 1 99 ? 11.375 14.312 16.906 1 95.06 99 VAL B C 1
ATOM 2564 O O . VAL B 1 99 ? 11.219 15.008 15.891 1 95.06 99 VAL B O 1
ATOM 2567 N N . PRO B 1 100 ? 12.539 13.844 17.25 1 93.44 100 PRO B N 1
ATOM 2568 C CA . PRO B 1 100 ? 13.719 14.141 16.438 1 93.44 100 PRO B CA 1
ATOM 2569 C C . PRO B 1 100 ? 13.797 13.289 15.172 1 93.44 100 PRO B C 1
ATOM 2571 O O . PRO B 1 100 ? 14.641 12.391 15.07 1 93.44 100 PRO B O 1
ATOM 2574 N N . LEU B 1 101 ? 13.008 13.547 14.266 1 90.62 101 LEU B N 1
ATOM 2575 C CA . LEU B 1 101 ? 12.961 12.945 12.938 1 90.62 101 LEU B CA 1
ATOM 2576 C C . LEU B 1 101 ? 13.156 14 11.859 1 90.62 101 LEU B C 1
ATOM 2578 O O . LEU B 1 101 ? 12.57 15.086 11.922 1 90.62 101 LEU B O 1
ATOM 2582 N N . GLY B 1 102 ? 14.023 13.711 10.867 1 88.38 102 GLY B N 1
ATOM 2583 C CA . GLY B 1 102 ? 14.32 14.656 9.805 1 88.38 102 GLY B CA 1
ATOM 2584 C C . GLY B 1 102 ? 13.078 15.211 9.133 1 88.38 102 GLY B C 1
ATOM 2585 O O . GLY B 1 102 ? 12.945 16.422 8.961 1 88.38 102 GLY B O 1
ATOM 2586 N N . TYR B 1 103 ? 12.195 14.383 8.82 1 89.88 103 TYR B N 1
ATOM 2587 C CA . TYR B 1 103 ? 10.945 14.789 8.18 1 89.88 103 TYR B CA 1
ATOM 2588 C C . TYR B 1 103 ? 10.172 15.758 9.07 1 89.88 103 TYR B C 1
ATOM 2590 O O . TYR B 1 103 ? 9.648 16.766 8.594 1 89.88 103 TYR B O 1
ATOM 2598 N N . TYR B 1 104 ? 10.062 15.438 10.336 1 93.62 104 TYR B N 1
ATOM 2599 C CA . TYR B 1 104 ? 9.398 16.312 11.297 1 93.62 104 TYR B CA 1
ATOM 2600 C C . TYR B 1 104 ? 10.078 17.672 11.367 1 93.62 104 TYR B C 1
ATOM 2602 O O . TYR B 1 104 ? 9.414 18.703 11.383 1 93.62 104 TYR B O 1
ATOM 2610 N N . THR B 1 105 ? 11.359 17.609 11.336 1 93.94 105 THR B N 1
ATOM 2611 C CA . THR B 1 105 ? 12.125 18.844 11.391 1 93.94 105 THR B CA 1
ATOM 2612 C C . THR B 1 105 ? 11.805 19.734 10.195 1 93.94 105 THR B C 1
ATOM 2614 O O . THR B 1 105 ? 11.633 20.953 10.344 1 93.94 105 THR B O 1
ATOM 2617 N N . VAL B 1 106 ? 11.711 19.172 9.07 1 94.12 106 VAL B N 1
ATOM 2618 C CA . VAL B 1 106 ? 11.406 19.906 7.848 1 94.12 106 VAL B CA 1
ATOM 2619 C C . VAL B 1 106 ? 10 20.484 7.934 1 94.12 106 VAL B C 1
ATOM 2621 O O . VAL B 1 106 ? 9.773 21.656 7.59 1 94.12 106 VAL B O 1
ATOM 2624 N N . LYS B 1 107 ? 9.086 19.672 8.414 1 96.06 107 LYS B N 1
ATOM 2625 C CA . LYS B 1 107 ? 7.723 20.172 8.562 1 96.06 107 LYS B CA 1
ATOM 2626 C C . LYS B 1 107 ? 7.664 21.312 9.562 1 96.06 107 LYS B C 1
ATOM 2628 O O . LYS B 1 107 ? 6.93 22.281 9.359 1 96.06 107 LYS B O 1
ATOM 2633 N N . HIS B 1 108 ? 8.398 21.203 10.57 1 97.5 108 HIS B N 1
ATOM 2634 C CA . HIS B 1 108 ? 8.469 22.297 11.547 1 97.5 108 HIS B CA 1
ATOM 2635 C C . HIS B 1 108 ? 9.062 23.547 10.93 1 97.5 108 HIS B C 1
ATOM 2637 O O . HIS B 1 108 ? 8.586 24.656 11.188 1 97.5 108 HIS B O 1
ATOM 2643 N N . ARG B 1 109 ? 10.055 23.391 10.141 1 97.25 109 ARG B N 1
ATOM 2644 C CA . ARG B 1 109 ? 10.648 24.516 9.43 1 97.25 109 ARG B CA 1
ATOM 2645 C C . ARG B 1 109 ? 9.625 25.188 8.516 1 97.25 109 ARG B C 1
ATOM 2647 O O . ARG B 1 109 ? 9.57 26.422 8.43 1 97.25 109 ARG B O 1
ATOM 2654 N N . VAL B 1 110 ? 8.812 24.406 7.859 1 97.81 110 VAL B N 1
ATOM 2655 C CA . VAL B 1 110 ? 7.789 24.953 6.973 1 97.81 110 VAL B CA 1
ATOM 2656 C C . VAL B 1 110 ? 6.785 25.766 7.781 1 97.81 110 VAL B C 1
ATOM 2658 O O . VAL B 1 110 ? 6.344 26.828 7.34 1 97.81 110 VAL B O 1
ATOM 2661 N N . GLU B 1 111 ? 6.43 25.297 8.969 1 98.5 111 GLU B N 1
ATOM 2662 C CA . GLU B 1 111 ? 5.586 26.109 9.852 1 98.5 111 GLU B CA 1
ATOM 2663 C C . GLU B 1 111 ? 6.184 27.5 10.062 1 98.5 111 GLU B C 1
ATOM 2665 O O . GLU B 1 111 ? 5.488 28.5 9.922 1 98.5 111 GLU B O 1
ATOM 2670 N N . ARG B 1 112 ? 7.418 27.516 10.352 1 98.25 112 ARG B N 1
ATOM 2671 C CA . ARG B 1 112 ? 8.094 28.766 10.641 1 98.25 112 ARG B CA 1
ATOM 2672 C C . ARG B 1 112 ? 8.133 29.672 9.406 1 98.25 112 ARG B C 1
ATOM 2674 O O . ARG B 1 112 ? 7.934 30.875 9.5 1 98.25 112 ARG B O 1
ATOM 2681 N N . MET B 1 113 ? 8.438 29.062 8.297 1 98.31 113 MET B N 1
ATOM 2682 C CA . MET B 1 113 ? 8.445 29.812 7.043 1 98.31 113 MET B CA 1
ATOM 2683 C C . MET B 1 113 ? 7.102 30.5 6.812 1 98.31 113 MET B C 1
ATOM 2685 O O . MET B 1 113 ? 7.055 31.672 6.414 1 98.31 113 MET B O 1
ATOM 2689 N N . ILE B 1 114 ? 6.055 29.812 7.086 1 98.5 114 ILE B N 1
ATOM 2690 C CA . ILE B 1 114 ? 4.707 30.344 6.883 1 98.5 114 ILE B CA 1
ATOM 2691 C C . ILE B 1 114 ? 4.422 31.438 7.898 1 98.5 114 ILE B C 1
ATOM 2693 O O . ILE B 1 114 ? 3.939 32.531 7.535 1 98.5 114 ILE B O 1
ATOM 2697 N N . GLU B 1 115 ? 4.758 31.203 9.125 1 97.88 115 GLU B N 1
ATOM 2698 C CA . GLU B 1 115 ? 4.551 32.188 10.188 1 97.88 115 GLU B CA 1
ATOM 2699 C C . GLU B 1 115 ? 5.316 33.469 9.906 1 97.88 115 GLU B C 1
ATOM 2701 O O . GLU B 1 115 ? 4.816 34.562 10.172 1 97.88 115 GLU B O 1
ATOM 2706 N N . ASP B 1 116 ? 6.449 33.312 9.312 1 97.62 116 ASP B N 1
ATOM 2707 C CA . ASP B 1 116 ? 7.328 34.469 9.094 1 97.62 116 ASP B CA 1
ATOM 2708 C C . ASP B 1 116 ? 6.992 35.156 7.777 1 97.62 116 ASP B C 1
ATOM 2710 O O . ASP B 1 116 ? 7.512 36.25 7.5 1 97.62 116 ASP B O 1
ATOM 2714 N N . SER B 1 117 ? 6.176 34.625 6.984 1 97.62 117 SER B N 1
ATOM 2715 C CA . SER B 1 117 ? 5.93 35.094 5.629 1 97.62 117 SER B CA 1
ATOM 2716 C C . SER B 1 117 ? 5.098 36.375 5.633 1 97.62 117 SER B C 1
ATOM 2718 O O . SER B 1 117 ? 5.105 37.125 4.656 1 97.62 117 SER B O 1
ATOM 2720 N N . GLY B 1 118 ? 4.305 36.562 6.707 1 96.94 118 GLY B N 1
ATOM 2721 C CA . GLY B 1 118 ? 3.395 37.688 6.762 1 96.94 118 GLY B CA 1
ATOM 2722 C C . GLY B 1 118 ? 2.041 37.406 6.141 1 96.94 118 GLY B C 1
ATOM 2723 O O . GLY B 1 118 ? 1.114 38.219 6.254 1 96.94 118 GLY B O 1
ATOM 2724 N N . ILE B 1 119 ? 1.88 36.312 5.484 1 98 119 ILE B N 1
ATOM 2725 C CA . ILE B 1 119 ? 0.58 35.875 4.973 1 98 119 ILE B CA 1
ATOM 2726 C C . ILE B 1 119 ? -0.318 35.469 6.133 1 98 119 ILE B C 1
ATOM 2728 O O . ILE B 1 119 ? 0.141 34.812 7.082 1 98 119 ILE B O 1
ATOM 2732 N N . GLY B 1 120 ? -1.653 35.969 6.148 1 98.44 120 GLY B N 1
ATOM 2733 C CA . GLY B 1 120 ? -2.576 35.344 7.086 1 98.44 120 GLY B CA 1
ATOM 2734 C C . GLY B 1 120 ? -2.604 33.844 6.984 1 98.44 120 GLY B C 1
ATOM 2735 O O . GLY B 1 120 ? -2.863 33.281 5.91 1 98.44 120 GLY B O 1
ATOM 2736 N N . ALA B 1 121 ? -2.311 33.156 8.141 1 98.75 121 ALA B N 1
ATOM 2737 C CA . ALA B 1 121 ? -2.15 31.719 8.023 1 98.75 121 ALA B CA 1
ATOM 2738 C C . ALA B 1 121 ? -2.854 31 9.172 1 98.75 121 ALA B C 1
ATOM 2740 O O . ALA B 1 121 ? -3.1 31.594 10.227 1 98.75 121 ALA B O 1
ATOM 2741 N N . THR B 1 122 ? -3.248 29.797 8.883 1 98.88 122 THR B N 1
ATOM 2742 C CA . THR B 1 122 ? -3.738 28.812 9.852 1 98.88 122 THR B CA 1
ATOM 2743 C C . THR B 1 122 ? -2.939 27.516 9.758 1 98.88 122 THR B C 1
ATOM 2745 O O . THR B 1 122 ? -2.727 26.984 8.664 1 98.88 122 THR B O 1
ATOM 2748 N N . ILE B 1 123 ? -2.406 27.062 10.906 1 98.88 123 ILE B N 1
ATOM 2749 C CA . ILE B 1 123 ? -1.641 25.812 10.953 1 98.88 123 ILE B CA 1
ATOM 2750 C C . ILE B 1 123 ? -2.391 24.781 11.789 1 98.88 123 ILE B C 1
ATOM 2752 O O . ILE B 1 123 ? -2.699 25.016 12.953 1 98.88 123 ILE B O 1
ATOM 2756 N N . GLN B 1 124 ? -2.725 23.656 11.156 1 98.88 124 GLN B N 1
ATOM 2757 C CA . GLN B 1 124 ? -3.393 22.547 11.805 1 98.88 124 GLN B CA 1
ATOM 2758 C C . GLN B 1 124 ? -2.473 21.328 11.891 1 98.88 124 GLN B C 1
ATOM 2760 O O . GLN B 1 124 ? -2.104 20.75 10.867 1 98.88 124 GLN B O 1
ATOM 2765 N N . ARG B 1 125 ? -2.074 21 13.133 1 98.88 125 ARG B N 1
ATOM 2766 C CA . ARG B 1 125 ? -1.356 19.75 13.352 1 98.88 125 ARG B CA 1
ATOM 2767 C C . ARG B 1 125 ? -2.326 18.594 13.594 1 98.88 125 ARG B C 1
ATOM 2769 O O . ARG B 1 125 ? -3.332 18.766 14.289 1 98.88 125 ARG B O 1
ATOM 2776 N N . THR B 1 126 ? -2.012 17.516 12.945 1 98.75 126 THR B N 1
ATOM 2777 C CA . THR B 1 126 ? -2.812 16.312 13.195 1 98.75 126 THR B CA 1
ATOM 2778 C C . THR B 1 126 ? -1.922 15.141 13.578 1 98.75 126 THR B C 1
ATOM 2780 O O . THR B 1 126 ? -0.724 15.141 13.289 1 98.75 126 THR B O 1
ATOM 2783 N N . THR B 1 127 ? -2.51 14.18 14.32 1 98.69 127 THR B N 1
ATOM 2784 C CA . THR B 1 127 ? -1.858 12.891 14.516 1 98.69 127 THR B CA 1
ATOM 2785 C C . THR B 1 127 ? -1.935 12.047 13.25 1 98.69 127 THR B C 1
ATOM 2787 O O . THR B 1 127 ? -2.281 12.555 12.18 1 98.69 127 THR B O 1
ATOM 2790 N N . GLN B 1 128 ? -1.504 10.836 13.305 1 97.81 128 GLN B N 1
ATOM 2791 C CA . GLN B 1 128 ? -1.362 9.984 12.125 1 97.81 128 GLN B CA 1
ATOM 2792 C C . GLN B 1 128 ? -2.721 9.68 11.5 1 97.81 128 GLN B C 1
ATOM 2794 O O . GLN B 1 128 ? -3.725 9.57 12.211 1 97.81 128 GLN B O 1
ATOM 2799 N N . PHE B 1 129 ? -2.811 9.562 10.219 1 98.25 129 PHE B N 1
ATOM 2800 C CA . PHE B 1 129 ? -4.035 9.117 9.562 1 98.25 129 PHE B CA 1
ATOM 2801 C C . PHE B 1 129 ? -4.219 7.613 9.719 1 98.25 129 PHE B C 1
ATOM 2803 O O . PHE B 1 129 ? -3.244 6.855 9.688 1 98.25 129 PHE B O 1
ATOM 2810 N N . HIS B 1 130 ? -5.496 7.203 9.781 1 98.56 130 HIS B N 1
ATOM 2811 C CA . HIS B 1 130 ? -5.785 5.773 9.734 1 98.56 130 HIS B CA 1
ATOM 2812 C C . HIS B 1 130 ? -5.129 5.117 8.523 1 98.56 130 HIS B C 1
ATOM 2814 O O . HIS B 1 130 ? -4.645 3.986 8.609 1 98.56 130 HIS B O 1
ATOM 2820 N N . ASP B 1 131 ? -5.062 5.84 7.406 1 97.19 131 ASP B N 1
ATOM 2821 C CA . ASP B 1 131 ? -4.492 5.336 6.16 1 97.19 131 ASP B CA 1
ATOM 2822 C C . ASP B 1 131 ? -3.02 4.969 6.336 1 97.19 131 ASP B C 1
ATOM 2824 O O . ASP B 1 131 ? -2.545 3.986 5.766 1 97.19 131 ASP B O 1
ATOM 2828 N N . LEU B 1 132 ? -2.316 5.809 7.055 1 96 132 LEU B N 1
ATOM 2829 C CA . LEU B 1 132 ? -0.899 5.562 7.297 1 96 132 LEU B CA 1
ATOM 2830 C C . LEU B 1 132 ? -0.7 4.297 8.125 1 96 132 LEU B C 1
ATOM 2832 O O . LEU B 1 132 ? 0.135 3.455 7.781 1 96 132 LEU B O 1
ATOM 2836 N N . VAL B 1 133 ? -1.475 4.168 9.18 1 97.5 133 VAL B N 1
ATOM 2837 C CA . VAL B 1 133 ? -1.389 2.994 10.047 1 97.5 133 VAL B CA 1
ATOM 2838 C C . VAL B 1 133 ? -1.703 1.734 9.242 1 97.5 133 VAL B C 1
ATOM 2840 O O . VAL B 1 133 ? -0.981 0.739 9.328 1 97.5 133 VAL B O 1
ATOM 2843 N N . LEU B 1 134 ? -2.752 1.825 8.461 1 97 134 LEU B N 1
ATOM 2844 C CA . LEU B 1 134 ? -3.117 0.694 7.613 1 97 134 LEU B CA 1
ATOM 2845 C C . LEU B 1 134 ? -1.963 0.31 6.691 1 97 134 LEU B C 1
ATOM 2847 O O . LEU B 1 134 ? -1.66 -0.874 6.527 1 97 134 LEU B O 1
ATOM 2851 N N . SER B 1 135 ? -1.36 1.272 6.062 1 94.88 135 SER B N 1
ATOM 2852 C CA . SER B 1 135 ? -0.26 1.007 5.141 1 94.88 135 SER B CA 1
ATOM 2853 C C . SER B 1 135 ? 0.886 0.287 5.844 1 94.88 135 SER B C 1
ATOM 2855 O O . SER B 1 135 ? 1.463 -0.655 5.297 1 94.88 135 SER B O 1
ATOM 2857 N N . VAL B 1 136 ? 1.238 0.672 7.043 1 94.69 136 VAL B N 1
ATOM 2858 C CA . VAL B 1 136 ? 2.328 0.086 7.816 1 94.69 136 VAL B CA 1
ATOM 2859 C C . VAL B 1 136 ? 1.992 -1.362 8.164 1 94.69 136 VAL B C 1
ATOM 2861 O O . VAL B 1 136 ? 2.77 -2.273 7.875 1 94.69 136 VAL B O 1
ATOM 2864 N N . VAL B 1 137 ? 0.78 -1.591 8.688 1 96 137 VAL B N 1
ATOM 2865 C CA . VAL B 1 137 ? 0.469 -2.922 9.195 1 96 137 VAL B CA 1
ATOM 2866 C C . VAL B 1 137 ? 0.174 -3.865 8.031 1 96 137 VAL B C 1
ATOM 2868 O O . VAL B 1 137 ? 0.495 -5.055 8.086 1 96 137 VAL B O 1
ATOM 2871 N N . SER B 1 138 ? -0.47 -3.371 7.008 1 93.94 138 SER B N 1
ATOM 2872 C CA . SER B 1 138 ? -0.752 -4.234 5.867 1 93.94 138 SER B CA 1
ATOM 2873 C C . SER B 1 138 ? 0.53 -4.633 5.145 1 93.94 138 SER B C 1
ATOM 2875 O O . SER B 1 138 ? 0.646 -5.754 4.645 1 93.94 138 SER B O 1
ATOM 2877 N N . GLY B 1 139 ? 1.495 -3.672 5.035 1 91.25 139 GLY B N 1
ATOM 2878 C CA . GLY B 1 139 ? 2.801 -4.012 4.492 1 91.25 139 GLY B CA 1
ATOM 2879 C C . GLY B 1 139 ? 3.518 -5.086 5.293 1 91.25 139 GLY B C 1
ATOM 2880 O O . GLY B 1 139 ? 4.051 -6.039 4.723 1 91.25 139 GLY B O 1
ATOM 2881 N N . ALA B 1 140 ? 3.445 -4.93 6.594 1 92 140 ALA B N 1
ATOM 2882 C CA . ALA B 1 140 ? 4.086 -5.887 7.492 1 92 140 ALA B CA 1
ATOM 2883 C C . ALA B 1 140 ? 3.395 -7.242 7.438 1 92 140 ALA B C 1
ATOM 2885 O O . ALA B 1 140 ? 4.043 -8.281 7.578 1 92 140 ALA B O 1
ATOM 2886 N N . ALA B 1 141 ? 2.172 -7.258 7.188 1 91.25 141 ALA B N 1
ATOM 2887 C CA . ALA B 1 141 ? 1.363 -8.477 7.191 1 91.25 141 ALA B CA 1
ATOM 2888 C C . ALA B 1 141 ? 1.655 -9.336 5.965 1 91.25 141 ALA B C 1
ATOM 2890 O O . ALA B 1 141 ? 1.211 -10.484 5.883 1 91.25 141 ALA B O 1
ATOM 2891 N N . LYS B 1 142 ? 2.355 -8.812 5.035 1 87.25 142 LYS B N 1
ATOM 2892 C CA . LYS B 1 142 ? 2.738 -9.602 3.865 1 87.25 142 LYS B CA 1
ATOM 2893 C C . LYS B 1 142 ? 3.852 -10.586 4.203 1 87.25 142 LYS B C 1
ATOM 2895 O O . LYS B 1 142 ? 4.129 -11.508 3.436 1 87.25 142 LYS B O 1
ATOM 2900 N N . LEU B 1 143 ? 4.465 -10.422 5.371 1 84.69 143 LEU B N 1
ATOM 2901 C CA . LEU B 1 143 ? 5.477 -11.328 5.895 1 84.69 143 LEU B CA 1
ATOM 2902 C C . LEU B 1 143 ? 4.832 -12.469 6.676 1 84.69 143 LEU B C 1
ATOM 2904 O O . LEU B 1 143 ? 3.66 -12.383 7.055 1 84.69 143 LEU B O 1
ATOM 2908 N N . PRO B 1 144 ? 5.543 -13.617 6.875 1 84.44 144 PRO B N 1
ATOM 2909 C CA . PRO B 1 144 ? 4.98 -14.758 7.602 1 84.44 144 PRO B CA 1
ATOM 2910 C C . PRO B 1 144 ? 4.656 -14.422 9.055 1 84.44 144 PRO B C 1
ATOM 2912 O O . PRO B 1 144 ? 3.908 -15.164 9.711 1 84.44 144 PRO B O 1
ATOM 2915 N N . VAL B 1 145 ? 5.262 -13.445 9.562 1 86.44 145 VAL B N 1
ATOM 2916 C CA . VAL B 1 145 ? 4.914 -12.797 10.82 1 86.44 145 VAL B CA 1
ATOM 2917 C C . VAL B 1 145 ? 4.637 -11.312 10.578 1 86.44 145 VAL B C 1
ATOM 2919 O O . VAL B 1 145 ? 4.832 -10.812 9.461 1 86.44 145 VAL B O 1
ATOM 2922 N N . LEU B 1 146 ? 4.07 -10.695 11.547 1 91.81 146 LEU B N 1
ATOM 2923 C CA . LEU B 1 146 ? 3.773 -9.273 11.43 1 91.81 146 LEU B CA 1
ATOM 2924 C C . LEU B 1 146 ? 4.574 -8.469 12.445 1 91.81 146 LEU B C 1
ATOM 2926 O O . LEU B 1 146 ? 4.121 -8.25 13.57 1 91.81 146 LEU B O 1
ATOM 2930 N N . PRO B 1 147 ? 5.781 -8.031 12.078 1 91 147 PRO B N 1
ATOM 2931 C CA . PRO B 1 147 ? 6.59 -7.246 13.008 1 91 147 PRO B CA 1
ATOM 2932 C C . PRO B 1 147 ? 6.105 -5.805 13.148 1 91 147 PRO B C 1
ATOM 2934 O O . PRO B 1 147 ? 5.801 -5.156 12.141 1 91 147 PRO B O 1
ATOM 2937 N N . VAL B 1 148 ? 6.016 -5.305 14.359 1 93.38 148 VAL B N 1
ATOM 2938 C CA . VAL B 1 148 ? 5.711 -3.904 14.633 1 93.38 148 VAL B CA 1
ATOM 2939 C C . VAL B 1 148 ? 6.645 -3.369 15.719 1 93.38 148 VAL B C 1
ATOM 2941 O O . VAL B 1 148 ? 7.105 -4.125 16.578 1 93.38 148 VAL B O 1
ATOM 2944 N N . PRO B 1 149 ? 6.98 -2.086 15.703 1 93.5 149 PRO B N 1
ATOM 2945 C CA . PRO B 1 149 ? 7.793 -1.535 16.781 1 93.5 149 PRO B CA 1
ATOM 2946 C C . PRO B 1 149 ? 7.176 -1.76 18.156 1 93.5 149 PRO B C 1
ATOM 2948 O O . PRO B 1 149 ? 6 -1.44 18.375 1 93.5 149 PRO B O 1
ATOM 2951 N N . ALA B 1 150 ? 8.023 -2.271 19.031 1 94.56 150 ALA B N 1
ATOM 2952 C CA . ALA B 1 150 ? 7.547 -2.584 20.375 1 94.56 150 ALA B CA 1
ATOM 2953 C C . ALA B 1 150 ? 7.312 -1.312 21.188 1 94.56 150 ALA B C 1
ATOM 2955 O O . ALA B 1 150 ? 8.164 -0.416 21.203 1 94.56 150 ALA B O 1
ATOM 2956 N N . GLY B 1 151 ? 6.234 -1.224 21.812 1 95.81 151 GLY B N 1
ATOM 2957 C CA . GLY B 1 151 ? 5.996 -0.177 22.797 1 95.81 151 GLY B CA 1
ATOM 2958 C C . GLY B 1 151 ? 5.625 1.154 22.172 1 95.81 151 GLY B C 1
ATOM 2959 O O . GLY B 1 151 ? 5.652 2.189 22.844 1 95.81 151 GLY B O 1
ATOM 2960 N N . VAL B 1 152 ? 5.344 1.207 20.922 1 95.75 152 VAL B N 1
ATOM 2961 C CA . VAL B 1 152 ? 4.965 2.447 20.25 1 95.75 152 VAL B CA 1
ATOM 2962 C C . VAL B 1 152 ? 3.445 2.525 20.125 1 95.75 152 VAL B C 1
ATOM 2964 O O . VAL B 1 152 ? 2.809 1.599 19.625 1 95.75 152 VAL B O 1
ATOM 2967 N N . SER B 1 153 ? 2.934 3.584 20.641 1 98 153 SER B N 1
ATOM 2968 C CA . SER B 1 153 ? 1.518 3.895 20.469 1 98 153 SER B CA 1
ATOM 2969 C C . SER B 1 153 ? 1.314 4.977 19.422 1 98 153 SER B C 1
ATOM 2971 O O . SER B 1 153 ? 2.211 5.785 19.172 1 98 153 SER B O 1
ATOM 2973 N N . VAL B 1 154 ? 0.151 4.941 18.781 1 98.31 154 VAL B N 1
ATOM 2974 C CA . VAL B 1 154 ? -0.261 5.996 17.859 1 98.31 154 VAL B CA 1
ATOM 2975 C C . VAL B 1 154 ? -1.686 6.438 18.188 1 98.31 154 VAL B C 1
ATOM 2977 O O . VAL B 1 154 ? -2.371 5.805 19 1 98.31 154 VAL B O 1
ATOM 2980 N N . GLN B 1 155 ? -2.098 7.508 17.641 1 98.81 155 GLN B N 1
ATOM 2981 C CA . GLN B 1 155 ? -3.42 8.102 17.812 1 98.81 155 GLN B CA 1
ATOM 2982 C C . GLN B 1 155 ? -4.047 8.453 16.469 1 98.81 155 GLN B C 1
ATOM 2984 O O . GLN B 1 155 ? -4.238 9.625 16.156 1 98.81 155 GLN B O 1
ATOM 2989 N N . PRO B 1 156 ? -4.371 7.41 15.727 1 98.69 156 PRO B N 1
ATOM 2990 C CA . PRO B 1 156 ? -4.758 7.668 14.336 1 98.69 156 PRO B CA 1
ATOM 2991 C C . PRO B 1 156 ? -6.078 8.422 14.219 1 98.69 156 PRO B C 1
ATOM 2993 O O . PRO B 1 156 ? -6.992 8.203 15.016 1 98.69 156 PRO B O 1
ATOM 2996 N N . VAL B 1 157 ? -6.16 9.273 13.227 1 98.88 157 VAL B N 1
ATOM 2997 C CA . VAL B 1 157 ? -7.309 10.141 12.977 1 98.88 157 VAL B CA 1
ATOM 2998 C C . VAL B 1 157 ? -7.805 9.938 11.547 1 98.88 157 VAL B C 1
ATOM 3000 O O . VAL B 1 157 ? -7.02 9.625 10.648 1 98.88 157 VAL B O 1
ATOM 3003 N N . ASP B 1 158 ? -9.055 10.055 11.336 1 98.75 158 ASP B N 1
ATOM 3004 C CA . ASP B 1 158 ? -9.672 9.891 10.031 1 98.75 158 ASP B CA 1
ATOM 3005 C C . ASP B 1 158 ? -9.375 11.086 9.125 1 98.75 158 ASP B C 1
ATOM 3007 O O . ASP B 1 158 ? -9.656 12.234 9.492 1 98.75 158 ASP B O 1
ATOM 3011 N N . SER B 1 159 ? -8.867 10.812 7.957 1 98.44 159 SER B N 1
ATOM 3012 C CA . SER B 1 159 ? -8.492 11.891 7.051 1 98.44 159 SER B CA 1
ATOM 3013 C C . SER B 1 159 ? -9.711 12.656 6.559 1 98.44 159 SER B C 1
ATOM 3015 O O . SER B 1 159 ? -9.617 13.844 6.234 1 98.44 159 SER B O 1
ATOM 3017 N N . GLY B 1 160 ? -10.883 12.023 6.5 1 98.38 160 GLY B N 1
ATOM 3018 C CA . GLY B 1 160 ? -12.117 12.734 6.176 1 98.38 160 GLY B CA 1
ATOM 3019 C C . GLY B 1 160 ? -12.484 13.781 7.203 1 98.38 160 GLY B C 1
ATOM 3020 O O . GLY B 1 160 ? -12.93 14.875 6.848 1 98.38 160 GLY B O 1
ATOM 3021 N N . GLU B 1 161 ? -12.328 13.406 8.43 1 98.69 161 GLU B N 1
ATOM 3022 C CA . GLU B 1 161 ? -12.578 14.375 9.5 1 98.69 161 GLU B CA 1
ATOM 3023 C C . GLU B 1 161 ? -11.594 15.539 9.43 1 98.69 161 GLU B C 1
ATOM 3025 O O . GLU B 1 161 ? -11.977 16.703 9.625 1 98.69 161 GLU B O 1
ATOM 3030 N N . VAL B 1 162 ? -10.352 15.227 9.125 1 98.81 162 VAL B N 1
ATOM 3031 C CA . VAL B 1 162 ? -9.336 16.266 8.977 1 98.81 162 VAL B CA 1
ATOM 3032 C C . VAL B 1 162 ? -9.68 17.172 7.789 1 98.81 162 VAL B C 1
ATOM 3034 O O . VAL B 1 162 ? -9.555 18.391 7.871 1 98.81 162 VAL B O 1
ATOM 3037 N N . ALA B 1 163 ? -10.133 16.547 6.711 1 98.81 163 ALA B N 1
ATOM 3038 C CA . ALA B 1 163 ? -10.539 17.312 5.535 1 98.81 163 ALA B 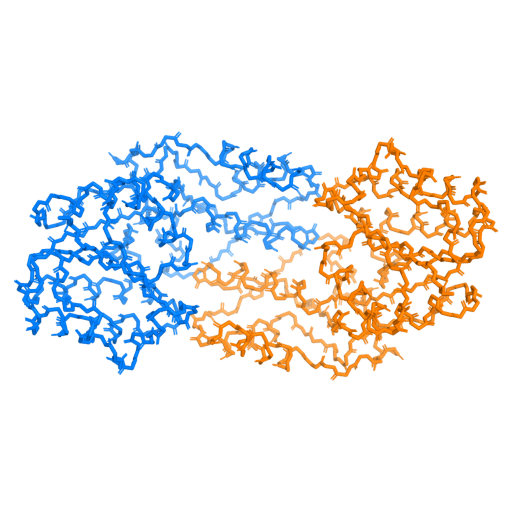CA 1
ATOM 3039 C C . ALA B 1 163 ? -11.656 18.312 5.879 1 98.81 163 ALA B C 1
ATOM 3041 O O . ALA B 1 163 ? -11.625 19.453 5.438 1 98.81 163 ALA B O 1
ATOM 3042 N N . GLY B 1 164 ? -12.602 17.812 6.645 1 98.5 164 GLY B N 1
ATOM 3043 C CA . GLY B 1 164 ? -13.664 18.703 7.09 1 98.5 164 GLY B CA 1
ATOM 3044 C C . GLY B 1 164 ? -13.156 19.891 7.895 1 98.5 164 GLY B C 1
ATOM 3045 O O . GLY B 1 164 ? -13.602 21.016 7.688 1 98.5 164 GLY B O 1
ATOM 3046 N N . ARG B 1 165 ? -12.25 19.609 8.781 1 98.62 165 ARG B N 1
ATOM 3047 C CA . ARG B 1 165 ? -11.648 20.641 9.609 1 98.62 165 ARG B CA 1
ATOM 3048 C C . ARG B 1 165 ? -10.906 21.672 8.75 1 98.62 165 ARG B C 1
ATOM 3050 O O . ARG B 1 165 ? -11.047 22.875 8.953 1 98.62 165 ARG B O 1
ATOM 3057 N N . LEU B 1 166 ? -10.125 21.203 7.793 1 98.75 166 LEU B N 1
ATOM 3058 C CA . LEU B 1 166 ? -9.367 22.109 6.934 1 98.75 166 LEU B CA 1
ATOM 3059 C C . LEU B 1 166 ? -10.289 22.969 6.086 1 98.75 166 LEU B C 1
ATOM 3061 O O . LEU B 1 166 ? -10.047 24.156 5.914 1 98.75 166 LEU B O 1
ATOM 3065 N N . ALA B 1 167 ? -11.344 22.375 5.559 1 98.44 167 ALA B N 1
ATOM 3066 C CA . ALA B 1 167 ? -12.32 23.141 4.773 1 98.44 167 ALA B CA 1
ATOM 3067 C C . ALA B 1 167 ? -12.969 24.234 5.605 1 98.44 167 ALA B C 1
ATOM 3069 O O . ALA B 1 167 ? -13.117 25.375 5.141 1 98.44 167 ALA B O 1
ATOM 3070 N N . ALA B 1 168 ? -13.328 23.891 6.809 1 97.94 168 ALA B N 1
ATOM 3071 C CA . ALA B 1 168 ? -13.938 24.875 7.703 1 97.94 168 ALA B CA 1
ATOM 3072 C C . ALA B 1 168 ? -12.961 26 8.031 1 97.94 168 ALA B C 1
ATOM 3074 O O . ALA B 1 168 ? -13.352 27.172 8.055 1 97.94 168 ALA B O 1
ATOM 3075 N N . LEU B 1 169 ? -11.734 25.641 8.297 1 98.38 169 LEU B N 1
ATOM 3076 C CA . LEU B 1 169 ? -10.727 26.641 8.609 1 98.38 169 LEU B CA 1
ATOM 3077 C C . LEU B 1 169 ? -10.492 27.578 7.426 1 98.38 169 LEU B C 1
ATOM 3079 O O . LEU B 1 169 ? -10.344 28.781 7.602 1 98.38 169 LEU B O 1
ATOM 3083 N N . ALA B 1 170 ? -10.453 27.047 6.238 1 97.94 170 ALA B N 1
ATOM 3084 C CA . ALA B 1 170 ? -10.211 27.828 5.031 1 97.94 170 ALA B CA 1
ATOM 3085 C C . ALA B 1 170 ? -11.328 28.844 4.797 1 97.94 170 ALA B C 1
ATOM 3087 O O . ALA B 1 170 ? -11.109 29.891 4.207 1 97.94 170 ALA B O 1
ATOM 3088 N N . ALA B 1 171 ? -12.531 28.516 5.23 1 95.88 171 ALA B N 1
ATOM 3089 C CA . ALA B 1 171 ? -13.703 29.375 5.047 1 95.88 171 ALA B CA 1
ATOM 3090 C C . ALA B 1 171 ? -13.688 30.531 6.039 1 95.88 171 ALA B C 1
ATOM 3092 O O . ALA B 1 171 ? -14.422 31.5 5.871 1 95.88 171 ALA B O 1
ATOM 3093 N N . GLY B 1 172 ? -12.906 30.391 7.078 1 96.12 172 GLY B N 1
ATOM 3094 C CA . GLY B 1 172 ? -12.789 31.438 8.086 1 96.12 172 GLY B CA 1
ATOM 3095 C C . GLY B 1 172 ? -11.562 32.312 7.906 1 96.12 172 GLY B C 1
ATOM 3096 O O . GLY B 1 172 ? -10.789 32.125 6.957 1 96.12 172 GLY B O 1
ATOM 3097 N N . PRO B 1 173 ? -11.422 33.281 8.781 1 97.62 173 PRO B N 1
ATOM 3098 C CA . PRO B 1 173 ? -10.211 34.094 8.742 1 97.62 173 PRO B CA 1
ATOM 3099 C C . PRO B 1 173 ? -8.969 33.375 9.234 1 97.62 173 PRO B C 1
ATOM 3101 O O . PRO B 1 173 ? -9.094 32.344 9.914 1 97.62 173 PRO B O 1
ATOM 3104 N N . PRO B 1 174 ? -7.75 33.812 8.859 1 98.62 174 PRO B N 1
ATOM 3105 C CA . PRO B 1 174 ? -6.539 33.188 9.422 1 98.62 174 PRO B CA 1
ATOM 3106 C C . PRO B 1 174 ? -6.578 33.094 10.945 1 98.62 174 PRO B C 1
ATOM 3108 O O . PRO B 1 174 ? -6.988 34.062 11.617 1 98.62 174 PRO B O 1
ATOM 3111 N N . ALA B 1 175 ? -6.168 31.984 11.508 1 98.62 175 ALA B N 1
ATOM 3112 C CA . ALA B 1 175 ? -6.371 31.719 12.93 1 98.62 175 ALA B CA 1
ATOM 3113 C C . ALA B 1 175 ? -5.062 31.328 13.609 1 98.62 175 ALA B C 1
ATOM 3115 O O . ALA B 1 175 ? -5.059 30.906 14.766 1 98.62 175 ALA B O 1
ATOM 3116 N N . GLY B 1 176 ? -3.932 31.516 12.961 1 98.38 176 GLY B N 1
ATOM 3117 C CA . GLY B 1 176 ? -2.662 31.109 13.531 1 98.38 176 GLY B CA 1
ATOM 3118 C C . GLY B 1 176 ? -2.586 29.609 13.789 1 98.38 176 GLY B C 1
ATOM 3119 O O . GLY B 1 176 ? -3.115 28.812 13.008 1 98.38 176 GLY B O 1
ATOM 3120 N N . ARG B 1 177 ? -1.836 29.219 14.82 1 98.44 177 ARG B N 1
ATOM 3121 C CA . ARG B 1 177 ? -1.761 27.812 15.219 1 98.44 177 ARG B CA 1
ATOM 3122 C C . ARG B 1 177 ? -2.992 27.406 16.016 1 98.44 177 ARG B C 1
ATOM 3124 O O . ARG B 1 177 ? -3.191 27.859 17.141 1 98.44 177 ARG B O 1
ATOM 3131 N N . VAL B 1 178 ? -3.764 26.578 15.43 1 98.62 178 VAL B N 1
ATOM 3132 C CA . VAL B 1 178 ? -4.988 26.141 16.078 1 98.62 178 VAL B CA 1
ATOM 3133 C C . VAL B 1 178 ? -4.723 24.859 16.859 1 98.62 178 VAL B C 1
ATOM 3135 O O . VAL B 1 178 ? -3.666 24.234 16.703 1 98.62 178 VAL B O 1
ATOM 3138 N N . PRO B 1 179 ? -5.629 24.422 17.766 1 98.56 179 PRO B N 1
ATOM 3139 C CA . PRO B 1 179 ? -5.41 23.219 18.562 1 98.56 179 PRO B CA 1
ATOM 3140 C C . PRO B 1 179 ? -5.199 21.969 17.703 1 98.56 179 PRO B C 1
ATOM 3142 O O . PRO B 1 179 ? -5.824 21.828 16.641 1 98.56 179 PRO B O 1
ATOM 3145 N N . ASP B 1 180 ? -4.371 21.094 18.25 1 98.69 180 ASP B N 1
ATOM 3146 C CA . ASP B 1 180 ? -4.078 19.844 17.562 1 98.69 180 ASP B CA 1
ATOM 3147 C C . ASP B 1 180 ? -5.352 19.031 17.359 1 98.69 180 ASP B C 1
ATOM 3149 O O . ASP B 1 180 ? -6.332 19.188 18.078 1 98.69 180 ASP B O 1
ATOM 3153 N N . MET B 1 181 ? -5.309 18.297 16.312 1 98.62 181 MET B N 1
ATOM 3154 C CA . MET B 1 181 ? -6.391 17.344 16.047 1 98.62 181 MET B CA 1
ATOM 3155 C C . MET B 1 181 ? -5.887 15.906 16.125 1 98.62 181 MET B C 1
ATOM 3157 O O . MET B 1 181 ? -5.133 15.469 15.25 1 98.62 181 MET B O 1
ATOM 3161 N N . GLY B 1 182 ? -6.27 15.188 17.188 1 98.69 182 GLY B N 1
ATOM 3162 C CA . GLY B 1 182 ? -5.945 13.781 17.344 1 98.69 182 GLY B CA 1
ATOM 3163 C C . GLY B 1 182 ? -7.137 12.867 17.141 1 98.69 182 GLY B C 1
ATOM 3164 O O . GLY B 1 182 ? -8.281 13.312 17.172 1 98.69 182 GLY B O 1
ATOM 3165 N N . GLY B 1 183 ? -6.871 11.586 16.828 1 98.75 183 GLY B N 1
ATOM 3166 C CA . GLY B 1 183 ? -7.926 10.586 16.766 1 98.75 183 GLY B CA 1
ATOM 3167 C C . GLY B 1 183 ? -8.547 10.281 18.109 1 98.75 183 GLY B C 1
ATOM 3168 O O . GLY B 1 183 ? -8.125 10.828 19.125 1 98.75 183 GLY B O 1
ATOM 3169 N N . PRO B 1 184 ? -9.5 9.398 18.094 1 98.5 184 PRO B N 1
ATOM 3170 C CA . PRO B 1 184 ? -10.305 9.195 19.297 1 98.5 184 PRO B CA 1
ATOM 3171 C C . PRO B 1 184 ? -9.578 8.375 20.359 1 98.5 184 PRO B C 1
ATOM 3173 O O . PRO B 1 184 ? -9.914 8.453 21.547 1 98.5 184 PRO B O 1
ATOM 3176 N N . GLU B 1 185 ? -8.539 7.539 19.906 1 98.38 185 GLU B N 1
ATOM 3177 C CA . GLU B 1 185 ? -7.914 6.609 20.844 1 98.38 185 GLU B CA 1
ATOM 3178 C C . GLU B 1 185 ? -6.402 6.562 20.641 1 98.38 185 GLU B C 1
ATOM 3180 O O . GLU B 1 185 ? -5.918 6.629 19.516 1 98.38 185 GLU B O 1
ATOM 3185 N N . VAL B 1 186 ? -5.691 6.547 21.734 1 98.56 186 VAL B N 1
ATOM 3186 C CA . VAL B 1 186 ? -4.285 6.16 21.703 1 98.56 186 VAL B CA 1
ATOM 3187 C C . VAL B 1 186 ? -4.164 4.641 21.828 1 98.56 186 VAL B C 1
ATOM 3189 O O . VAL B 1 186 ? -4.656 4.051 22.781 1 98.56 186 VAL B O 1
ATOM 3192 N N . ARG B 1 187 ? -3.555 4.02 20.828 1 98.19 187 ARG B N 1
ATOM 3193 C CA . ARG B 1 187 ? -3.451 2.564 20.797 1 98.19 187 ARG B CA 1
ATOM 3194 C C . ARG B 1 187 ? -2.047 2.123 20.406 1 98.19 187 ARG B C 1
ATOM 3196 O O . ARG B 1 187 ? -1.411 2.746 19.547 1 98.19 187 ARG B O 1
ATOM 3203 N N . GLU B 1 188 ? -1.618 1.047 21.031 1 98.06 188 GLU B N 1
ATOM 3204 C CA . GLU B 1 188 ? -0.351 0.459 20.609 1 98.06 188 GLU B CA 1
ATOM 3205 C C . GLU B 1 188 ? -0.455 -0.126 19.203 1 98.06 188 GLU B C 1
ATOM 3207 O O . GLU B 1 188 ? -1.488 -0.688 18.844 1 98.06 188 GLU B O 1
ATOM 3212 N N . LEU B 1 189 ? 0.68 -0.088 18.484 1 97.44 189 LEU B N 1
ATOM 3213 C CA . LEU B 1 189 ? 0.722 -0.648 17.125 1 97.44 189 LEU B CA 1
ATOM 3214 C C . LEU B 1 189 ? 0.398 -2.139 17.156 1 97.44 189 LEU B C 1
ATOM 3216 O O . LEU B 1 189 ? -0.208 -2.66 16.219 1 97.44 189 LEU B O 1
ATOM 3220 N N . THR B 1 190 ? 0.765 -2.857 18.25 1 96.94 190 THR B N 1
ATOM 3221 C CA . THR B 1 190 ? 0.45 -4.277 18.375 1 96.94 190 THR B CA 1
ATOM 3222 C C . THR B 1 190 ? -1.06 -4.5 18.359 1 96.94 190 THR B C 1
ATOM 3224 O O . THR B 1 190 ? -1.554 -5.406 17.688 1 96.94 190 THR B O 1
ATOM 3227 N N . GLY B 1 191 ? -1.727 -3.656 19.078 1 97.69 191 GLY B N 1
ATOM 3228 C CA . GLY B 1 191 ? -3.178 -3.75 19.109 1 97.69 191 GLY B CA 1
ATOM 3229 C C . GLY B 1 191 ? -3.822 -3.424 17.766 1 97.69 191 GLY B C 1
ATOM 3230 O O . GLY B 1 191 ? -4.797 -4.066 17.375 1 97.69 191 GLY B O 1
ATOM 3231 N N . LEU B 1 192 ? -3.324 -2.439 17.094 1 98.06 192 LEU B N 1
ATOM 3232 C CA . LEU B 1 192 ? -3.852 -2.051 15.789 1 98.06 192 LEU B CA 1
ATOM 3233 C C . LEU B 1 192 ? -3.562 -3.123 14.742 1 98.06 192 LEU B C 1
ATOM 3235 O O . LEU B 1 192 ? -4.395 -3.389 13.875 1 98.06 192 LEU B O 1
ATOM 3239 N N . ALA B 1 193 ? -2.406 -3.695 14.852 1 97.5 193 ALA B N 1
ATOM 3240 C CA . ALA B 1 193 ? -2.086 -4.832 13.992 1 97.5 193 ALA B CA 1
ATOM 3241 C C . ALA B 1 193 ? -3.076 -5.973 14.203 1 97.5 193 ALA B C 1
ATOM 3243 O O . ALA B 1 193 ? -3.564 -6.566 13.234 1 97.5 193 ALA B O 1
ATOM 3244 N N . ALA B 1 194 ? -3.391 -6.289 15.453 1 97.56 194 ALA B N 1
ATOM 3245 C CA . ALA B 1 194 ? -4.355 -7.336 15.773 1 97.56 194 ALA B CA 1
ATOM 3246 C C . ALA B 1 194 ? -5.73 -7.012 15.203 1 97.56 194 ALA B C 1
ATOM 3248 O O . ALA B 1 194 ? -6.414 -7.891 14.672 1 97.56 194 ALA B O 1
ATOM 3249 N N . ALA B 1 195 ? -6.156 -5.777 15.312 1 97.5 195 ALA B N 1
ATOM 3250 C CA . ALA B 1 195 ? -7.438 -5.34 14.766 1 97.5 195 ALA B CA 1
ATOM 3251 C C . ALA B 1 195 ? -7.48 -5.535 13.25 1 97.5 195 ALA B C 1
ATOM 3253 O O . ALA B 1 195 ? -8.492 -5.984 12.703 1 97.5 195 ALA B O 1
ATOM 3254 N N . TYR B 1 196 ? -6.438 -5.176 12.578 1 97.38 196 TYR B N 1
ATOM 3255 C CA . TYR B 1 196 ? -6.324 -5.359 11.141 1 97.38 196 TYR B CA 1
ATOM 3256 C C . TYR B 1 196 ? -6.449 -6.832 10.766 1 97.38 196 TYR B C 1
ATOM 3258 O O . TYR B 1 196 ? -7.188 -7.184 9.844 1 97.38 196 TYR B O 1
ATOM 3266 N N . LEU B 1 197 ? -5.676 -7.684 11.523 1 95.12 197 LEU B N 1
ATOM 3267 C CA . LEU B 1 197 ? -5.719 -9.117 11.25 1 95.12 197 LEU B CA 1
ATOM 3268 C C . LEU B 1 197 ? -7.129 -9.664 11.445 1 95.12 197 LEU B C 1
ATOM 3270 O O . LEU B 1 197 ? -7.609 -10.453 10.625 1 95.12 197 LEU B O 1
ATOM 3274 N N . ARG B 1 198 ? -7.777 -9.227 12.469 1 94.94 198 ARG B N 1
ATOM 3275 C CA . ARG B 1 198 ? -9.148 -9.656 12.711 1 94.94 198 ARG B CA 1
ATOM 3276 C C . ARG B 1 198 ? -10.07 -9.211 11.586 1 94.94 198 ARG B C 1
ATOM 3278 O O . ARG B 1 198 ? -10.891 -10 11.094 1 94.94 198 ARG B O 1
ATOM 3285 N N . ALA B 1 199 ? -9.938 -8.016 11.164 1 93.44 199 ALA B N 1
ATOM 3286 C CA . ALA B 1 199 ? -10.812 -7.438 10.148 1 93.44 199 ALA B CA 1
ATOM 3287 C C . ALA B 1 199 ? -10.625 -8.125 8.805 1 93.44 199 ALA B C 1
ATOM 3289 O O . ALA B 1 199 ? -11.562 -8.203 8 1 93.44 199 ALA B O 1
ATOM 3290 N N . THR B 1 200 ? -9.414 -8.594 8.57 1 90 200 THR B N 1
ATOM 3291 C CA . THR B 1 200 ? -9.102 -9.148 7.258 1 90 200 THR B CA 1
ATOM 3292 C C . THR B 1 200 ? -9.148 -10.672 7.289 1 90 200 THR B C 1
ATOM 3294 O O . THR B 1 200 ? -9.055 -11.328 6.246 1 90 200 THR B O 1
ATOM 3297 N N . GLY B 1 201 ? -9.211 -11.234 8.469 1 87.94 201 GLY B N 1
ATOM 3298 C CA . GLY B 1 201 ? -9.234 -12.68 8.609 1 87.94 201 GLY B CA 1
ATOM 3299 C C . GLY B 1 201 ? -7.875 -13.32 8.414 1 87.94 201 GLY B C 1
ATOM 3300 O O . GLY B 1 201 ? -7.777 -14.539 8.242 1 87.94 201 GLY B O 1
ATOM 3301 N N . ARG B 1 202 ? -6.867 -12.523 8.43 1 86.19 202 ARG B N 1
ATOM 3302 C CA . ARG B 1 202 ? -5.508 -13.047 8.281 1 86.19 202 ARG B CA 1
ATOM 3303 C C . ARG B 1 202 ? -4.996 -13.625 9.602 1 86.19 202 ARG B C 1
ATOM 3305 O O . ARG B 1 202 ? -5.301 -13.102 10.672 1 86.19 202 ARG B O 1
ATOM 3312 N N . LYS B 1 203 ? -4.266 -14.672 9.398 1 86.12 203 LYS B N 1
ATOM 3313 C CA . LYS B 1 203 ? -3.664 -15.289 10.586 1 86.12 203 LYS B CA 1
ATOM 3314 C C . LYS B 1 203 ? -2.154 -15.078 10.602 1 86.12 203 LYS B C 1
ATOM 3316 O O . LYS B 1 203 ? -1.426 -15.688 9.82 1 86.12 203 LYS B O 1
ATOM 3321 N N . ARG B 1 204 ? -1.715 -14.133 11.398 1 87.44 204 ARG B N 1
ATOM 3322 C CA . ARG B 1 204 ? -0.303 -13.836 11.617 1 87.44 204 ARG B CA 1
ATOM 3323 C C . ARG B 1 204 ? -0.013 -13.594 13.094 1 87.44 204 ARG B C 1
ATOM 3325 O O . ARG B 1 204 ? -0.861 -13.07 13.82 1 87.44 204 ARG B O 1
ATOM 3332 N N . ARG B 1 205 ? 1.091 -14.055 13.469 1 89.56 205 ARG B N 1
ATOM 3333 C CA . ARG B 1 205 ? 1.544 -13.68 14.805 1 89.56 205 ARG B CA 1
ATOM 3334 C C . ARG B 1 205 ? 2.107 -12.266 14.812 1 89.56 205 ARG B C 1
ATOM 3336 O O . ARG B 1 205 ? 3.016 -11.945 14.047 1 89.56 205 ARG B O 1
ATOM 3343 N N . VAL B 1 206 ? 1.562 -11.414 15.602 1 94.12 206 VAL B N 1
ATOM 3344 C CA . VAL B 1 206 ? 2.121 -10.078 15.789 1 94.12 206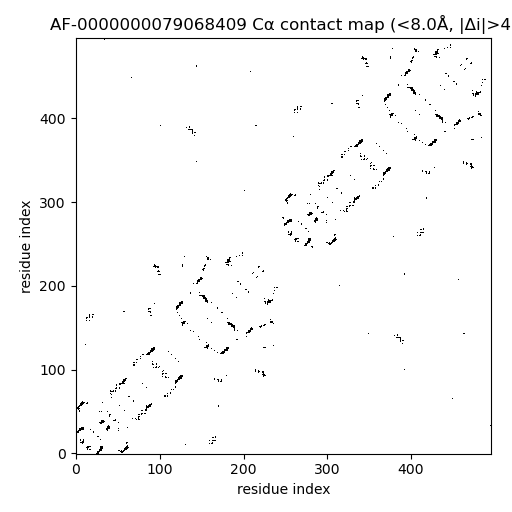 VAL B CA 1
ATOM 3345 C C . VAL B 1 206 ? 3.379 -10.156 16.656 1 94.12 206 VAL B C 1
ATOM 3347 O O . VAL B 1 206 ? 3.346 -10.695 17.766 1 94.12 206 VAL B O 1
ATOM 3350 N N . VAL B 1 207 ? 4.488 -9.609 16.203 1 91.12 207 VAL B N 1
ATOM 3351 C CA . VAL B 1 207 ? 5.766 -9.703 16.891 1 91.12 207 VAL B CA 1
ATOM 3352 C C . VAL B 1 207 ? 6.297 -8.305 17.203 1 91.12 207 VAL B C 1
ATOM 3354 O O . VAL B 1 207 ? 6.777 -7.609 16.297 1 91.12 207 VAL B O 1
ATOM 3357 N N . PRO B 1 208 ? 6.23 -7.922 18.469 1 93.44 208 PRO B N 1
ATOM 3358 C CA . PRO B 1 208 ? 6.859 -6.648 18.812 1 93.44 208 PRO B CA 1
ATOM 3359 C C . PRO B 1 208 ? 8.375 -6.668 18.656 1 93.44 208 PRO B C 1
ATOM 3361 O O . PRO B 1 208 ? 9.039 -7.605 19.109 1 93.44 208 PRO B O 1
ATOM 3364 N N . VAL B 1 209 ? 8.883 -5.66 18 1 91 209 VAL B N 1
ATOM 3365 C CA . VAL B 1 209 ? 10.312 -5.57 17.719 1 91 209 VAL B CA 1
ATOM 3366 C C . VAL B 1 209 ? 10.898 -4.344 18.422 1 91 209 VAL B C 1
ATOM 3368 O O . VAL B 1 209 ? 10.43 -3.221 18.203 1 91 209 VAL B O 1
ATOM 3371 N N . ARG B 1 210 ? 11.883 -4.559 19.188 1 90.88 210 ARG B N 1
ATOM 3372 C CA . ARG B 1 210 ? 12.562 -3.439 19.828 1 90.88 210 ARG B CA 1
ATOM 3373 C C . ARG B 1 210 ? 13.547 -2.779 18.875 1 90.88 210 ARG B C 1
ATOM 3375 O O . ARG B 1 210 ? 14.32 -3.465 18.203 1 90.88 210 ARG B O 1
ATOM 3382 N N . LEU B 1 211 ? 13.383 -1.475 18.797 1 89.56 211 LEU B N 1
ATOM 3383 C CA . LEU B 1 211 ? 14.281 -0.675 17.969 1 89.56 211 LEU B CA 1
ATOM 3384 C C . LEU B 1 211 ? 15.172 0.209 18.844 1 89.56 211 LEU B C 1
ATOM 3386 O O . LEU B 1 211 ? 15.242 0.025 20.047 1 89.56 211 LEU B O 1
ATOM 3390 N N . ALA B 1 212 ? 15.984 0.984 18.172 1 86.81 212 ALA B N 1
ATOM 3391 C CA . ALA B 1 212 ? 16.875 1.875 18.906 1 86.81 212 ALA B CA 1
ATOM 3392 C C . ALA B 1 212 ? 16.891 3.27 18.297 1 86.81 212 ALA B C 1
ATOM 3394 O O . ALA B 1 212 ? 16.281 3.496 17.234 1 86.81 212 ALA B O 1
ATOM 3395 N N . GLY B 1 213 ? 17.422 4.215 19.109 1 88.44 213 GLY B N 1
ATOM 3396 C CA . GLY B 1 213 ? 17.594 5.566 18.594 1 88.44 213 GLY B CA 1
ATOM 3397 C C . GLY B 1 213 ? 16.672 6.578 19.25 1 88.44 213 GLY B C 1
ATOM 3398 O O . GLY B 1 213 ? 15.672 6.203 19.875 1 88.44 213 GLY B O 1
ATOM 3399 N N . LYS B 1 214 ? 17.016 7.77 19.031 1 91.31 214 LYS B N 1
ATOM 3400 C CA . LYS B 1 214 ? 16.312 8.867 19.688 1 91.31 214 LYS B CA 1
ATOM 3401 C C . LYS B 1 214 ? 14.891 9.008 19.156 1 91.31 214 LYS B C 1
ATOM 3403 O O . LYS B 1 214 ? 13.969 9.32 19.922 1 91.31 214 LYS B O 1
ATOM 3408 N N . ALA B 1 215 ? 14.734 8.844 17.906 1 91.56 215 ALA B N 1
ATOM 3409 C CA . ALA B 1 215 ? 13.391 8.938 17.344 1 91.56 215 ALA B CA 1
ATOM 3410 C C . ALA B 1 215 ? 12.477 7.867 17.922 1 91.56 215 ALA B C 1
ATOM 3412 O O . ALA B 1 215 ? 11.344 8.156 18.328 1 91.56 215 ALA B O 1
ATOM 3413 N N . TYR B 1 216 ? 12.953 6.648 17.969 1 92.19 216 TYR B N 1
ATOM 3414 C CA . TYR B 1 216 ? 12.188 5.551 18.547 1 92.19 216 TYR B CA 1
ATOM 3415 C C . TYR B 1 216 ? 11.836 5.844 20 1 92.19 216 TYR B C 1
ATOM 3417 O O . TYR B 1 216 ? 10.688 5.641 20.422 1 92.19 216 TYR B O 1
ATOM 3425 N N . ALA B 1 217 ? 12.781 6.332 20.75 1 94.31 217 ALA B N 1
ATOM 3426 C CA . ALA B 1 217 ? 12.539 6.688 22.156 1 94.31 217 ALA B CA 1
ATOM 3427 C C . ALA B 1 217 ? 11.469 7.766 22.266 1 94.31 217 ALA B C 1
ATOM 3429 O O . ALA B 1 217 ? 10.609 7.707 23.156 1 94.31 217 ALA B O 1
ATOM 3430 N N . ALA B 1 218 ? 11.508 8.719 21.391 1 94.94 218 ALA B N 1
ATOM 3431 C CA . ALA B 1 218 ? 10.531 9.797 21.391 1 94.94 218 ALA B CA 1
ATOM 3432 C C . ALA B 1 218 ? 9.133 9.281 21.047 1 94.94 218 ALA B C 1
ATOM 3434 O O . ALA B 1 218 ? 8.141 9.711 21.641 1 94.94 218 ALA B O 1
ATOM 3435 N N . TYR B 1 219 ? 9.055 8.383 20.141 1 94.75 219 TYR B N 1
ATOM 3436 C CA . TYR B 1 219 ? 7.777 7.762 19.812 1 94.75 219 TYR B CA 1
ATOM 3437 C C . TYR B 1 219 ? 7.234 6.969 21 1 94.75 219 TYR B C 1
ATOM 3439 O O . TYR B 1 219 ? 6.043 7.035 21.297 1 94.75 219 TYR B O 1
ATOM 3447 N N . ARG B 1 220 ? 8.086 6.227 21.641 1 95.5 220 ARG B N 1
ATOM 3448 C CA . ARG B 1 220 ? 7.664 5.434 22.797 1 95.5 220 ARG B CA 1
ATOM 3449 C C . ARG B 1 220 ? 7.164 6.324 23.922 1 95.5 220 ARG B C 1
ATOM 3451 O O . ARG B 1 220 ? 6.273 5.934 24.688 1 95.5 220 ARG B O 1
ATOM 3458 N N . SER B 1 221 ? 7.75 7.504 23.938 1 96.5 221 SER B N 1
ATOM 3459 C CA . SER B 1 221 ? 7.359 8.43 25 1 96.5 221 SER B CA 1
ATOM 3460 C C . SER B 1 221 ? 6.109 9.219 24.609 1 96.5 221 SER B C 1
ATOM 3462 O O . SER B 1 221 ? 5.578 9.984 25.406 1 96.5 221 SER B O 1
ATOM 3464 N N . GLY B 1 222 ? 5.641 9.086 23.391 1 96.69 222 GLY B N 1
ATOM 3465 C CA . GLY B 1 222 ? 4.375 9.664 22.969 1 96.69 222 GLY B CA 1
ATOM 3466 C C . GLY B 1 222 ? 4.516 11.078 22.438 1 96.69 222 GLY B C 1
ATOM 3467 O O . GLY B 1 222 ? 3.559 11.852 22.469 1 96.69 222 GLY B O 1
ATOM 3468 N N . GLY B 1 223 ? 5.66 11.43 21.953 1 96.25 223 GLY B N 1
ATOM 3469 C CA . GLY B 1 223 ? 5.914 12.773 21.453 1 96.25 223 GLY B CA 1
ATOM 3470 C C . GLY B 1 223 ? 5.027 13.148 20.281 1 96.25 223 GLY B C 1
ATOM 3471 O O . GLY B 1 223 ? 4.824 14.336 20.016 1 96.25 223 GLY B O 1
ATOM 3472 N N . HIS B 1 224 ? 4.473 12.203 19.609 1 97.44 224 HIS B N 1
ATOM 3473 C CA . HIS B 1 224 ? 3.688 12.406 18.406 1 97.44 224 HIS B CA 1
ATOM 3474 C C . HIS B 1 224 ? 2.197 12.234 18.672 1 97.44 224 HIS B C 1
ATOM 3476 O O . HIS B 1 224 ? 1.403 12.094 17.75 1 97.44 224 HIS B O 1
ATOM 3482 N N . LEU B 1 225 ? 1.803 12.156 19.953 1 98.5 225 LEU B N 1
ATOM 3483 C CA . LEU B 1 225 ? 0.417 11.984 20.375 1 98.5 225 LEU B CA 1
ATOM 3484 C C . LEU B 1 225 ? -0.151 13.297 20.922 1 98.5 225 LEU B C 1
ATOM 3486 O O . LEU B 1 225 ? 0.599 14.227 21.219 1 98.5 225 LEU B O 1
ATOM 3490 N N . SER B 1 226 ? -1.459 13.383 20.891 1 98.44 226 SER B N 1
ATOM 3491 C CA . SER B 1 226 ? -2.18 14.508 21.469 1 98.44 226 SER B CA 1
ATOM 3492 C C . SER B 1 226 ? -3.455 14.047 22.172 1 98.44 226 SER B C 1
ATOM 3494 O O . SER B 1 226 ? -4.559 14.453 21.781 1 98.44 226 SER B O 1
ATOM 3496 N N . PRO B 1 227 ? -3.275 13.211 23.25 1 97.44 227 PRO B N 1
ATOM 3497 C CA . PRO B 1 227 ? -4.449 12.641 23.906 1 97.44 227 PRO B CA 1
ATOM 3498 C C . PRO B 1 227 ? -5.398 13.711 24.453 1 97.44 227 PRO B C 1
ATOM 3500 O O . PRO B 1 227 ? -6.598 13.461 24.594 1 97.44 227 PRO B O 1
ATOM 3503 N N . GLU B 1 228 ? -4.91 14.914 24.719 1 97.12 228 GLU B N 1
ATOM 3504 C CA . GLU B 1 228 ? -5.734 16.016 25.234 1 97.12 228 GLU B CA 1
ATOM 3505 C C . GLU B 1 228 ? -6.609 16.594 24.125 1 97.12 228 GLU B C 1
ATOM 3507 O O . GLU B 1 228 ? -7.543 17.359 24.406 1 97.12 228 GLU B O 1
ATOM 3512 N N . HIS B 1 229 ? -6.363 16.25 22.844 1 97.81 229 HIS B N 1
ATOM 3513 C CA . HIS B 1 229 ? -7.125 16.734 21.703 1 97.81 229 HIS B CA 1
ATOM 3514 C C . HIS B 1 229 ? -7.691 15.578 20.875 1 97.81 229 HIS B C 1
ATOM 3516 O O . HIS B 1 229 ? -7.543 15.539 19.656 1 97.81 229 HIS B O 1
ATOM 3522 N N . ALA B 1 230 ? -8.297 14.641 21.578 1 97.5 230 ALA B N 1
ATOM 3523 C CA . ALA B 1 230 ? -8.961 13.516 20.938 1 97.5 230 ALA B CA 1
ATOM 3524 C C . ALA B 1 230 ? -10.281 13.945 20.297 1 97.5 230 ALA B C 1
ATOM 3526 O O . ALA B 1 230 ? -11.352 13.516 20.734 1 97.5 230 ALA B O 1
ATOM 3527 N N . VAL B 1 231 ? -10.18 14.664 19.203 1 97.62 231 VAL B N 1
ATOM 3528 C CA . VAL B 1 231 ? -11.359 15.297 18.609 1 97.62 231 VAL B CA 1
ATOM 3529 C C . VAL B 1 231 ? -11.953 14.398 17.531 1 97.62 231 VAL B C 1
ATOM 3531 O O . VAL B 1 231 ? -13.148 14.477 17.234 1 97.62 231 VAL B O 1
ATOM 3534 N N . GLY B 1 232 ? -11.102 13.617 16.844 1 98.25 232 GLY B N 1
ATOM 3535 C CA . GLY B 1 232 ? -11.633 12.648 15.891 1 98.25 232 GLY B CA 1
ATOM 3536 C C . GLY B 1 232 ? -12.586 11.656 16.531 1 98.25 232 GLY B C 1
ATOM 3537 O O . GLY B 1 232 ? -12.484 11.367 17.719 1 98.25 232 GLY B O 1
ATOM 3538 N N . THR B 1 233 ? -13.477 11.07 15.695 1 98.5 233 THR B N 1
ATOM 3539 C CA . THR B 1 233 ? -14.484 10.172 16.266 1 98.5 233 THR B CA 1
ATOM 3540 C C . THR B 1 233 ? -14.422 8.797 15.609 1 98.5 233 THR B C 1
ATOM 3542 O O . THR B 1 233 ? -14.93 7.82 16.156 1 98.5 233 THR B O 1
ATOM 3545 N N . VAL B 1 234 ? -13.898 8.688 14.453 1 98.5 234 VAL B N 1
ATOM 3546 C CA . VAL B 1 234 ? -13.859 7.426 13.727 1 98.5 234 VAL B CA 1
ATOM 3547 C C . VAL B 1 234 ? -12.727 6.551 14.266 1 98.5 234 VAL B C 1
ATOM 3549 O O . VAL B 1 234 ? -11.555 6.934 14.211 1 98.5 234 VAL B O 1
ATOM 3552 N N . THR B 1 235 ? -13.047 5.43 14.789 1 98.44 235 THR B N 1
ATOM 3553 C CA . THR B 1 235 ? -12.031 4.504 15.297 1 98.44 235 THR B CA 1
ATOM 3554 C C . THR B 1 235 ? -11.352 3.768 14.148 1 98.44 235 THR B C 1
ATOM 3556 O O . THR B 1 235 ? -11.836 3.793 13.016 1 98.44 235 THR B O 1
ATOM 3559 N N . PHE B 1 236 ? -10.227 3.172 14.453 1 98.44 236 PHE B N 1
ATOM 3560 C CA . PHE B 1 236 ? -9.523 2.395 13.445 1 98.44 236 PHE B CA 1
ATOM 3561 C C . PHE B 1 236 ? -10.383 1.24 12.945 1 98.44 236 PHE B C 1
ATOM 3563 O O . PHE B 1 236 ? -10.414 0.947 11.75 1 98.44 236 PHE B O 1
ATOM 3570 N N . GLU B 1 237 ? -11.133 0.559 13.836 1 98.12 237 GLU B N 1
ATOM 3571 C CA . GLU B 1 237 ? -12.016 -0.542 13.461 1 98.12 237 GLU B CA 1
ATOM 3572 C C . GLU B 1 237 ? -13.125 -0.066 12.523 1 98.12 237 GLU B C 1
ATOM 3574 O O . GLU B 1 237 ? -13.461 -0.746 11.555 1 98.12 237 GLU B O 1
ATOM 3579 N N . GLU B 1 238 ? -13.656 1.112 12.836 1 97.88 238 GLU B N 1
ATOM 3580 C CA . GLU B 1 238 ? -14.68 1.677 11.961 1 97.88 238 GLU B CA 1
ATOM 3581 C C . GLU B 1 238 ? -14.117 2.018 10.594 1 97.88 238 GLU B C 1
ATOM 3583 O O . GLU B 1 238 ? -14.758 1.771 9.57 1 97.88 238 GLU B O 1
ATOM 3588 N N . PHE B 1 239 ? -12.961 2.592 10.57 1 98.12 239 PHE B N 1
ATOM 3589 C CA . PHE B 1 239 ? -12.258 2.898 9.328 1 98.12 239 PHE B CA 1
ATOM 3590 C C . PHE B 1 239 ? -12.039 1.634 8.508 1 98.12 239 PHE B C 1
ATOM 3592 O O . PHE B 1 239 ? -12.32 1.613 7.309 1 98.12 239 PHE B O 1
ATOM 3599 N N . LEU B 1 240 ? -11.57 0.528 9.156 1 97.31 240 LEU B N 1
ATOM 3600 C CA . LEU B 1 240 ? -11.336 -0.743 8.477 1 97.31 240 LEU B CA 1
ATOM 3601 C C . LEU B 1 240 ? -12.641 -1.303 7.918 1 97.31 240 LEU B C 1
ATOM 3603 O O . LEU B 1 240 ? -12.664 -1.841 6.809 1 97.31 240 LEU B O 1
ATOM 3607 N N . ALA B 1 241 ? -13.711 -1.181 8.664 1 94.75 241 ALA B N 1
ATOM 3608 C CA . ALA B 1 241 ? -15.008 -1.688 8.227 1 94.75 241 ALA B CA 1
ATOM 3609 C C . ALA B 1 241 ? -15.5 -0.954 6.984 1 94.75 241 ALA B C 1
ATOM 3611 O O . ALA B 1 241 ? -16.062 -1.568 6.074 1 94.75 241 ALA B O 1
ATOM 3612 N N . ARG B 1 242 ? -15.227 0.338 6.914 1 92.44 242 ARG B N 1
ATOM 3613 C CA . ARG B 1 242 ? -15.633 1.144 5.766 1 92.44 242 ARG B CA 1
ATOM 3614 C C . ARG B 1 242 ? -14.812 0.784 4.531 1 92.44 242 ARG B C 1
ATOM 3616 O O . ARG B 1 242 ? -15.336 0.75 3.416 1 92.44 242 ARG B O 1
ATOM 3623 N N . ARG B 1 243 ? -13.555 0.583 4.77 1 86.88 243 ARG B N 1
ATOM 3624 C CA . ARG B 1 243 ? -12.664 0.232 3.67 1 86.88 243 ARG B CA 1
ATOM 3625 C C . ARG B 1 243 ? -13.023 -1.131 3.086 1 86.88 243 ARG B C 1
ATOM 3627 O O . ARG B 1 243 ? -12.945 -1.332 1.872 1 86.88 243 ARG B O 1
ATOM 3634 N N . HIS B 1 244 ? -13.297 -2.098 3.893 1 75.94 244 HIS B N 1
ATOM 3635 C CA . HIS B 1 244 ? -13.688 -3.434 3.457 1 75.94 244 HIS B CA 1
ATOM 3636 C C . HIS B 1 244 ? -14.984 -3.396 2.654 1 75.94 244 HIS B C 1
ATOM 3638 O O . HIS B 1 244 ? -15.141 -4.148 1.69 1 75.94 244 HIS B O 1
ATOM 3644 N N . ARG B 1 245 ? -15.859 -2.51 3.109 1 63.56 245 ARG B N 1
ATOM 3645 C CA . ARG B 1 245 ? -17.125 -2.365 2.391 1 63.56 245 ARG B CA 1
ATOM 3646 C C . ARG B 1 245 ? -16.891 -1.777 1.001 1 63.56 245 ARG B C 1
ATOM 3648 O O . ARG B 1 245 ? -17.594 -2.133 0.05 1 63.56 245 ARG B O 1
ATOM 3655 N N . ARG B 1 246 ? -15.859 -0.961 0.832 1 55.66 246 ARG B N 1
ATOM 3656 C CA . ARG B 1 246 ? -15.578 -0.33 -0.454 1 55.66 246 ARG B CA 1
ATOM 3657 C C . ARG B 1 246 ? -14.898 -1.308 -1.408 1 55.66 246 ARG B C 1
ATOM 3659 O O . ARG B 1 246 ? -15.055 -1.203 -2.627 1 55.66 246 ARG B O 1
ATOM 3666 N N . THR B 1 247 ? -14.102 -2.258 -0.854 1 47.78 247 THR B N 1
ATOM 3667 C CA . THR B 1 247 ? -13.383 -3.217 -1.685 1 47.78 247 THR B CA 1
ATOM 3668 C C . THR B 1 247 ? -14.242 -4.449 -1.959 1 47.78 247 THR B C 1
ATOM 3670 O O . THR B 1 247 ? -13.93 -5.238 -2.855 1 47.78 247 THR B O 1
ATOM 3673 N N . GLY B 1 248 ? -15.234 -4.816 -1.17 1 42 248 GLY B N 1
ATOM 3674 C CA . GLY B 1 248 ? -16.172 -5.914 -1.389 1 42 248 GLY B CA 1
ATOM 3675 C C . GLY B 1 248 ? -17.297 -5.555 -2.334 1 42 248 GLY B C 1
ATOM 3676 O O . GLY B 1 248 ? -17.578 -4.379 -2.561 1 42 248 GLY B O 1
#

Nearest PDB structures (foldseek):
  2zcv-assembly1_A  TM=8.539E-01  e=4.233E-15  Escherichia coli
  2zcu-assembly1_A  TM=7.746E-01  e=9.594E-15  unclassified
  2jl1-assembly1_A-2  TM=7.669E-01  e=1.348E-11  Citrobacter sp. MY-5
  2vrc-assembly1_C  TM=7.582E-01  e=1.131E-11  Citrobacter sp. MY-5
  2vrb-assembly1_A-2  TM=7.653E-01  e=4.092E-11  Citrobacter sp. MY-5

Radius of gyration: 24.82 Å; Cα contacts (8 Å, |Δi|>4): 1093; chains: 2; bounding box: 42×74×57 Å

pLDDT: mean 93.34, std 8.49, range [41.94, 98.88]

Solvent-accessible surface area (backbone atoms only — not comparable to full-atom values): 25266 Å² total; per-residue (Å²): 129,58,30,36,31,28,30,26,25,79,40,85,48,19,35,46,32,52,51,52,38,45,74,72,62,34,45,71,46,49,27,18,67,77,30,87,88,34,58,32,50,48,77,70,40,56,68,42,57,70,63,40,50,81,29,54,23,34,40,45,52,57,75,37,88,46,56,52,46,49,56,20,48,48,39,50,52,53,36,32,57,75,48,61,35,58,24,41,35,36,67,48,52,40,29,26,89,61,29,72,40,72,62,31,45,43,52,41,50,41,52,49,54,48,70,70,63,72,50,38,31,26,37,40,24,28,32,48,36,43,67,56,54,49,42,35,45,56,17,28,52,74,44,89,42,24,65,38,60,47,74,29,54,46,20,39,19,44,50,64,59,50,20,52,51,50,50,54,50,60,75,44,73,57,62,42,78,48,76,57,41,12,8,54,51,79,43,41,45,65,57,51,42,50,51,52,29,63,76,58,50,40,88,60,56,76,38,70,37,82,79,72,58,67,40,52,51,27,37,48,71,42,36,46,52,45,83,93,28,44,70,32,77,53,46,68,68,56,50,51,54,53,51,51,58,69,74,90,128,57,31,36,31,28,30,24,24,79,40,85,48,20,36,44,31,51,51,52,38,45,74,72,61,35,46,72,47,48,27,19,67,79,30,86,88,35,57,31,50,50,76,72,40,57,66,41,59,71,64,40,51,81,30,53,23,35,40,44,52,56,76,38,87,46,57,52,46,48,55,20,47,47,39,50,51,53,34,31,57,75,48,60,36,58,25,41,33,38,68,50,52,39,29,25,89,62,30,72,38,74,62,29,44,43,53,41,49,40,51,49,52,48,70,68,64,72,49,38,32,28,37,40,24,29,34,50,37,44,66,56,54,48,43,34,44,57,18,29,52,74,45,89,41,25,65,39,61,46,72,29,54,47,22,40,18,42,50,63,61,50,20,51,50,52,51,56,50,58,76,46,72,56,60,43,77,47,79,57,42,12,8,54,51,80,42,41,46,64,58,53,41,52,52,50,28,62,75,58,49,40,89,59,56,76,39,71,36,83,80,74,59,68,40,52,52,27,38,49,70,40,35,46,50,45,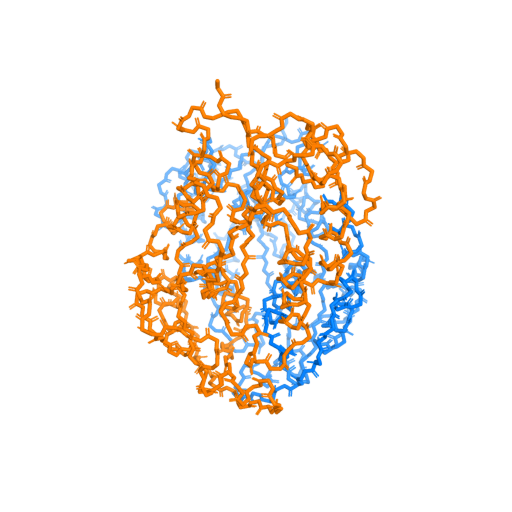83,92,29,43,70,33,78,54,45,68,68,56,51,52,53,53,51,50,58,70,72,90

InterPro domains:
  IPR016040 NAD(P)-binding domain [PF13460] (8-130)
  IPR036291 NAD(P)-binding domain superfamily [SSF51735] (1-205)
  IPR051604 Ergot Alkaloid Biosynthesis Oxidoreductase [PTHR43162] (1-212)

Foldseek 3Di:
DAEEEEEPCVDPLNVLLQVVCVVVVYHYHYEDCPDPPHNDDLLVLPRLLVRLAPHQEYEYPDDDLVDRPLSSLVSNLVSCVVNVHQEYEYEAAQLLVPFPDPSSVSRVVSLVCNVPSPHQYEYEHEWAALVVLCVQQVVQLVDLAREDAPQFKTFHAHSNVVSVVSNVCRVDTRDYYDDYATAQDIDDSQVLSVLLCVLVVHDHHYDHDYDDDRNSVSRSVPSRHDNVRNPGDQDSNNVSVVVVVVVD/DAEEEEEPCVDPLNVLLQVVCVVVVYHYHYEDCPDPPHNDDLLVLPRLLVRLAPHQEYEYPDDDLVDRPLSSLVSNLVSCVVNVHQEYEYEAAQLLVPFPDPSSVSRVVSLVCNVVSPHQYEYEHEWAALVVLCVQQVVQLVDLAREDAPQFKGFHAHSNVVSVVRNVCRVDTRDRYDDYATAQDIDDSQVLSVLLCVLVVHDHHYHHDYDDDRNSVSRSVPSRHDNVRNPGDQDSNNVSVVVVVVVD

Organism: Streptomyces microflavus (NCBI:txid1919)